Protein AF-A0A958AHR0-F1 (afdb_monomer_lite)

Foldseek 3Di:
DDDDDDDDDDDDDDDDDDDDDDDDDDDDDDDDDDDDDDDDDDDDDDDDDDDDDDDDDDDDDDDDDDDPPDDDPDFPKDKFKKKWWCPDQQKIWIDGPRDIDMAGHDVLLPIPRPAHHLVLLLFQLLVLLLQLLLLLLCVVVVFFWDKKKKKKKFWFQLVLLSVDQAFGAGQEMEMEIETEGRDDPVSVVVSVVLSCFQRQSNVLQAPFAWEWEWECEQVPDPDTDIDGADDDDHPPPPDDPRPIDMFMKMKIDPDNQKIWIDGPHHIDMAGHDVLSPIPRPHHHSVSSLQCSLVSLLQSLLSSVCVVVVFDFPIKMKMKMFMFRSVSNNPPPDGGHGHYIYMYIYTYGGDPVSVVVSVNSSCRNRNSNVSSHPHHYYFYWYDYPDVDDDTDGDGPDRPDDDDDDDDDDDDDDWDKDKDAPDVQWIWIDTPRDIDIGGHDDDPDDDDDDDDPPPVPPPDDDDDDDD

Radius of gyration: 30.08 Å; chains: 1; bounding box: 79×96×103 Å

Secondary structure (DSSP, 8-state):
--------------------------PPPPP----PPPPPPP----------------------------S-TT--EEEEEEEEEEEETTEEEEEETTEEEEEE--GGGT----S--HHHHHHHHHHHHHHHHHHHHHHHTT--EEEEEEEEEEEB-HHHHTT-SS-----EEEEEEEEEES--HHHHHHHHHHHHHH-HHHHHHHH---EEEEEEETTT-SS-EEEEPP-------TTS----B--EEEEEEEETTEEEEEETTEEEEEE--GGGT----S--HHHHHHHHHHHHHHHHHHHHHHHHT---SEEEEEEEEEEEHHHHTT-SS-----EEEEEEEEESS-HHHHHHHHHHHHHH-HHHHHHTT---EEEEEEEE-SS---EEEPPPP---S----------PPPEEEEEEETTEEEEEETTEEEEEEPPPP---------TTGGGSS--------

pLDDT: mean 71.76, std 28.09, range [25.53, 98.56]

Sequence (465 aa):
MYHLRFKLYTIVFVVAMLCIAPVAALQAAPIFQDATPTPAAEEEAETEEATEETETEEVMEEAESADTTSGDEDLQLVTAKVAADLVQPGRVLMSARGNHWVYDSVPPINGPNEEVNPLDGMLTALIACGMYIYEAVGIEQEIALDTIAATVQGQLDPRGVAGVAVNPRVRGFTIMMSVTGDLTPDDAAMMTEAFSTRCPIYTTLALSAPITVTNEVNRQIQEPITTQAEPIVETDIEGEELELAGPAASGRMIEFGRSVMSARGNHWIFDSVPPINGPNEEVNPLDGMLTALIACGMYIYEAVGIEEGITTDNLSATVTGQLDARGVAGAAVNPRVRVFDVTMNVDGPTVDEAAMLAESFSQRCPIYTTLARSAPISVTNVVDSEAQEPIATAADPIVDHDIPGEELELGMPTASGRMIEFGRSVMSARGNHWIFDSVPPINGPNEEVNPLDALVGALPACGVM

Structure (mmCIF, N/CA/C/O backbone):
data_AF-A0A958AHR0-F1
#
_entry.id   AF-A0A958AHR0-F1
#
loop_
_atom_site.group_PDB
_atom_site.id
_atom_site.type_symbol
_atom_site.label_atom_id
_atom_site.label_alt_id
_atom_site.label_comp_id
_atom_site.label_asym_id
_atom_site.label_entity_id
_atom_site.label_seq_id
_atom_site.pdbx_PDB_ins_code
_atom_site.Cartn_x
_atom_site.Cartn_y
_atom_site.Cartn_z
_atom_site.occupancy
_atom_site.B_iso_or_equiv
_atom_site.auth_seq_id
_atom_site.auth_comp_id
_atom_site.auth_asym_id
_atom_site.auth_atom_id
_atom_site.pdbx_PDB_model_num
ATOM 1 N N . MET A 1 1 ? 9.918 -46.814 62.104 1.00 33.84 1 MET A N 1
ATOM 2 C CA . MET A 1 1 ? 10.793 -47.933 61.696 1.00 33.84 1 MET A CA 1
ATOM 3 C C . MET A 1 1 ? 9.933 -48.974 60.996 1.00 33.84 1 MET A C 1
ATOM 5 O O . MET A 1 1 ? 9.032 -49.457 61.656 1.00 33.84 1 MET A O 1
ATOM 9 N N . TYR A 1 2 ? 10.218 -49.231 59.707 1.00 35.25 2 TYR A N 1
ATOM 10 C CA . TYR A 1 2 ? 9.884 -50.406 58.865 1.00 35.25 2 TYR A CA 1
ATOM 11 C C . TYR A 1 2 ? 8.417 -50.923 58.862 1.00 35.25 2 TYR A C 1
ATOM 13 O O . TYR A 1 2 ? 7.854 -51.210 59.901 1.00 35.25 2 TYR A O 1
AT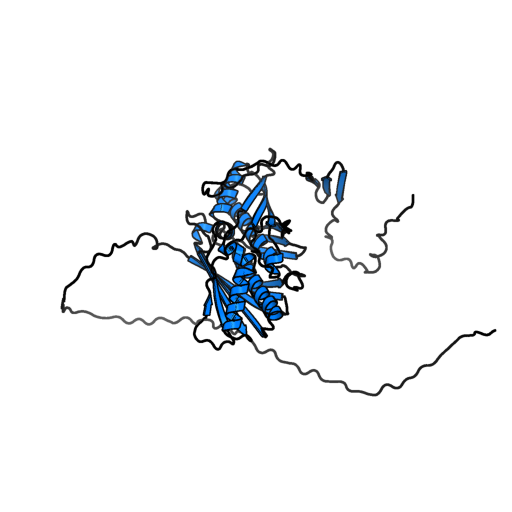OM 21 N N . HIS A 1 3 ? 7.712 -51.114 57.741 1.00 38.75 3 HIS A N 1
ATOM 22 C CA . HIS A 1 3 ? 8.147 -51.667 56.458 1.00 38.75 3 HIS A CA 1
ATOM 23 C C . HIS A 1 3 ? 7.247 -51.248 55.277 1.00 38.75 3 HIS A C 1
ATOM 25 O O . HIS A 1 3 ? 6.031 -51.132 55.388 1.00 38.75 3 HIS A O 1
ATOM 31 N N . LEU A 1 4 ? 7.909 -51.117 54.130 1.00 39.88 4 LEU A N 1
ATOM 32 C CA . LEU A 1 4 ? 7.424 -50.976 52.757 1.00 39.88 4 LEU A CA 1
ATOM 33 C C . LEU A 1 4 ? 7.040 -52.351 52.152 1.00 39.88 4 LEU A C 1
ATOM 35 O O . LEU A 1 4 ? 7.756 -53.312 52.439 1.00 39.88 4 LEU A O 1
ATOM 39 N N . ARG A 1 5 ? 6.015 -52.421 51.273 1.00 43.38 5 ARG A N 1
ATOM 40 C CA . ARG A 1 5 ? 5.863 -53.279 50.047 1.00 43.38 5 ARG A CA 1
ATOM 41 C C . ARG A 1 5 ? 4.402 -53.191 49.529 1.00 43.38 5 ARG A C 1
ATOM 43 O O . ARG A 1 5 ? 3.505 -53.592 50.249 1.00 43.38 5 ARG A O 1
ATOM 50 N N . PHE A 1 6 ? 4.060 -52.435 48.475 1.00 37.41 6 PHE A N 1
ATOM 51 C CA . PHE A 1 6 ? 4.115 -52.659 47.004 1.00 37.41 6 PHE A CA 1
ATOM 52 C C . PHE A 1 6 ? 3.142 -53.717 46.397 1.00 37.41 6 PHE A C 1
ATOM 54 O O . PHE A 1 6 ? 3.344 -54.907 46.622 1.00 37.41 6 PHE A O 1
ATOM 61 N N . LYS A 1 7 ? 2.252 -53.224 45.491 1.00 35.75 7 LYS A N 1
ATOM 62 C CA . LYS A 1 7 ? 1.520 -53.858 44.339 1.00 35.75 7 LYS A CA 1
ATOM 63 C C . LYS A 1 7 ? 0.253 -54.699 44.656 1.00 35.75 7 LYS A C 1
ATOM 65 O O . LYS A 1 7 ? 0.268 -55.413 45.641 1.00 35.75 7 LYS A O 1
ATOM 70 N N . LEU A 1 8 ? -0.857 -54.741 43.888 1.00 32.84 8 LEU A N 1
ATOM 71 C CA . LEU A 1 8 ? -1.288 -54.249 42.553 1.00 32.84 8 LEU A CA 1
ATOM 72 C C . LEU A 1 8 ? -2.816 -54.557 42.360 1.00 32.84 8 LEU A C 1
ATOM 74 O O . LEU A 1 8 ? -3.252 -55.558 42.916 1.00 32.84 8 LEU A O 1
ATOM 78 N N . TYR A 1 9 ? -3.532 -53.815 41.483 1.00 33.50 9 TYR A N 1
ATOM 79 C CA . TYR A 1 9 ? -4.842 -54.115 40.811 1.00 33.50 9 TYR A CA 1
ATOM 80 C C . TYR A 1 9 ? -6.109 -54.267 41.704 1.00 33.50 9 TYR A C 1
ATOM 82 O O . TYR A 1 9 ? -6.070 -54.928 42.727 1.00 33.50 9 TYR A O 1
ATOM 90 N N . THR A 1 10 ? -7.286 -53.672 41.451 1.00 31.95 10 THR A N 1
ATOM 91 C CA . THR A 1 10 ? -8.045 -53.444 40.204 1.00 31.95 10 THR A CA 1
ATOM 92 C C . THR A 1 10 ? -9.041 -52.284 40.394 1.00 31.95 10 THR A C 1
ATOM 94 O O . THR A 1 10 ? -9.737 -52.225 41.405 1.00 31.95 10 THR A O 1
ATOM 97 N N . ILE A 1 11 ? -9.137 -51.397 39.400 1.00 36.97 11 ILE A N 1
ATOM 98 C CA . ILE A 1 11 ? -10.160 -50.350 39.248 1.00 36.97 11 ILE A CA 1
ATOM 99 C C . ILE A 1 11 ? -11.275 -50.901 38.348 1.00 36.97 11 ILE A C 1
ATOM 101 O O . ILE A 1 11 ? -10.978 -51.337 37.240 1.00 36.97 11 ILE A O 1
ATOM 105 N N . VAL A 1 12 ? -12.539 -50.826 38.779 1.00 32.25 12 VAL A N 1
ATOM 106 C CA . VAL A 1 12 ? -13.708 -50.749 37.881 1.00 32.25 12 VAL A CA 1
ATOM 107 C C . VAL A 1 12 ? -14.676 -49.735 38.488 1.00 32.25 12 VAL A C 1
ATOM 109 O O . VAL A 1 12 ? -15.336 -50.010 39.487 1.00 32.25 12 VAL A O 1
ATOM 112 N N . PHE A 1 13 ? -14.697 -48.539 37.900 1.00 33.44 13 PHE A N 1
ATOM 113 C CA . PHE A 1 13 ? -15.647 -47.470 38.185 1.00 33.44 13 PHE A CA 1
ATOM 114 C C . PHE A 1 13 ? -16.738 -47.471 37.108 1.00 33.44 13 PHE A C 1
ATOM 116 O O . PHE A 1 13 ? -16.486 -47.738 35.936 1.00 33.44 13 PHE A O 1
ATOM 123 N N . VAL A 1 14 ? -17.952 -47.193 37.562 1.00 34.78 14 VAL A N 1
ATOM 124 C CA . VAL A 1 14 ? -19.218 -47.114 36.830 1.00 34.78 14 VAL A CA 1
ATOM 125 C C . VAL A 1 14 ? -19.181 -46.000 35.774 1.00 34.78 14 VAL A C 1
ATOM 127 O O . VAL A 1 14 ? -18.899 -44.859 36.127 1.00 34.78 14 VAL A O 1
ATOM 130 N N . VAL A 1 15 ? -19.540 -46.294 34.517 1.00 32.16 15 VAL A N 1
ATOM 131 C CA . VAL A 1 15 ? -19.941 -45.277 33.524 1.00 32.16 15 VAL A CA 1
ATOM 132 C C . VAL A 1 15 ? -21.216 -45.732 32.820 1.00 32.16 15 VAL A C 1
ATOM 134 O O . VAL A 1 15 ? -21.333 -46.868 32.361 1.00 32.16 15 VAL A O 1
ATOM 137 N N . ALA A 1 16 ? -22.187 -44.822 32.820 1.00 33.41 16 ALA A N 1
ATOM 138 C CA . ALA A 1 16 ? -23.545 -44.988 32.345 1.00 33.41 16 ALA A CA 1
ATOM 139 C C . ALA A 1 16 ? -23.664 -44.958 30.813 1.00 33.41 16 ALA A C 1
ATOM 141 O O . ALA A 1 16 ? -22.852 -44.377 30.097 1.00 33.41 16 ALA A O 1
ATOM 142 N N . MET A 1 17 ? -24.734 -45.612 30.369 1.00 30.11 17 MET A N 1
ATOM 143 C CA . MET A 1 17 ? -25.247 -45.764 29.014 1.00 30.11 17 MET A CA 1
ATOM 144 C C . MET A 1 17 ? -25.523 -44.451 28.259 1.00 30.11 17 MET A C 1
ATOM 146 O O . MET A 1 17 ? -26.110 -43.530 28.812 1.00 30.11 17 MET A O 1
ATOM 150 N N . LEU A 1 18 ? -25.211 -44.520 26.956 1.00 31.12 18 LEU A N 1
ATOM 151 C CA . LEU A 1 18 ? -25.975 -44.096 25.767 1.00 31.12 18 LEU A CA 1
ATOM 152 C C . LEU A 1 18 ? -26.600 -42.688 25.703 1.00 31.12 18 LEU A C 1
ATOM 154 O O . LEU A 1 18 ? -27.549 -42.390 26.417 1.00 31.12 18 LEU A O 1
ATOM 158 N N . CYS A 1 19 ? -26.251 -41.954 24.637 1.00 26.31 19 CYS A N 1
ATOM 159 C CA . CYS A 1 19 ? -27.140 -41.799 23.471 1.00 26.31 19 CYS A CA 1
ATOM 160 C C . CYS A 1 19 ? -26.375 -41.260 22.245 1.00 26.31 19 CYS A C 1
ATOM 162 O O . CYS A 1 19 ? -25.619 -40.299 22.340 1.00 26.31 19 CYS A O 1
ATOM 164 N N . ILE A 1 20 ? -26.576 -41.919 21.102 1.00 33.72 20 ILE A N 1
ATOM 165 C CA . ILE A 1 20 ? -25.998 -41.636 19.782 1.00 33.72 20 ILE A CA 1
ATOM 166 C C . ILE A 1 20 ? -27.138 -41.217 18.835 1.00 33.72 20 ILE A C 1
ATOM 168 O O . ILE A 1 20 ? -28.157 -41.905 18.791 1.00 33.72 20 ILE A O 1
ATOM 172 N N . ALA A 1 21 ? -26.851 -40.176 18.036 1.00 30.56 21 ALA A N 1
ATOM 173 C CA . ALA A 1 21 ? -27.448 -39.733 16.757 1.00 30.56 21 ALA A CA 1
ATOM 174 C C . ALA A 1 21 ? -28.764 -38.908 16.769 1.00 30.56 21 ALA A C 1
ATOM 176 O O . ALA A 1 21 ? -29.568 -39.077 17.684 1.00 30.56 21 ALA A O 1
ATOM 177 N N . PRO A 1 22 ? -29.035 -38.062 15.733 1.00 36.41 22 PRO A N 1
ATOM 178 C CA . PRO A 1 22 ? -28.297 -37.883 14.468 1.00 36.41 22 PRO A CA 1
ATOM 179 C C . PRO A 1 22 ? -27.876 -36.437 14.109 1.00 36.41 22 PRO A C 1
ATOM 181 O O . PRO A 1 22 ? -28.461 -35.450 14.545 1.00 36.41 22 PRO A O 1
ATOM 184 N N . VAL A 1 23 ? -26.871 -36.356 13.231 1.00 35.00 23 VAL A N 1
ATOM 185 C CA . VAL A 1 23 ? -26.435 -35.165 12.486 1.00 35.00 23 VAL A CA 1
ATOM 186 C C . VAL A 1 23 ? -27.530 -34.773 11.490 1.00 35.00 23 VAL A C 1
ATOM 188 O O . VAL A 1 23 ? -27.862 -35.551 10.597 1.00 35.00 23 VAL A O 1
ATOM 191 N N . ALA A 1 24 ? -28.091 -33.575 11.648 1.00 32.44 24 ALA A N 1
ATOM 192 C CA . ALA A 1 24 ? -28.957 -32.954 10.655 1.00 32.44 24 ALA A CA 1
ATOM 193 C C . ALA A 1 24 ? -28.091 -32.178 9.654 1.00 32.44 24 ALA A C 1
ATOM 195 O O . ALA A 1 24 ? -27.288 -31.330 10.039 1.00 32.44 24 ALA A O 1
ATOM 196 N N . ALA A 1 25 ? -28.256 -32.499 8.373 1.00 32.69 25 ALA A N 1
ATOM 197 C CA . ALA A 1 25 ? -27.663 -31.776 7.261 1.00 32.69 25 ALA A CA 1
ATOM 198 C C . ALA A 1 25 ? -28.233 -30.350 7.208 1.00 32.69 25 ALA A C 1
ATOM 200 O O . ALA A 1 25 ? -29.420 -30.165 6.942 1.00 32.69 25 ALA A O 1
ATOM 201 N N . LEU A 1 26 ? -27.386 -29.352 7.461 1.00 30.69 26 LEU A N 1
ATOM 202 C CA . LEU A 1 26 ? -27.686 -27.958 7.157 1.00 30.69 26 LEU A CA 1
ATOM 203 C C . LEU A 1 26 ? -27.373 -27.741 5.673 1.00 30.69 26 LEU A C 1
ATOM 205 O O . LEU A 1 26 ? -26.223 -27.826 5.246 1.00 30.69 26 LEU A O 1
ATOM 209 N N . GLN A 1 27 ? -28.421 -27.542 4.881 1.00 31.61 27 GLN A N 1
ATOM 210 C CA . GLN A 1 27 ? -28.312 -27.157 3.481 1.00 31.61 27 GLN A CA 1
ATOM 211 C C . GLN A 1 27 ? -27.770 -25.726 3.399 1.00 31.61 27 GLN A C 1
ATOM 213 O O . GLN A 1 27 ? -28.317 -24.817 4.020 1.00 31.61 27 GLN A O 1
ATOM 218 N N . ALA A 1 28 ? -26.699 -25.545 2.628 1.00 30.47 28 ALA A N 1
ATOM 219 C CA . ALA A 1 28 ? -26.193 -24.241 2.232 1.00 30.47 28 ALA A CA 1
ATOM 220 C C . ALA A 1 28 ? -27.250 -23.511 1.386 1.00 30.47 28 ALA A C 1
ATOM 222 O O . ALA A 1 28 ? -27.752 -24.058 0.401 1.00 30.47 28 ALA A O 1
ATOM 223 N N . ALA A 1 29 ? -27.594 -22.287 1.780 1.00 31.20 29 ALA A N 1
ATOM 224 C CA . ALA A 1 29 ? -28.358 -21.369 0.947 1.00 31.20 29 ALA A CA 1
ATOM 225 C C . ALA A 1 29 ? -27.423 -20.773 -0.127 1.00 31.20 29 ALA A C 1
ATOM 227 O O . ALA A 1 29 ? -26.305 -20.385 0.218 1.00 31.20 29 ALA A O 1
ATOM 228 N N . PRO A 1 30 ? -27.829 -20.695 -1.407 1.00 30.80 30 PRO A N 1
ATOM 229 C CA . PRO A 1 30 ? -26.994 -20.101 -2.442 1.00 30.80 30 PRO A CA 1
ATOM 230 C C . PRO A 1 30 ? -26.999 -18.573 -2.307 1.00 30.80 30 PRO A C 1
ATOM 232 O O . PRO A 1 30 ? -28.045 -17.930 -2.402 1.00 30.80 30 PRO A O 1
ATOM 235 N N . ILE A 1 31 ? -25.816 -18.010 -2.077 1.00 33.84 31 ILE A N 1
ATOM 236 C CA . ILE A 1 31 ? -25.516 -16.578 -2.132 1.00 33.84 31 ILE A CA 1
ATOM 237 C C . ILE A 1 31 ? -24.918 -16.313 -3.527 1.00 33.84 31 ILE A C 1
ATOM 239 O O . ILE A 1 31 ? -24.020 -17.036 -3.944 1.00 33.84 31 ILE A O 1
ATOM 243 N N . PHE A 1 32 ? -25.466 -15.313 -4.229 1.00 32.34 32 PHE A N 1
ATOM 244 C CA . PHE A 1 32 ? -25.178 -14.880 -5.610 1.00 32.34 32 PHE A CA 1
ATOM 245 C C . PHE A 1 32 ? -25.592 -15.839 -6.748 1.00 32.34 32 PHE A C 1
ATOM 247 O O . PHE A 1 32 ? -24.915 -16.808 -7.075 1.00 32.34 32 PHE A O 1
ATOM 254 N N . GLN A 1 33 ? -26.706 -15.510 -7.415 1.00 31.47 33 GLN A N 1
ATOM 255 C CA . GLN A 1 33 ? -26.957 -15.906 -8.803 1.00 31.47 33 GLN A CA 1
ATOM 256 C C . GLN A 1 33 ? -26.693 -14.697 -9.704 1.00 31.47 33 GLN A C 1
ATOM 258 O O . GLN A 1 33 ? -27.356 -13.669 -9.566 1.00 31.47 33 GLN A O 1
ATOM 263 N N . ASP A 1 34 ? -25.735 -14.850 -10.617 1.00 27.33 34 ASP A N 1
ATOM 264 C CA . ASP A 1 34 ? -25.445 -13.920 -11.706 1.00 27.33 34 ASP A CA 1
ATOM 265 C C . ASP A 1 34 ? -26.672 -13.729 -12.604 1.00 27.33 34 ASP A C 1
ATOM 267 O O . ASP A 1 34 ? -27.167 -14.668 -13.237 1.00 27.33 34 ASP A O 1
ATOM 271 N N . ALA A 1 35 ? -27.144 -12.488 -12.701 1.00 31.25 35 ALA A N 1
ATOM 272 C CA . ALA A 1 35 ? -28.053 -12.079 -13.757 1.00 31.25 35 ALA A CA 1
ATOM 273 C C . ALA A 1 35 ? -27.230 -11.810 -15.025 1.00 31.25 35 ALA A C 1
ATOM 275 O O . ALA A 1 35 ? -26.580 -10.776 -15.159 1.00 31.25 35 ALA A O 1
ATOM 276 N N . THR A 1 36 ? -27.262 -12.747 -15.969 1.00 28.97 36 THR A N 1
ATOM 277 C CA . THR A 1 36 ? -26.768 -12.513 -17.331 1.00 28.97 36 THR A CA 1
ATOM 278 C C . THR A 1 36 ? -27.766 -11.628 -18.092 1.00 28.97 36 THR A C 1
ATOM 280 O O . THR A 1 36 ? -28.968 -11.911 -18.074 1.00 28.97 36 THR A O 1
ATOM 283 N N . PRO A 1 37 ? -27.328 -10.556 -18.779 1.00 30.86 37 PRO A N 1
ATOM 284 C CA . PRO A 1 37 ? -28.226 -9.767 -19.609 1.00 30.86 37 PRO A CA 1
ATOM 285 C C . PRO A 1 37 ? -28.509 -10.502 -20.926 1.00 30.86 37 PRO A C 1
ATOM 287 O O . PRO A 1 37 ? -27.603 -10.874 -21.670 1.00 30.86 37 PRO A O 1
ATOM 290 N N . THR A 1 38 ? -29.794 -10.709 -21.216 1.00 27.61 38 THR A N 1
ATOM 291 C CA . THR A 1 38 ? -30.286 -11.148 -22.533 1.00 27.61 38 THR A CA 1
ATOM 292 C C . THR A 1 38 ? -30.263 -9.953 -23.499 1.00 27.61 38 THR A C 1
ATOM 294 O O . THR A 1 38 ? -30.651 -8.860 -23.083 1.00 27.61 38 THR A O 1
ATOM 297 N N . PRO A 1 39 ? -29.839 -10.112 -24.769 1.00 30.62 39 PRO A N 1
ATOM 298 C CA . PRO A 1 39 ? -29.764 -9.006 -25.719 1.00 30.62 39 PRO A CA 1
ATOM 299 C C . PRO A 1 39 ? -31.164 -8.606 -26.205 1.00 30.62 39 PRO A C 1
ATOM 301 O O . PRO A 1 39 ? -31.961 -9.460 -26.599 1.00 30.62 39 PRO A O 1
ATOM 304 N N . ALA A 1 40 ? -31.461 -7.305 -26.181 1.00 29.62 40 ALA A N 1
ATOM 305 C CA . ALA A 1 40 ? -32.665 -6.750 -26.788 1.00 29.62 40 ALA A CA 1
ATOM 306 C C . ALA A 1 40 ? -32.488 -6.662 -28.310 1.00 29.62 40 ALA A C 1
ATOM 308 O O . ALA A 1 40 ? -31.479 -6.159 -28.803 1.00 29.62 40 ALA A O 1
ATOM 309 N N . ALA A 1 41 ? -33.476 -7.200 -29.020 1.00 28.83 41 ALA A N 1
ATOM 310 C CA . ALA A 1 41 ? -33.587 -7.201 -30.467 1.00 28.83 41 ALA A CA 1
ATOM 311 C C . ALA A 1 41 ? -34.081 -5.850 -31.013 1.00 28.83 41 ALA A C 1
ATOM 313 O O . ALA A 1 41 ? -34.734 -5.076 -30.315 1.00 28.83 41 ALA A O 1
ATOM 314 N N . GLU A 1 42 ? -33.745 -5.640 -32.281 1.00 29.28 42 GLU A N 1
ATOM 315 C CA . GLU A 1 42 ? -34.092 -4.541 -33.181 1.00 29.28 42 GLU A CA 1
ATOM 316 C C . GLU A 1 42 ? -35.610 -4.308 -33.308 1.00 29.28 42 GLU A C 1
ATOM 318 O O . GLU A 1 42 ? -36.379 -5.262 -33.421 1.00 29.28 42 GLU A O 1
ATOM 323 N N . GLU A 1 43 ? -36.024 -3.041 -33.410 1.00 27.45 43 GLU A N 1
ATOM 324 C CA . GLU A 1 43 ? -37.250 -2.661 -34.121 1.00 27.45 43 GLU A CA 1
ATOM 325 C C . GLU A 1 43 ? -37.044 -1.303 -34.818 1.00 27.45 43 GLU A C 1
ATOM 327 O O . GLU A 1 43 ? -36.800 -0.278 -34.181 1.00 27.45 43 GLU A O 1
ATOM 332 N N . GLU A 1 44 ? -37.085 -1.335 -36.151 1.00 29.22 44 GLU A N 1
ATOM 333 C CA . GLU A 1 44 ? -37.089 -0.182 -37.052 1.00 29.22 44 GLU A CA 1
ATOM 334 C C . GLU A 1 44 ? -38.478 0.477 -37.087 1.00 29.22 44 GLU A C 1
ATOM 336 O O . GLU A 1 44 ? -39.491 -0.217 -37.175 1.00 29.22 44 GLU A O 1
ATOM 341 N N . ALA A 1 45 ? -38.531 1.812 -37.140 1.00 28.20 45 ALA A N 1
ATOM 342 C CA . ALA A 1 45 ? -39.653 2.542 -37.735 1.00 28.20 45 ALA A CA 1
ATOM 343 C C . ALA A 1 45 ? -39.203 3.930 -38.228 1.00 28.20 45 ALA A C 1
ATOM 345 O O . ALA A 1 45 ? -38.750 4.769 -37.450 1.00 28.20 45 ALA A O 1
ATOM 346 N N . GLU A 1 46 ? -39.332 4.151 -39.537 1.00 27.83 46 GLU A N 1
ATOM 347 C CA . GLU A 1 46 ? -39.098 5.413 -40.246 1.00 27.83 46 GLU A CA 1
ATOM 348 C C . GLU A 1 46 ? -40.291 6.395 -40.162 1.00 27.83 46 GLU A C 1
ATOM 350 O O . GLU A 1 46 ? -41.438 5.991 -39.974 1.00 27.83 46 GLU A O 1
ATOM 355 N N . THR A 1 47 ? -39.979 7.660 -40.493 1.00 25.69 47 THR A N 1
ATOM 356 C CA . THR A 1 47 ? -40.747 8.689 -41.249 1.00 25.69 47 THR A CA 1
ATOM 357 C C . THR A 1 47 ? -41.261 9.977 -40.563 1.00 25.69 47 THR A C 1
ATOM 359 O O . THR A 1 47 ? -42.128 9.962 -39.698 1.00 25.69 47 THR A O 1
ATOM 362 N N . GLU A 1 48 ? -40.741 11.086 -41.128 1.00 29.20 48 GLU A N 1
ATOM 363 C CA . GLU A 1 48 ? -41.392 12.334 -41.605 1.00 29.20 48 GLU A CA 1
ATOM 364 C C . GLU A 1 48 ? -41.455 13.646 -40.770 1.00 29.20 48 GLU A C 1
ATOM 366 O O . GLU A 1 48 ? -42.204 13.796 -39.814 1.00 29.20 48 GLU A O 1
ATOM 371 N N . GLU A 1 49 ? -40.654 14.612 -41.263 1.00 28.27 49 GLU A N 1
ATOM 372 C CA . GLU A 1 49 ? -40.885 16.042 -41.595 1.00 28.27 49 GLU A CA 1
ATOM 373 C C . GLU A 1 49 ? -41.598 17.069 -40.665 1.00 28.27 49 GLU A C 1
ATOM 375 O O . GLU A 1 49 ? -42.812 17.076 -40.504 1.00 28.27 49 GLU A O 1
ATOM 380 N N . ALA A 1 50 ? -40.795 18.088 -40.296 1.00 27.58 50 ALA A N 1
ATOM 381 C CA . ALA A 1 50 ? -40.909 19.534 -40.617 1.00 27.58 50 ALA A CA 1
ATOM 382 C C . ALA A 1 50 ? -41.816 20.527 -39.832 1.00 27.58 50 ALA A C 1
ATOM 384 O O . ALA A 1 50 ? -42.915 20.224 -39.384 1.00 27.58 50 ALA A O 1
ATOM 385 N N . THR A 1 51 ? -41.331 21.789 -39.858 1.00 26.06 51 THR A N 1
ATOM 386 C CA . THR A 1 51 ? -41.876 23.123 -39.458 1.00 26.06 51 THR A CA 1
ATOM 387 C C . THR A 1 51 ? -41.631 23.548 -37.996 1.00 26.06 51 THR A C 1
ATOM 389 O O . THR A 1 51 ? -42.050 22.856 -37.079 1.00 26.06 51 THR A O 1
ATOM 392 N N . GLU A 1 52 ? -40.770 24.523 -37.658 1.00 28.23 52 GLU A N 1
ATOM 393 C CA . GLU A 1 52 ? -40.586 25.964 -37.995 1.00 28.23 52 GLU A CA 1
ATOM 394 C C . GLU A 1 52 ? -41.156 26.897 -36.891 1.00 28.23 52 GLU A C 1
ATOM 396 O O . GLU A 1 52 ? -42.351 26.902 -36.625 1.00 28.23 52 GLU A O 1
ATOM 401 N N . GLU A 1 53 ? -40.220 27.634 -36.267 1.00 29.89 53 GLU A N 1
ATOM 402 C CA . GLU A 1 53 ? -40.265 28.943 -35.575 1.00 29.89 53 GLU A CA 1
ATOM 403 C C . GLU A 1 53 ? -41.316 29.260 -34.493 1.00 29.89 53 GLU A C 1
ATOM 405 O O . GLU A 1 53 ? -42.513 29.279 -34.748 1.00 29.89 53 GLU A O 1
ATOM 410 N N . THR A 1 54 ? -40.859 29.732 -33.318 1.00 26.09 54 THR A N 1
ATOM 411 C CA . THR A 1 54 ? -41.063 31.140 -32.893 1.00 26.09 54 THR A CA 1
ATOM 412 C C . THR A 1 54 ? -40.085 31.523 -31.766 1.00 26.09 54 THR A C 1
ATOM 414 O O . THR A 1 54 ? -39.999 30.841 -30.746 1.00 26.09 54 THR A O 1
ATOM 417 N N . GLU A 1 55 ? -39.367 32.631 -31.959 1.00 29.34 55 GLU A N 1
ATOM 418 C CA . GLU A 1 55 ? -38.530 33.330 -30.975 1.00 29.34 55 GLU A CA 1
ATOM 419 C C . GLU A 1 55 ? -39.364 34.065 -29.910 1.00 29.34 55 GLU A C 1
ATOM 421 O O . GLU A 1 55 ? -40.403 34.644 -30.224 1.00 29.34 55 GLU A O 1
ATOM 426 N N . THR A 1 56 ? -38.825 34.172 -28.693 1.00 28.16 56 THR A N 1
ATOM 427 C CA . THR A 1 56 ? -38.915 35.399 -27.881 1.00 28.16 56 THR A CA 1
ATOM 428 C C . THR A 1 56 ? -37.648 35.533 -27.038 1.00 28.16 56 THR A C 1
ATOM 430 O O . THR A 1 56 ? -37.439 34.760 -26.104 1.00 28.16 56 THR A O 1
ATOM 433 N N . GLU A 1 57 ? -36.818 36.515 -27.397 1.00 29.30 57 GLU A N 1
ATOM 434 C CA . GLU A 1 57 ? -35.763 37.106 -26.571 1.00 29.30 57 GLU A CA 1
ATOM 435 C C . GLU A 1 57 ? -36.364 37.867 -25.376 1.00 29.30 57 GLU A C 1
ATOM 437 O O . GLU A 1 57 ? -37.285 38.665 -25.551 1.00 29.30 57 GLU A O 1
ATOM 442 N N . GLU A 1 58 ? -35.756 37.728 -24.195 1.00 30.86 58 GLU A N 1
ATOM 443 C CA . GLU A 1 58 ? -35.570 38.846 -23.264 1.00 30.86 58 GLU A CA 1
ATOM 444 C C . GLU A 1 58 ? -34.111 38.852 -22.783 1.00 30.86 58 GLU A C 1
ATOM 446 O O . GLU A 1 58 ? -33.531 37.820 -22.449 1.00 30.86 58 GLU A O 1
ATOM 451 N N . VAL A 1 59 ? -33.520 40.045 -22.836 1.00 25.77 59 VAL A N 1
ATOM 452 C CA . VAL A 1 59 ? -32.095 40.373 -22.706 1.00 25.77 59 VAL A CA 1
ATOM 453 C C . VAL A 1 59 ? -31.804 40.929 -21.304 1.00 25.77 59 VAL A C 1
ATOM 455 O O . VAL A 1 59 ? -32.687 41.529 -20.694 1.00 25.77 59 VAL A O 1
ATOM 458 N N . MET A 1 60 ? -30.522 40.850 -20.912 1.00 25.66 60 MET A N 1
ATOM 459 C CA . MET A 1 60 ? -29.789 41.528 -19.817 1.00 25.66 60 MET A CA 1
ATOM 460 C C . MET A 1 60 ? -29.542 40.620 -18.596 1.00 25.66 60 MET A C 1
ATOM 462 O O . MET A 1 60 ? -30.479 40.080 -18.030 1.00 25.66 60 MET A O 1
ATOM 466 N N . GLU A 1 61 ? -28.314 40.386 -18.126 1.00 25.72 61 GLU A N 1
ATOM 467 C CA . GLU A 1 61 ? -27.161 41.290 -18.020 1.00 25.72 61 GLU A CA 1
ATOM 468 C C . GLU A 1 61 ? -25.855 40.468 -17.925 1.00 25.72 61 GLU A C 1
ATOM 470 O O . GLU A 1 61 ? -25.777 39.496 -17.173 1.00 25.72 61 GLU A O 1
ATOM 475 N N . GLU A 1 62 ? -24.842 40.852 -18.708 1.00 25.53 62 GLU A N 1
ATOM 476 C CA . GLU A 1 62 ? -23.467 40.347 -18.626 1.00 25.53 62 GLU A CA 1
ATOM 477 C C . GLU A 1 62 ? -22.845 40.695 -17.268 1.00 25.53 62 GLU A C 1
ATOM 479 O O . GLU A 1 62 ? -22.703 41.864 -16.911 1.00 25.53 62 GLU A O 1
ATOM 484 N N . ALA A 1 63 ? -22.371 39.672 -16.563 1.00 29.12 63 ALA A N 1
ATOM 485 C CA . ALA A 1 63 ? -21.207 39.795 -15.704 1.00 29.12 63 ALA A CA 1
ATOM 486 C C . ALA A 1 63 ? -20.154 38.826 -16.246 1.00 29.12 63 ALA A C 1
ATOM 488 O O . ALA A 1 63 ? -20.246 37.617 -16.037 1.00 29.12 63 ALA A O 1
ATOM 489 N N . GLU A 1 64 ? -19.173 39.366 -16.972 1.00 35.09 64 GLU A N 1
ATOM 490 C CA . GLU A 1 64 ? -17.893 38.704 -17.217 1.00 35.09 64 GLU A CA 1
ATOM 491 C C . GLU A 1 64 ? -17.310 38.260 -15.864 1.00 35.09 64 GLU A C 1
ATOM 493 O O . GLU A 1 64 ? -16.760 39.065 -15.109 1.00 35.09 64 GLU A O 1
ATOM 498 N N . SER A 1 65 ? -17.420 36.972 -15.543 1.00 30.67 65 SER A N 1
ATOM 499 C CA . SER A 1 65 ? -16.493 36.322 -14.623 1.00 30.67 65 SER A CA 1
ATOM 500 C C . SER A 1 65 ? -15.561 35.479 -15.468 1.00 30.67 65 SER A C 1
ATOM 502 O O . SER A 1 65 ? -16.017 34.560 -16.144 1.00 30.67 65 SER A O 1
ATOM 504 N N . ALA A 1 66 ? -14.284 35.851 -15.448 1.00 30.33 66 ALA A N 1
ATOM 505 C CA . ALA A 1 66 ? -13.190 35.203 -16.147 1.00 30.33 66 ALA A CA 1
ATOM 506 C C . ALA A 1 66 ? -13.355 33.679 -16.177 1.00 30.33 66 ALA A C 1
ATOM 508 O O . ALA A 1 66 ? -13.239 32.997 -15.160 1.00 30.33 66 ALA A O 1
ATOM 509 N N . ASP A 1 67 ? -13.633 33.193 -17.378 1.00 30.14 67 ASP A N 1
ATOM 510 C CA . ASP A 1 67 ? -13.545 31.801 -17.747 1.00 30.14 67 ASP A CA 1
ATOM 511 C C . ASP A 1 67 ? -12.087 31.354 -17.593 1.00 30.14 67 ASP A C 1
ATOM 513 O O . ASP A 1 67 ? -11.200 31.742 -18.357 1.00 30.14 67 ASP A O 1
ATOM 517 N N . THR A 1 68 ? -11.827 30.594 -16.535 1.00 32.91 68 THR A N 1
ATOM 518 C CA . THR A 1 68 ? -10.616 29.791 -16.397 1.00 32.91 68 THR A CA 1
ATOM 519 C C . THR A 1 68 ? -10.972 28.319 -16.576 1.00 32.91 68 THR A C 1
ATOM 521 O O . THR A 1 68 ? -10.640 27.496 -15.725 1.00 32.91 68 THR A O 1
ATOM 524 N N . THR A 1 69 ? -11.642 27.946 -17.670 1.00 40.94 69 THR A N 1
ATOM 525 C CA . THR A 1 69 ? -11.544 26.578 -18.185 1.00 40.94 69 THR A CA 1
ATOM 526 C C . THR A 1 69 ? -10.215 26.425 -18.918 1.00 40.94 69 THR A C 1
ATOM 528 O O . THR A 1 69 ? -10.100 26.619 -20.126 1.00 40.94 69 THR A O 1
ATOM 531 N N . SER A 1 70 ? -9.170 26.073 -18.177 1.00 44.03 70 SER A N 1
ATOM 532 C CA . SER A 1 70 ? -7.978 25.478 -18.774 1.00 44.03 70 SER A CA 1
ATOM 533 C C . SER A 1 70 ? -7.483 24.353 -17.874 1.00 44.03 70 SER A C 1
ATOM 535 O O . SER A 1 70 ? -6.836 24.621 -16.862 1.00 44.03 70 SER A O 1
ATOM 537 N N . GLY A 1 71 ? -7.781 23.102 -18.247 1.00 42.25 71 GLY A N 1
ATOM 538 C CA . GLY A 1 71 ? -7.021 21.955 -17.744 1.00 42.25 71 GLY A CA 1
ATOM 539 C C . GLY A 1 71 ? -7.719 20.602 -17.582 1.00 42.25 71 GLY A C 1
ATOM 540 O O . GLY A 1 71 ? -7.029 19.691 -17.141 1.00 42.25 71 GLY A O 1
ATOM 541 N N . ASP A 1 72 ? -9.011 20.434 -17.898 1.00 48.84 72 ASP A N 1
ATOM 542 C CA . ASP A 1 72 ? -9.757 19.233 -17.450 1.00 48.84 72 ASP A CA 1
ATOM 543 C C . ASP A 1 72 ? -10.412 18.377 -18.555 1.00 48.84 72 ASP A C 1
ATOM 545 O O . ASP A 1 72 ? -11.134 17.427 -18.269 1.00 48.84 72 ASP A O 1
ATOM 549 N N . GLU A 1 73 ? -10.159 18.662 -19.836 1.00 51.03 73 GLU A N 1
ATOM 550 C CA . GLU A 1 73 ? -10.854 17.986 -20.952 1.00 51.03 73 GLU A CA 1
ATOM 551 C C . GLU A 1 73 ? -10.243 16.639 -21.388 1.00 51.03 73 GLU A C 1
ATOM 553 O O . GLU A 1 73 ? -10.692 16.043 -22.364 1.00 51.03 73 GLU A O 1
ATOM 558 N N . ASP A 1 74 ? -9.245 16.116 -20.673 1.00 64.50 74 ASP A N 1
ATOM 559 C CA . ASP A 1 74 ? -8.622 14.832 -21.019 1.00 64.50 74 ASP A CA 1
ATOM 560 C C . ASP A 1 74 ? -8.152 14.058 -19.779 1.00 64.50 74 ASP A C 1
ATOM 562 O O . ASP A 1 74 ? -7.065 13.501 -19.783 1.00 64.50 74 ASP A O 1
ATOM 566 N N . LEU A 1 75 ? -8.901 14.043 -18.669 1.00 67.69 75 LEU A N 1
ATOM 567 C CA . LEU A 1 75 ? -8.580 13.162 -17.535 1.00 67.69 75 LEU A CA 1
ATOM 568 C C . LEU A 1 75 ? -9.130 11.750 -17.764 1.00 67.69 75 LEU A C 1
ATOM 570 O O . LEU A 1 75 ? -10.338 11.528 -17.745 1.00 67.69 75 LEU A O 1
ATOM 574 N N . GLN A 1 76 ? -8.237 10.768 -17.910 1.00 81.81 76 GLN A N 1
ATOM 575 C CA . GLN A 1 76 ? -8.607 9.350 -17.971 1.00 81.81 76 GLN A CA 1
ATOM 576 C C . GLN A 1 76 ? -8.414 8.705 -16.600 1.00 81.81 76 GLN A C 1
ATOM 578 O O . GLN A 1 76 ? -7.448 7.977 -16.353 1.00 81.81 76 GLN A O 1
ATOM 583 N N . LEU A 1 77 ? -9.329 9.023 -15.682 1.00 86.00 77 LEU A N 1
ATOM 584 C CA . LEU A 1 77 ? -9.302 8.456 -14.340 1.00 86.00 77 LEU A CA 1
ATOM 585 C C . LEU A 1 77 ? -9.773 7.001 -14.355 1.00 86.00 77 LEU A C 1
ATOM 587 O O . LEU A 1 77 ? -10.839 6.672 -14.873 1.00 86.00 77 LEU A O 1
ATOM 591 N N . VAL A 1 78 ? -8.989 6.137 -13.722 1.00 90.06 78 VAL A N 1
ATOM 592 C CA . VAL A 1 78 ? -9.381 4.775 -13.369 1.00 90.06 78 VAL A CA 1
ATOM 593 C C . VAL A 1 78 ? -9.620 4.700 -11.868 1.00 90.06 78 VAL A C 1
ATOM 595 O O . VAL A 1 78 ? -8.912 5.333 -11.085 1.00 90.06 78 VAL A O 1
ATOM 598 N N . THR A 1 79 ? -10.623 3.920 -11.468 1.00 92.44 79 THR A N 1
ATOM 599 C CA . THR A 1 79 ? -10.950 3.685 -10.058 1.00 92.44 79 THR A CA 1
ATOM 600 C C . THR A 1 79 ? -10.552 2.268 -9.674 1.00 92.44 79 THR A C 1
ATOM 602 O O . THR A 1 79 ? -11.097 1.303 -10.209 1.00 92.44 79 THR A O 1
ATOM 605 N N . ALA A 1 80 ? -9.631 2.139 -8.725 1.00 93.62 80 ALA A N 1
ATOM 606 C CA . ALA A 1 80 ? -9.399 0.889 -8.015 1.00 93.62 80 ALA A CA 1
ATOM 607 C C . ALA A 1 80 ? -10.326 0.827 -6.798 1.00 93.62 80 ALA A C 1
ATOM 609 O O . ALA A 1 80 ? -10.527 1.838 -6.127 1.00 93.62 80 ALA A O 1
ATOM 610 N N . LYS A 1 81 ? -10.904 -0.347 -6.526 1.00 96.38 81 LYS A N 1
ATOM 611 C CA . LYS A 1 81 ? -11.826 -0.573 -5.409 1.00 96.38 81 LYS A CA 1
ATOM 612 C C . LYS A 1 81 ? -11.511 -1.896 -4.731 1.00 96.38 81 LYS A C 1
ATOM 614 O O . LYS A 1 81 ? -11.431 -2.924 -5.402 1.00 96.38 81 LYS A O 1
ATOM 619 N N . VAL A 1 82 ? -11.430 -1.867 -3.407 1.00 97.75 82 VAL A N 1
ATOM 620 C CA . VAL A 1 82 ? -11.234 -3.058 -2.574 1.00 97.75 82 VAL A CA 1
ATOM 621 C C . VAL A 1 82 ? -12.208 -3.047 -1.397 1.00 97.75 82 VAL A C 1
ATOM 623 O O . VAL A 1 82 ? -12.730 -1.993 -1.018 1.00 97.75 82 VAL A O 1
ATOM 626 N N . ALA A 1 83 ? -12.470 -4.225 -0.841 1.00 97.81 83 ALA A N 1
ATOM 627 C CA . ALA A 1 83 ? -13.334 -4.423 0.316 1.00 97.81 83 ALA A CA 1
ATOM 628 C C . ALA A 1 83 ? -12.628 -5.259 1.389 1.00 97.81 83 ALA A C 1
ATOM 630 O O . ALA A 1 83 ? -11.692 -6.005 1.092 1.00 97.81 83 ALA A O 1
ATOM 631 N N . ALA A 1 84 ? -13.089 -5.125 2.625 1.00 98.00 84 ALA A N 1
ATOM 632 C CA . ALA A 1 84 ? -12.555 -5.803 3.788 1.00 98.00 84 ALA A CA 1
ATOM 633 C C . ALA A 1 84 ? -13.656 -6.171 4.780 1.00 98.00 84 ALA A C 1
ATOM 635 O O . ALA A 1 84 ? -14.549 -5.365 5.033 1.00 98.00 84 ALA A O 1
ATOM 636 N N . ASP A 1 85 ? -13.516 -7.332 5.410 1.00 98.00 85 ASP A N 1
ATOM 637 C CA . ASP A 1 85 ? -14.384 -7.799 6.490 1.00 98.00 85 ASP A CA 1
ATOM 638 C C . ASP A 1 85 ? -13.531 -8.252 7.682 1.00 98.00 85 ASP A C 1
ATOM 640 O O . ASP A 1 85 ? -12.575 -9.016 7.519 1.00 98.00 85 ASP A O 1
ATOM 644 N N . LEU A 1 86 ? -13.861 -7.793 8.893 1.00 96.38 86 LEU A N 1
ATOM 645 C CA . LEU A 1 86 ? -13.254 -8.303 10.121 1.00 96.38 86 LEU A CA 1
ATOM 646 C C . LEU A 1 86 ? -13.827 -9.695 10.389 1.00 96.38 86 LEU A C 1
ATOM 648 O O . LEU A 1 86 ? -14.994 -9.843 10.743 1.00 96.38 86 LEU A O 1
ATOM 652 N N . VAL A 1 87 ? -13.010 -10.729 10.197 1.00 95.50 87 VAL A N 1
ATOM 653 C CA . VAL A 1 87 ? -13.468 -12.127 10.291 1.00 95.50 87 VAL A CA 1
ATOM 654 C C . VAL A 1 87 ? -13.256 -12.727 11.676 1.00 95.50 87 VAL A C 1
ATOM 656 O O . VAL A 1 87 ? -13.950 -13.666 12.061 1.00 95.50 87 VAL A O 1
ATOM 659 N N . GLN A 1 88 ? -12.300 -12.190 12.429 1.00 93.75 88 GLN A N 1
ATOM 660 C CA . GLN A 1 88 ? -12.066 -12.472 13.843 1.00 93.75 88 GLN A CA 1
ATOM 661 C C . GLN A 1 88 ? -11.221 -11.335 14.435 1.00 93.75 88 GLN A C 1
ATOM 663 O O . GLN A 1 88 ? -10.600 -10.596 13.664 1.00 93.75 88 GLN A O 1
ATOM 668 N N . PRO A 1 89 ? -11.139 -11.214 15.772 1.00 94.19 89 PRO A N 1
ATOM 669 C CA . PRO A 1 89 ? -10.313 -10.197 16.398 1.00 94.19 89 PRO A CA 1
ATOM 670 C C . PRO A 1 89 ? -8.887 -10.181 15.848 1.00 94.19 89 PRO A C 1
ATOM 672 O O . PRO A 1 89 ? -8.213 -11.216 15.792 1.00 94.19 89 PRO A O 1
ATOM 675 N N . GLY A 1 90 ? -8.456 -9.017 15.378 1.00 96.19 90 GLY A N 1
ATOM 676 C CA . GLY A 1 90 ? -7.137 -8.803 14.823 1.00 96.19 90 GLY A CA 1
ATOM 677 C C . GLY A 1 90 ? -6.848 -9.456 13.466 1.00 96.19 90 GLY A C 1
ATOM 678 O O . GLY A 1 90 ? -5.686 -9.421 13.065 1.00 96.19 90 GLY A O 1
ATOM 679 N N . ARG A 1 91 ? -7.835 -9.998 12.733 1.00 97.75 91 ARG A N 1
ATOM 680 C CA . ARG A 1 91 ? -7.662 -10.550 11.370 1.00 97.75 91 ARG A CA 1
ATOM 681 C C . ARG A 1 91 ? -8.785 -10.114 10.432 1.00 97.75 91 ARG A C 1
ATOM 683 O O . ARG A 1 91 ? -9.965 -10.328 10.714 1.00 97.75 91 ARG A O 1
ATOM 690 N N . VAL A 1 92 ? -8.407 -9.579 9.275 1.00 98.00 92 VAL A N 1
ATOM 691 C CA . VAL A 1 92 ? -9.352 -9.112 8.252 1.00 98.00 92 VAL A CA 1
ATOM 692 C C . VAL A 1 92 ? -9.202 -9.916 6.960 1.00 98.00 92 VAL A C 1
ATOM 694 O O . VAL A 1 92 ? -8.089 -10.253 6.558 1.00 98.00 92 VAL A O 1
ATOM 697 N N . LEU A 1 93 ? -10.324 -10.217 6.307 1.00 98.25 93 LEU A N 1
ATOM 698 C CA . LEU A 1 93 ? -10.385 -10.804 4.969 1.00 98.25 93 LEU A CA 1
ATOM 699 C C . LEU A 1 93 ? -10.527 -9.682 3.943 1.00 98.25 93 LEU A C 1
ATOM 701 O O . LEU A 1 93 ? -11.508 -8.945 3.957 1.00 98.25 93 LEU A O 1
ATOM 705 N N . MET A 1 94 ? -9.551 -9.567 3.054 1.00 98.19 94 MET A N 1
ATOM 706 C CA . MET A 1 94 ? -9.522 -8.624 1.946 1.00 98.19 94 MET A CA 1
ATOM 707 C C . MET A 1 94 ? -10.160 -9.234 0.702 1.00 98.19 94 MET A C 1
ATOM 709 O O . MET A 1 94 ? -10.063 -10.439 0.469 1.00 98.19 94 MET A O 1
ATOM 713 N N . SER A 1 95 ? -10.777 -8.386 -0.116 1.00 97.75 95 SER A N 1
ATOM 714 C CA . SER A 1 95 ? -11.357 -8.760 -1.402 1.00 97.75 95 SER A CA 1
ATOM 715 C C . SER A 1 95 ? -11.073 -7.692 -2.456 1.00 97.75 95 SER A C 1
ATOM 717 O O . SER A 1 95 ? -11.426 -6.523 -2.278 1.00 97.75 95 SER A O 1
ATOM 719 N N . ALA A 1 96 ? -10.497 -8.094 -3.587 1.00 95.38 96 ALA A N 1
ATOM 720 C CA . ALA A 1 96 ? -10.330 -7.235 -4.757 1.00 95.38 96 ALA A CA 1
ATOM 721 C C . ALA A 1 96 ? -10.425 -8.065 -6.035 1.00 95.38 96 ALA A C 1
ATOM 723 O O . ALA A 1 96 ? -9.713 -9.050 -6.191 1.00 95.38 96 ALA A O 1
ATOM 724 N N . ARG A 1 97 ? -11.297 -7.657 -6.965 1.00 92.50 97 ARG A N 1
ATOM 725 C CA . ARG A 1 97 ? -11.376 -8.226 -8.327 1.00 92.50 97 ARG A CA 1
ATOM 726 C C . ARG A 1 97 ? -11.516 -9.762 -8.373 1.00 92.50 97 ARG A C 1
ATOM 728 O O . ARG A 1 97 ? -11.041 -10.397 -9.302 1.00 92.50 97 ARG A O 1
ATOM 735 N N . GLY A 1 98 ? -12.196 -10.343 -7.381 1.00 92.12 98 GLY A N 1
ATOM 736 C CA . GLY A 1 98 ? -12.399 -11.794 -7.250 1.00 92.12 98 GLY A CA 1
ATOM 737 C C . GLY A 1 98 ? -11.305 -12.535 -6.470 1.00 92.12 98 GLY A C 1
ATOM 738 O O . GLY A 1 98 ? -11.496 -13.702 -6.140 1.00 92.12 98 GLY A O 1
ATOM 739 N N . ASN A 1 99 ? -10.206 -11.859 -6.128 1.00 96.56 99 ASN A N 1
ATOM 740 C CA . ASN A 1 99 ? -9.136 -12.389 -5.288 1.00 96.56 99 ASN A CA 1
ATOM 741 C C . ASN A 1 99 ? -9.393 -12.065 -3.815 1.00 96.56 99 ASN A C 1
ATOM 743 O O . ASN A 1 99 ? -9.951 -11.012 -3.483 1.00 96.56 99 ASN A O 1
ATOM 747 N N . HIS A 1 100 ? -8.960 -12.972 -2.939 1.00 96.75 100 HIS A N 1
ATOM 748 C CA . HIS A 1 100 ? -9.155 -12.881 -1.497 1.00 96.75 100 HIS A CA 1
ATOM 749 C C . HIS A 1 100 ? -7.879 -13.255 -0.748 1.00 96.75 100 HIS A C 1
ATOM 751 O O . HIS A 1 100 ? -7.236 -14.253 -1.067 1.00 96.75 100 HIS A O 1
ATOM 757 N N . TRP A 1 101 ? -7.532 -12.476 0.269 1.00 97.19 101 TRP A N 1
ATOM 758 C CA . TRP A 1 101 ? -6.371 -12.720 1.124 1.00 97.19 101 TRP A CA 1
ATOM 759 C C . TRP A 1 101 ? -6.622 -12.159 2.515 1.00 97.19 101 TRP A C 1
ATOM 761 O O . TRP A 1 101 ? -7.632 -11.507 2.762 1.00 97.19 101 TRP A O 1
ATOM 771 N N . VAL A 1 102 ? -5.723 -12.429 3.446 1.00 97.56 102 VAL A N 1
ATOM 772 C CA . VAL A 1 102 ? -5.873 -12.031 4.844 1.00 97.56 102 VAL A CA 1
ATOM 773 C C . VAL A 1 102 ? -4.743 -11.104 5.252 1.00 97.56 102 VAL A C 1
ATOM 775 O O . VAL A 1 102 ? -3.603 -11.279 4.827 1.00 97.56 102 VAL A O 1
ATOM 778 N N . TYR A 1 103 ? -5.078 -10.131 6.093 1.00 98.06 103 TYR A N 1
ATOM 779 C CA . TYR A 1 103 ? -4.093 -9.436 6.905 1.00 98.06 103 TYR A CA 1
ATOM 780 C C . TYR A 1 103 ? -4.331 -9.752 8.378 1.00 98.06 103 TYR A C 1
ATOM 782 O O . TYR A 1 103 ? -5.461 -10.053 8.780 1.00 98.06 103 TYR A O 1
ATOM 790 N N . ASP A 1 104 ? -3.255 -9.658 9.156 1.00 97.88 104 ASP A N 1
ATOM 791 C CA . ASP A 1 104 ? -3.259 -9.650 10.613 1.00 97.88 104 ASP A CA 1
ATOM 792 C C . ASP A 1 104 ? -2.848 -8.280 11.166 1.00 97.88 104 ASP A C 1
ATOM 794 O O . ASP A 1 104 ? -2.015 -7.560 10.610 1.00 97.88 104 ASP A O 1
ATOM 798 N N . SER A 1 105 ? -3.413 -7.941 12.318 1.00 96.62 105 SER A N 1
ATOM 799 C CA . SER A 1 105 ? -2.961 -6.827 13.147 1.00 96.62 105 SER A CA 1
ATOM 800 C C . SER A 1 105 ? -1.656 -7.174 13.858 1.00 96.62 105 SER A C 1
ATOM 802 O O . SER A 1 105 ? -1.209 -8.322 13.890 1.00 96.62 105 SER A O 1
ATOM 804 N N . VAL A 1 106 ? -1.037 -6.158 14.454 1.00 94.19 106 VAL A N 1
ATOM 805 C CA . VAL A 1 106 ? 0.314 -6.236 15.016 1.00 94.19 106 VAL A CA 1
ATOM 806 C C . VAL A 1 106 ? 0.314 -6.233 16.551 1.00 94.19 106 VAL A C 1
ATOM 808 O O . VAL A 1 106 ? -0.631 -5.726 17.162 1.00 94.19 106 VAL A O 1
ATOM 811 N N . PRO A 1 107 ? 1.388 -6.719 17.208 1.00 91.12 107 PRO A N 1
ATOM 812 C CA . PRO A 1 107 ? 1.438 -6.821 18.667 1.00 91.12 107 PRO A CA 1
ATOM 813 C C . PRO A 1 107 ? 1.205 -5.504 19.435 1.00 91.12 107 PRO A C 1
ATOM 815 O O . PRO A 1 107 ? 0.525 -5.565 20.457 1.00 91.12 107 PRO A O 1
ATOM 818 N N . PRO A 1 108 ? 1.675 -4.318 18.974 1.00 89.94 108 PRO A N 1
ATOM 819 C CA . PRO A 1 108 ? 1.378 -3.039 19.635 1.00 89.94 108 PRO A CA 1
ATOM 820 C C . PRO A 1 108 ? -0.112 -2.708 19.810 1.00 89.94 108 PRO A C 1
ATOM 822 O O . PRO A 1 108 ? -0.441 -1.875 20.646 1.00 89.94 108 PRO A O 1
ATOM 825 N N . ILE A 1 109 ? -0.998 -3.348 19.041 1.00 91.38 109 ILE A N 1
ATOM 826 C CA . ILE A 1 109 ? -2.459 -3.208 19.136 1.00 91.38 109 ILE A CA 1
ATOM 827 C C . ILE A 1 109 ? -3.142 -4.564 19.379 1.00 91.38 109 ILE A C 1
ATOM 829 O O . ILE A 1 109 ? -4.262 -4.796 18.944 1.00 91.38 109 ILE A O 1
ATOM 833 N N . ASN A 1 110 ? -2.457 -5.465 20.096 1.00 89.69 110 ASN A N 1
ATOM 834 C CA . ASN A 1 110 ? -2.948 -6.784 20.525 1.00 89.69 110 ASN A CA 1
ATOM 835 C C . ASN A 1 110 ? -3.276 -7.772 19.391 1.00 89.69 110 ASN A C 1
ATOM 837 O O . ASN A 1 110 ? -4.080 -8.686 19.573 1.00 89.69 110 ASN A O 1
ATOM 841 N N . GLY A 1 111 ? -2.630 -7.617 18.238 1.00 92.88 111 GLY A N 1
ATOM 842 C CA . GLY A 1 111 ? -2.846 -8.476 17.083 1.00 92.88 111 GLY A CA 1
ATOM 843 C C . GLY A 1 111 ? -2.092 -9.807 17.085 1.00 92.88 111 GLY A C 1
ATOM 844 O O . GLY A 1 111 ? -1.012 -9.891 17.678 1.00 92.88 111 GLY A O 1
ATOM 845 N N . PRO A 1 112 ? -2.609 -10.836 16.379 1.00 94.56 112 PRO A N 1
ATOM 846 C CA . PRO A 1 112 ? -1.960 -12.144 16.268 1.00 94.56 112 PRO A CA 1
ATOM 847 C C . PRO A 1 112 ? -0.650 -12.084 15.472 1.00 94.56 112 PRO A C 1
ATOM 849 O O . PRO A 1 112 ? 0.320 -12.747 15.837 1.00 94.56 112 PRO A O 1
ATOM 852 N N . ASN A 1 113 ? -0.595 -11.251 14.426 1.00 94.75 113 ASN A N 1
ATOM 853 C CA . ASN A 1 113 ? 0.580 -11.028 13.578 1.00 94.75 113 ASN A CA 1
ATOM 854 C C . ASN A 1 113 ? 1.205 -12.318 13.002 1.00 94.75 113 ASN A C 1
ATOM 856 O O . ASN A 1 113 ? 2.414 -12.360 12.747 1.00 94.75 113 ASN A O 1
ATOM 860 N N . GLU A 1 114 ? 0.398 -13.365 12.823 1.00 94.69 114 GLU A N 1
ATOM 861 C CA . GLU A 1 114 ? 0.816 -14.658 12.273 1.00 94.69 114 GLU A CA 1
ATOM 862 C C . GLU A 1 114 ? 0.899 -14.579 10.744 1.00 94.69 114 GLU A C 1
ATOM 864 O O . GLU A 1 114 ? 1.829 -15.099 10.131 1.00 94.69 114 GLU A O 1
ATOM 869 N N . GLU A 1 115 ? -0.047 -13.862 10.145 1.00 95.62 115 GLU A N 1
ATOM 870 C CA . GLU A 1 115 ? -0.147 -13.606 8.713 1.00 95.62 115 GLU A CA 1
ATOM 871 C C . GLU A 1 115 ? 0.525 -12.281 8.317 1.00 95.62 115 GLU A C 1
ATOM 873 O O . GLU A 1 115 ? 1.027 -11.542 9.172 1.00 95.62 115 GLU A O 1
ATOM 878 N N . VAL A 1 116 ? 0.568 -11.973 7.014 1.00 96.00 116 VAL A N 1
ATOM 879 C CA . VAL A 1 116 ? 0.970 -10.658 6.481 1.00 96.00 116 VAL A CA 1
ATOM 880 C C . VAL A 1 116 ? 0.238 -9.539 7.229 1.00 96.00 116 VAL A C 1
ATOM 882 O O . VAL A 1 116 ? -0.952 -9.654 7.502 1.00 96.00 116 VAL A O 1
ATOM 885 N N . ASN A 1 117 ? 0.926 -8.449 7.572 1.00 96.56 117 ASN A N 1
ATOM 886 C CA . ASN A 1 117 ? 0.284 -7.292 8.201 1.00 96.56 117 ASN A CA 1
ATOM 887 C C . ASN A 1 117 ? 0.168 -6.119 7.209 1.00 96.56 117 ASN A C 1
ATOM 889 O O . ASN A 1 117 ? 0.822 -6.126 6.162 1.00 96.56 117 ASN A O 1
ATOM 893 N N . PRO A 1 118 ? -0.629 -5.080 7.515 1.00 97.31 118 PRO A N 1
ATOM 894 C CA . PRO A 1 118 ? -0.823 -3.965 6.595 1.00 97.31 118 PRO A CA 1
ATOM 895 C C . PRO A 1 118 ? 0.470 -3.251 6.173 1.00 97.31 118 PRO A C 1
ATOM 897 O O . PRO A 1 118 ? 0.598 -2.849 5.019 1.00 97.31 118 PRO A O 1
ATOM 900 N N . LEU A 1 119 ? 1.451 -3.100 7.070 1.00 96.19 119 LEU A N 1
ATOM 901 C CA . LEU A 1 119 ? 2.724 -2.463 6.714 1.00 96.19 119 LEU A CA 1
ATOM 902 C C . LEU A 1 119 ? 3.506 -3.315 5.708 1.00 96.19 119 LEU A C 1
ATOM 904 O O . LEU A 1 119 ? 4.020 -2.768 4.735 1.00 96.19 119 LEU A O 1
ATOM 908 N N . ASP A 1 120 ? 3.533 -4.638 5.887 1.00 96.75 120 ASP A N 1
ATOM 909 C CA . ASP A 1 120 ? 4.122 -5.565 4.915 1.00 96.75 120 ASP A CA 1
ATOM 910 C C . ASP A 1 120 ? 3.424 -5.449 3.544 1.00 96.75 120 ASP A C 1
ATOM 912 O O . ASP A 1 120 ? 4.081 -5.381 2.500 1.00 96.75 120 ASP A O 1
ATOM 916 N N . GLY A 1 121 ? 2.090 -5.367 3.545 1.00 97.31 121 GLY A N 1
ATOM 917 C CA . GLY A 1 121 ? 1.272 -5.185 2.344 1.00 97.31 121 GLY A CA 1
ATOM 918 C C . GLY A 1 121 ? 1.603 -3.897 1.584 1.00 97.31 121 GLY A C 1
ATOM 919 O O . GLY A 1 121 ? 1.862 -3.935 0.382 1.00 97.31 121 GLY A O 1
ATOM 920 N N . MET A 1 122 ? 1.682 -2.759 2.282 1.00 97.88 122 MET A N 1
ATOM 921 C CA . MET A 1 122 ? 2.045 -1.472 1.674 1.00 97.88 122 MET A CA 1
ATOM 922 C C . MET A 1 122 ? 3.479 -1.476 1.121 1.00 97.88 122 MET A C 1
ATOM 924 O O . MET A 1 122 ? 3.719 -0.992 0.014 1.00 97.88 122 MET A O 1
ATOM 928 N N . LEU A 1 123 ? 4.438 -2.018 1.877 1.00 97.81 123 LEU A N 1
ATOM 929 C CA . LEU A 1 123 ? 5.843 -2.068 1.468 1.00 97.81 123 LEU A CA 1
ATOM 930 C C . LEU A 1 123 ? 6.048 -2.918 0.215 1.00 97.81 123 LEU A C 1
ATOM 932 O O . LEU A 1 123 ? 6.718 -2.496 -0.726 1.00 97.81 123 LEU A O 1
ATOM 936 N N . THR A 1 124 ? 5.459 -4.109 0.192 1.00 98.31 124 THR A N 1
ATOM 937 C CA . THR A 1 124 ? 5.562 -5.006 -0.964 1.00 98.31 124 THR A CA 1
ATOM 938 C C . THR A 1 124 ? 4.833 -4.466 -2.182 1.00 98.31 124 THR A C 1
ATOM 940 O O . THR A 1 124 ? 5.345 -4.595 -3.289 1.00 98.31 124 THR A O 1
ATOM 943 N N . ALA A 1 125 ? 3.701 -3.785 -1.991 1.00 98.38 125 ALA A N 1
ATOM 944 C CA . ALA A 1 125 ? 3.028 -3.065 -3.060 1.00 98.38 125 ALA A CA 1
ATOM 945 C C . ALA A 1 125 ? 3.946 -1.996 -3.689 1.00 98.38 125 ALA A C 1
ATOM 947 O O . ALA A 1 125 ? 4.070 -1.931 -4.912 1.00 98.38 125 ALA A O 1
ATOM 948 N N . LEU A 1 126 ? 4.659 -1.207 -2.877 1.00 98.56 126 LEU A N 1
ATOM 949 C CA . LEU A 1 126 ? 5.612 -0.207 -3.373 1.00 98.56 126 LEU A CA 1
ATOM 950 C C . LEU A 1 126 ? 6.715 -0.833 -4.242 1.00 98.56 126 LEU A C 1
ATOM 952 O O . LEU A 1 126 ? 6.938 -0.371 -5.363 1.00 98.56 126 LEU A O 1
ATOM 956 N N . ILE A 1 127 ? 7.382 -1.891 -3.768 1.00 98.38 127 ILE A N 1
ATOM 957 C CA . ILE A 1 127 ? 8.459 -2.514 -4.555 1.00 98.38 127 ILE A CA 1
ATOM 958 C C . ILE A 1 127 ? 7.947 -3.299 -5.760 1.00 98.38 127 ILE A C 1
ATOM 960 O O . ILE A 1 127 ? 8.592 -3.254 -6.801 1.00 98.38 127 ILE A O 1
ATOM 964 N N . ALA A 1 128 ? 6.792 -3.962 -5.674 1.00 98.56 128 ALA A N 1
ATOM 965 C CA . ALA A 1 128 ? 6.200 -4.653 -6.816 1.00 98.56 128 ALA A CA 1
ATOM 966 C C . ALA A 1 128 ? 5.849 -3.667 -7.935 1.00 98.56 128 ALA A C 1
ATOM 968 O O . ALA A 1 128 ? 6.199 -3.897 -9.088 1.00 98.56 128 ALA A O 1
ATOM 969 N N . CYS A 1 129 ? 5.250 -2.523 -7.586 1.00 98.44 129 CYS A N 1
ATOM 970 C CA . CYS A 1 129 ? 5.011 -1.442 -8.538 1.00 98.44 129 CYS A CA 1
ATOM 971 C C . CYS A 1 129 ? 6.309 -0.989 -9.220 1.00 98.44 129 CYS A C 1
ATOM 973 O O . CYS A 1 129 ? 6.350 -0.905 -10.444 1.00 98.44 129 CYS A O 1
ATOM 975 N N . GLY A 1 130 ? 7.380 -0.760 -8.452 1.00 97.81 130 GLY A N 1
ATOM 976 C CA . GLY A 1 130 ? 8.682 -0.387 -9.008 1.00 97.81 130 GLY A CA 1
ATOM 977 C C . GLY A 1 130 ? 9.269 -1.438 -9.947 1.00 97.81 130 GLY A C 1
ATOM 978 O O . GLY A 1 130 ? 9.690 -1.090 -11.046 1.00 97.81 130 GLY A O 1
ATOM 979 N N . MET A 1 131 ? 9.233 -2.719 -9.569 1.00 98.38 131 MET A N 1
ATOM 980 C CA . MET A 1 131 ? 9.728 -3.807 -10.422 1.00 98.38 131 MET A CA 1
ATOM 981 C C . MET A 1 131 ? 8.983 -3.877 -11.761 1.00 98.38 131 MET A C 1
ATOM 983 O O . MET A 1 131 ? 9.616 -4.067 -12.796 1.00 98.38 131 MET A O 1
ATOM 987 N N . TYR A 1 132 ? 7.666 -3.651 -11.769 1.00 98.44 132 TYR A N 1
ATOM 988 C CA . TYR A 1 132 ? 6.889 -3.632 -13.011 1.00 98.44 132 TYR A CA 1
ATOM 989 C C . TYR A 1 132 ? 7.159 -2.409 -13.881 1.00 98.44 132 TYR A C 1
ATOM 991 O O . TYR A 1 132 ? 7.125 -2.521 -15.103 1.00 98.44 132 TYR A O 1
ATOM 999 N N . ILE A 1 133 ? 7.466 -1.254 -13.284 1.00 98.25 133 ILE A N 1
ATOM 1000 C CA . ILE A 1 133 ? 7.923 -0.098 -14.062 1.00 98.25 133 ILE A CA 1
ATOM 1001 C C . ILE A 1 133 ? 9.298 -0.373 -14.685 1.00 98.25 133 ILE A C 1
ATOM 1003 O O . ILE A 1 133 ? 9.490 -0.065 -15.857 1.00 98.25 133 ILE A O 1
ATOM 1007 N N . TYR A 1 134 ? 10.230 -0.986 -13.948 1.00 97.81 134 TYR A N 1
ATOM 1008 C CA . TYR A 1 134 ? 11.540 -1.372 -14.492 1.00 97.81 134 TYR A CA 1
ATOM 1009 C C . TYR A 1 134 ? 11.394 -2.337 -15.668 1.00 97.81 134 TYR A C 1
ATOM 1011 O O . TYR A 1 134 ? 12.015 -2.141 -16.707 1.00 97.81 134 TYR A O 1
ATOM 1019 N N . GLU A 1 135 ? 10.536 -3.345 -15.525 1.00 96.75 135 GLU A N 1
ATOM 1020 C CA . GLU A 1 135 ? 10.237 -4.297 -16.590 1.00 96.75 135 GLU A CA 1
ATOM 1021 C C . GLU A 1 135 ? 9.613 -3.617 -17.822 1.00 96.75 135 GLU A C 1
ATOM 1023 O O . GLU A 1 135 ? 10.067 -3.841 -18.946 1.00 96.75 135 GLU A O 1
ATOM 1028 N N . ALA A 1 136 ? 8.619 -2.745 -17.623 1.00 97.00 136 ALA A N 1
ATOM 1029 C CA . ALA A 1 136 ? 7.973 -2.015 -18.711 1.00 97.00 136 ALA A CA 1
ATOM 1030 C C . ALA A 1 136 ? 8.963 -1.116 -19.467 1.00 97.00 136 ALA A C 1
ATOM 1032 O O . ALA A 1 136 ? 9.026 -1.152 -20.695 1.00 97.00 136 ALA A O 1
ATOM 1033 N N . VAL A 1 137 ? 9.792 -0.366 -18.738 1.00 96.75 137 VAL A N 1
ATOM 1034 C CA . VAL A 1 137 ? 10.825 0.503 -19.318 1.00 96.75 137 VAL A CA 1
ATOM 1035 C C . VAL A 1 137 ? 11.906 -0.314 -20.017 1.00 96.75 137 VAL A C 1
ATOM 1037 O O . VAL A 1 137 ? 12.355 0.081 -21.089 1.00 96.75 137 VAL A O 1
ATOM 1040 N N . GLY A 1 138 ? 12.293 -1.466 -19.463 1.00 96.25 138 GLY A N 1
ATOM 1041 C CA . GLY A 1 138 ? 13.217 -2.392 -20.116 1.00 96.25 138 GLY A CA 1
ATOM 1042 C C . GLY A 1 138 ? 12.724 -2.794 -21.507 1.00 96.25 138 GLY A C 1
ATOM 1043 O O . GLY A 1 138 ? 13.473 -2.707 -22.475 1.00 96.25 138 GLY A O 1
ATOM 1044 N N . ILE A 1 139 ? 11.433 -3.117 -21.640 1.00 95.06 139 ILE A N 1
ATOM 1045 C CA . ILE A 1 139 ? 10.817 -3.391 -22.946 1.00 95.06 139 ILE A CA 1
ATOM 1046 C C . ILE A 1 139 ? 10.809 -2.153 -23.846 1.00 95.06 139 ILE A C 1
ATOM 1048 O O . ILE A 1 139 ? 11.213 -2.247 -25.002 1.00 95.06 139 ILE A O 1
ATOM 1052 N N . GLU A 1 140 ? 10.341 -1.009 -23.341 1.00 95.88 140 GLU A N 1
ATOM 1053 C CA . GLU A 1 140 ? 10.229 0.236 -24.119 1.00 95.88 140 GLU A CA 1
ATOM 1054 C C . GLU A 1 140 ? 11.567 0.693 -24.709 1.00 95.88 140 GLU A C 1
ATOM 1056 O O . GLU A 1 140 ? 11.597 1.264 -25.798 1.00 95.88 140 GLU A O 1
ATOM 1061 N N . GLN A 1 141 ? 12.655 0.468 -23.974 1.00 96.81 141 GLN A N 1
ATOM 1062 C CA . GLN A 1 141 ? 14.006 0.893 -24.338 1.00 96.81 141 GLN A CA 1
ATOM 1063 C C . GLN A 1 141 ? 14.828 -0.228 -24.989 1.00 96.81 141 GLN A C 1
ATOM 1065 O O . GLN A 1 141 ? 16.004 -0.026 -25.275 1.00 96.81 141 GLN A O 1
ATOM 1070 N N . GLU A 1 142 ? 14.222 -1.396 -25.234 1.00 96.44 142 GLU A N 1
ATOM 1071 C CA . GLU A 1 142 ? 14.888 -2.582 -25.789 1.00 96.44 142 GLU A CA 1
ATOM 1072 C C . GLU A 1 142 ? 16.102 -3.051 -24.952 1.00 96.44 142 GLU A C 1
ATOM 1074 O O . GLU A 1 142 ? 17.072 -3.594 -25.481 1.00 96.44 142 GLU A O 1
ATOM 1079 N N . ILE A 1 143 ? 16.036 -2.872 -23.628 1.00 95.75 143 ILE A N 1
ATOM 1080 C CA . ILE A 1 143 ? 17.051 -3.296 -22.655 1.00 95.75 143 ILE A CA 1
ATOM 1081 C C . ILE A 1 143 ? 16.690 -4.694 -22.150 1.00 95.75 143 ILE A C 1
ATOM 1083 O O . ILE A 1 143 ? 15.651 -4.904 -21.520 1.00 95.75 143 ILE A O 1
ATOM 1087 N N . ALA A 1 144 ? 17.562 -5.666 -22.411 1.00 92.69 144 ALA A N 1
ATOM 1088 C CA . ALA A 1 144 ? 17.344 -7.046 -21.997 1.00 92.69 144 ALA A CA 1
ATOM 1089 C C . ALA A 1 144 ? 17.605 -7.212 -20.492 1.00 92.69 144 ALA A C 1
ATOM 1091 O O . ALA A 1 144 ? 18.755 -7.228 -20.053 1.00 92.69 144 ALA A O 1
ATOM 1092 N N . LEU A 1 145 ? 16.533 -7.356 -19.711 1.00 93.69 145 LEU A N 1
ATOM 1093 C CA . LEU A 1 145 ? 16.590 -7.654 -18.280 1.00 93.69 145 LEU A CA 1
ATOM 1094 C C . LEU A 1 145 ? 16.437 -9.162 -18.045 1.00 93.69 145 LEU A C 1
ATOM 1096 O O . LEU A 1 145 ? 15.487 -9.775 -18.527 1.00 93.69 145 LEU A O 1
ATOM 1100 N N . ASP A 1 146 ? 17.351 -9.747 -17.274 1.00 93.38 146 ASP A N 1
ATOM 1101 C CA . ASP A 1 146 ? 17.317 -11.162 -16.892 1.00 93.38 146 ASP A CA 1
ATOM 1102 C C . ASP A 1 146 ? 16.583 -11.368 -15.564 1.00 93.38 146 ASP A C 1
ATOM 1104 O O . ASP A 1 146 ? 15.758 -12.272 -15.425 1.00 93.38 146 ASP A O 1
ATOM 1108 N N . THR A 1 147 ? 16.903 -10.549 -14.557 1.00 94.25 147 THR A N 1
ATOM 1109 C CA . THR A 1 147 ? 16.286 -10.636 -13.230 1.00 94.25 147 THR A CA 1
ATOM 1110 C C . THR A 1 147 ? 16.050 -9.255 -12.642 1.00 94.25 147 THR A C 1
ATOM 1112 O O . THR A 1 147 ? 16.842 -8.334 -12.840 1.00 94.25 147 THR A O 1
ATOM 1115 N N . ILE A 1 148 ? 14.955 -9.133 -11.893 1.00 96.69 148 ILE A N 1
ATOM 1116 C CA . ILE A 1 148 ? 14.635 -7.960 -11.084 1.00 96.69 148 ILE A CA 1
ATOM 1117 C C . ILE A 1 148 ? 14.228 -8.466 -9.700 1.00 96.69 148 ILE A C 1
ATOM 1119 O O . ILE A 1 148 ? 13.320 -9.294 -9.559 1.00 96.69 148 ILE A O 1
ATOM 1123 N N . ALA A 1 149 ? 14.908 -7.973 -8.675 1.00 96.81 149 ALA A N 1
ATOM 1124 C CA . ALA A 1 149 ? 14.575 -8.188 -7.280 1.00 96.81 149 ALA A CA 1
ATOM 1125 C C . ALA A 1 149 ? 14.651 -6.867 -6.523 1.00 96.81 149 ALA A C 1
ATOM 1127 O O . ALA A 1 149 ? 15.399 -5.967 -6.887 1.00 96.81 149 ALA A O 1
ATOM 1128 N N . ALA A 1 150 ? 13.898 -6.752 -5.441 1.00 96.50 150 ALA A N 1
ATOM 1129 C CA . ALA A 1 150 ? 13.879 -5.553 -4.628 1.00 96.50 150 ALA A CA 1
ATOM 1130 C C . ALA A 1 150 ? 13.809 -5.899 -3.144 1.00 96.50 150 ALA A C 1
ATOM 1132 O O . ALA A 1 150 ? 13.201 -6.890 -2.741 1.00 96.50 150 ALA A O 1
ATOM 1133 N N . THR A 1 151 ? 14.393 -5.044 -2.317 1.00 97.00 151 THR A N 1
ATOM 1134 C CA . THR A 1 151 ? 14.127 -5.003 -0.877 1.00 97.00 151 THR A CA 1
ATOM 1135 C C . THR A 1 151 ? 13.702 -3.602 -0.493 1.00 97.00 151 THR A C 1
ATOM 1137 O O . THR A 1 151 ? 14.197 -2.640 -1.077 1.00 97.00 151 THR A O 1
ATOM 1140 N N . VAL A 1 152 ? 12.831 -3.482 0.500 1.00 96.62 152 VAL A N 1
ATOM 1141 C CA . VAL A 1 152 ? 12.416 -2.197 1.057 1.00 96.62 152 VAL A CA 1
ATOM 1142 C C . VAL A 1 152 ? 12.390 -2.246 2.571 1.00 96.62 152 VAL A C 1
ATOM 1144 O O . VAL A 1 152 ? 12.042 -3.267 3.165 1.00 96.62 152 VAL A O 1
ATOM 1147 N N . GLN A 1 153 ? 12.741 -1.124 3.183 1.00 94.25 153 GLN A N 1
ATOM 1148 C CA . GLN A 1 153 ? 12.585 -0.867 4.607 1.00 94.25 153 GLN A CA 1
ATOM 1149 C C . GLN A 1 153 ? 11.826 0.444 4.797 1.00 94.25 153 GLN A C 1
ATOM 1151 O O . GLN A 1 153 ? 12.096 1.417 4.092 1.00 94.25 153 GLN A O 1
ATOM 1156 N N . GLY A 1 154 ? 10.889 0.472 5.740 1.00 91.00 154 GLY A N 1
ATOM 1157 C CA . GLY A 1 154 ? 10.297 1.706 6.261 1.00 91.00 154 GLY A CA 1
ATOM 1158 C C . GLY A 1 154 ? 10.827 1.989 7.662 1.00 91.00 154 GLY A C 1
ATOM 1159 O O . GLY A 1 154 ? 11.236 1.061 8.344 1.00 91.00 154 GLY A O 1
ATOM 1160 N N . GLN A 1 155 ? 10.812 3.239 8.118 1.00 89.50 155 GLN A N 1
ATOM 1161 C CA . GLN A 1 155 ? 11.141 3.597 9.506 1.00 89.50 155 GLN A CA 1
ATOM 1162 C C . GLN A 1 155 ? 9.958 4.325 10.139 1.00 89.50 155 GLN A C 1
ATOM 1164 O O . GLN A 1 155 ? 9.510 5.318 9.577 1.00 89.50 155 GLN A O 1
ATOM 1169 N N . LEU A 1 156 ? 9.447 3.871 11.283 1.00 90.88 156 LEU A N 1
ATOM 1170 C CA . LEU A 1 156 ? 8.373 4.560 12.009 1.00 90.88 156 LEU A CA 1
ATOM 1171 C C . LEU A 1 156 ? 8.546 4.436 13.526 1.00 90.88 156 LEU A C 1
ATOM 1173 O O . LEU A 1 156 ? 9.312 3.597 13.998 1.00 90.88 156 LEU A O 1
ATOM 1177 N N . ASP A 1 157 ? 7.804 5.252 14.277 1.00 89.88 157 ASP A N 1
ATOM 1178 C CA . ASP A 1 157 ? 7.675 5.107 15.729 1.00 89.88 157 ASP A CA 1
ATOM 1179 C C . ASP A 1 157 ? 6.415 4.277 16.055 1.00 89.88 157 ASP A C 1
ATOM 1181 O O . ASP A 1 157 ? 5.290 4.774 15.905 1.00 89.88 157 ASP A O 1
ATOM 1185 N N . PRO A 1 158 ? 6.559 3.009 16.486 1.00 89.44 158 PRO A N 1
ATOM 1186 C CA . PRO A 1 158 ? 5.421 2.131 16.744 1.00 89.44 158 PRO A CA 1
ATOM 1187 C C . PRO A 1 158 ? 4.584 2.568 17.955 1.00 89.44 158 PRO A C 1
ATOM 1189 O O . PRO A 1 158 ? 3.440 2.125 18.089 1.00 89.44 158 PRO A O 1
ATOM 1192 N N . ARG A 1 159 ? 5.102 3.453 18.822 1.00 90.56 159 ARG A N 1
ATOM 1193 C CA . ARG A 1 159 ? 4.365 3.972 19.986 1.00 90.56 159 ARG A CA 1
ATOM 1194 C C . ARG A 1 159 ? 3.126 4.756 19.556 1.00 90.56 159 ARG A C 1
ATOM 1196 O O . ARG A 1 159 ? 2.100 4.669 20.226 1.00 90.56 159 ARG A O 1
ATOM 1203 N N . GLY A 1 160 ? 3.197 5.448 18.416 1.00 90.50 160 GLY A N 1
ATOM 1204 C CA . GLY A 1 160 ? 2.051 6.156 17.840 1.00 90.50 160 GLY A CA 1
ATOM 1205 C C . GLY A 1 160 ? 0.889 5.224 17.487 1.00 90.50 160 GLY A C 1
ATOM 1206 O O . GLY A 1 160 ? -0.272 5.535 17.739 1.00 90.50 160 GLY A O 1
ATOM 1207 N N . VAL A 1 161 ? 1.198 4.021 16.990 1.00 91.06 161 VAL A N 1
ATOM 1208 C CA . VAL A 1 161 ? 0.189 2.988 16.693 1.00 91.06 161 VAL A CA 1
ATOM 1209 C C . VAL A 1 161 ? -0.490 2.519 17.985 1.00 91.06 161 VAL A C 1
ATOM 1211 O O . VAL A 1 161 ? -1.713 2.379 18.045 1.00 91.06 161 VAL A O 1
ATOM 1214 N N . ALA A 1 162 ? 0.294 2.368 19.054 1.00 90.56 162 ALA A N 1
ATOM 1215 C CA . ALA A 1 162 ? -0.166 1.996 20.392 1.00 90.56 162 ALA A CA 1
ATOM 1216 C C . ALA A 1 162 ? -0.866 3.135 21.172 1.00 90.56 162 ALA A C 1
ATOM 1218 O O . ALA A 1 162 ? -1.161 2.964 22.351 1.00 90.56 162 ALA A O 1
ATOM 1219 N N . GLY A 1 163 ? -1.128 4.290 20.546 1.00 88.94 163 GLY A N 1
ATOM 1220 C CA . GLY A 1 163 ? -1.904 5.382 21.151 1.00 88.94 163 GLY A CA 1
ATOM 1221 C C . GLY A 1 163 ? -1.088 6.393 21.958 1.00 88.94 163 GLY A C 1
ATOM 1222 O O . GLY A 1 163 ? -1.658 7.305 22.553 1.00 88.94 163 GLY A O 1
ATOM 1223 N N . VAL A 1 164 ? 0.245 6.290 21.963 1.00 90.38 164 VAL A N 1
ATOM 1224 C CA . VAL A 1 164 ? 1.099 7.384 22.453 1.00 90.38 164 VAL A CA 1
ATOM 1225 C C . VAL A 1 164 ? 0.984 8.559 21.481 1.00 90.38 164 VAL A C 1
ATOM 1227 O O . VAL A 1 164 ? 0.930 8.353 20.273 1.00 90.38 164 VAL A O 1
ATOM 1230 N N . ALA A 1 165 ? 0.969 9.793 21.993 1.00 88.31 165 ALA A N 1
ATOM 1231 C CA . ALA A 1 165 ? 0.832 11.022 21.202 1.00 88.31 165 ALA A CA 1
ATOM 1232 C C . ALA A 1 165 ? 2.098 11.360 20.377 1.00 88.31 165 ALA A C 1
ATOM 1234 O O . ALA A 1 165 ? 2.711 12.411 20.541 1.00 88.31 165 ALA A O 1
ATOM 1235 N N . VAL A 1 166 ? 2.494 10.446 19.493 1.00 88.56 166 VAL A N 1
ATOM 1236 C CA . VAL A 1 166 ? 3.557 10.579 18.495 1.00 88.56 166 VAL A CA 1
ATOM 1237 C C . VAL A 1 166 ? 2.979 10.152 17.154 1.00 88.56 166 VAL A C 1
ATOM 1239 O O . VAL A 1 166 ? 2.257 9.164 17.070 1.00 88.56 166 VAL A O 1
ATOM 1242 N N . ASN A 1 167 ? 3.299 10.878 16.084 1.00 87.94 167 ASN A N 1
ATOM 1243 C CA . ASN A 1 167 ? 2.822 10.525 14.751 1.00 87.94 167 ASN A CA 1
ATOM 1244 C C . ASN A 1 167 ? 3.516 9.235 14.250 1.00 87.94 167 ASN A C 1
ATOM 1246 O O . ASN A 1 167 ? 4.744 9.253 14.083 1.00 87.94 167 ASN A O 1
ATOM 1250 N N . PRO A 1 168 ? 2.761 8.156 13.952 1.00 91.69 168 PRO A N 1
ATOM 1251 C CA . PRO A 1 168 ? 3.315 6.869 13.540 1.00 91.69 168 PRO A CA 1
ATOM 1252 C C . PRO A 1 168 ? 3.677 6.802 12.051 1.00 91.69 168 PRO A C 1
ATOM 1254 O O . PRO A 1 168 ? 3.924 5.709 11.546 1.00 91.69 168 PRO A O 1
ATOM 1257 N N . ARG A 1 169 ? 3.686 7.927 11.318 1.00 92.50 169 ARG A N 1
ATOM 1258 C CA . ARG A 1 169 ? 4.038 7.923 9.892 1.00 92.50 169 ARG A CA 1
ATOM 1259 C C . ARG A 1 169 ? 5.380 7.235 9.665 1.00 92.50 169 ARG A C 1
ATOM 1261 O O . ARG A 1 169 ? 6.336 7.433 10.421 1.00 92.50 169 ARG A O 1
ATOM 1268 N N . VAL A 1 170 ? 5.467 6.499 8.564 1.00 92.19 170 VAL A N 1
ATOM 1269 C CA . VAL A 1 170 ? 6.751 6.104 7.993 1.00 92.19 170 VAL A CA 1
ATOM 1270 C C . VAL A 1 170 ? 7.522 7.375 7.631 1.00 92.19 170 VAL A C 1
ATOM 1272 O O . VAL A 1 170 ? 7.041 8.203 6.862 1.00 92.19 170 VAL A O 1
ATOM 1275 N N . ARG A 1 171 ? 8.696 7.547 8.235 1.00 87.88 171 ARG A N 1
ATOM 1276 C CA . ARG A 1 171 ? 9.580 8.716 8.130 1.00 87.88 171 ARG A CA 1
ATOM 1277 C C . ARG A 1 171 ? 10.454 8.690 6.885 1.00 87.88 171 ARG A C 1
ATOM 1279 O O . ARG A 1 171 ? 10.924 9.733 6.450 1.00 87.88 171 ARG A O 1
ATOM 1286 N N . GLY A 1 172 ? 10.656 7.510 6.317 1.00 88.25 172 GLY A N 1
ATOM 1287 C CA . GLY A 1 172 ? 11.368 7.323 5.068 1.00 88.25 172 GLY A CA 1
ATOM 1288 C C . GLY A 1 172 ? 11.336 5.871 4.623 1.00 88.25 172 GLY A C 1
ATOM 1289 O O . GLY A 1 172 ? 11.195 4.960 5.447 1.00 88.25 172 GLY A O 1
ATOM 1290 N N . PHE A 1 173 ? 11.469 5.682 3.316 1.00 92.94 173 PHE A N 1
ATOM 1291 C CA . PHE A 1 173 ? 11.608 4.380 2.684 1.00 92.94 173 PHE A CA 1
ATOM 1292 C C . PHE A 1 173 ? 13.003 4.239 2.080 1.00 92.94 173 PHE A C 1
ATOM 1294 O O . PHE A 1 173 ? 13.495 5.145 1.405 1.00 92.94 173 PHE A O 1
ATOM 1301 N N . THR A 1 174 ? 13.626 3.084 2.281 1.00 93.94 174 THR A N 1
ATOM 1302 C CA . THR A 1 174 ? 14.887 2.722 1.629 1.00 93.94 174 THR A CA 1
ATOM 1303 C C . THR A 1 174 ? 14.650 1.498 0.771 1.00 93.94 174 THR A C 1
ATOM 1305 O O . THR A 1 174 ? 14.347 0.429 1.296 1.00 93.94 174 THR A O 1
ATOM 1308 N N . ILE A 1 175 ? 14.774 1.663 -0.542 1.00 95.44 175 ILE A N 1
ATOM 1309 C CA . ILE A 1 175 ? 14.610 0.613 -1.541 1.00 95.44 175 ILE A CA 1
ATOM 1310 C C . ILE A 1 175 ? 15.980 0.277 -2.117 1.00 95.44 175 ILE A C 1
ATOM 1312 O O . ILE A 1 175 ? 16.735 1.159 -2.519 1.00 95.44 175 ILE A O 1
ATOM 1316 N N . MET A 1 176 ? 16.279 -1.013 -2.199 1.00 95.19 176 MET A N 1
ATOM 1317 C CA . MET A 1 176 ? 17.394 -1.532 -2.980 1.00 95.19 176 MET A CA 1
ATOM 1318 C C . MET A 1 176 ? 16.823 -2.384 -4.104 1.00 95.19 176 MET A C 1
ATOM 1320 O O . MET A 1 176 ? 16.206 -3.412 -3.831 1.00 95.19 176 MET A O 1
ATOM 1324 N N . MET A 1 177 ? 17.016 -1.942 -5.341 1.00 95.56 177 MET A N 1
ATOM 1325 C CA . MET A 1 177 ? 16.676 -2.674 -6.553 1.00 95.56 177 MET A CA 1
ATOM 1326 C C . MET A 1 177 ? 17.919 -3.427 -7.031 1.00 95.56 177 MET A C 1
ATOM 1328 O O . MET A 1 177 ? 18.972 -2.826 -7.205 1.00 95.56 177 MET A O 1
ATOM 1332 N N . SER A 1 178 ? 17.819 -4.734 -7.231 1.00 93.31 178 SER A N 1
ATOM 1333 C CA . SER A 1 178 ? 18.860 -5.574 -7.815 1.00 93.31 178 SER A CA 1
ATOM 1334 C C . SER A 1 178 ? 18.394 -6.024 -9.191 1.00 93.31 178 SER A C 1
ATOM 1336 O O . SER A 1 178 ? 17.373 -6.702 -9.309 1.00 93.31 178 SER A O 1
ATOM 1338 N N . VAL A 1 179 ? 19.121 -5.603 -10.222 1.00 92.81 179 VAL A N 1
ATOM 1339 C CA . VAL A 1 179 ? 18.759 -5.836 -11.621 1.00 92.81 179 VAL A CA 1
ATOM 1340 C C . VAL A 1 179 ? 19.952 -6.438 -12.344 1.00 92.81 179 VAL A C 1
ATOM 1342 O O . VAL A 1 179 ? 21.073 -5.945 -12.222 1.00 92.81 179 VAL A O 1
ATOM 1345 N N . THR A 1 180 ? 19.714 -7.504 -13.100 1.00 92.69 180 THR A N 1
ATOM 1346 C CA . THR A 1 180 ? 20.733 -8.134 -13.948 1.00 92.69 180 THR A CA 1
ATOM 1347 C C . THR A 1 180 ? 20.263 -8.138 -15.392 1.00 92.69 180 THR A C 1
ATOM 1349 O O . THR A 1 180 ? 19.065 -8.261 -15.647 1.00 92.69 180 THR A O 1
ATOM 1352 N N . GLY A 1 181 ? 21.195 -8.037 -16.332 1.00 91.62 181 GLY A N 1
ATOM 1353 C CA . GLY A 1 181 ? 20.901 -8.020 -17.761 1.00 91.62 181 GLY A CA 1
ATOM 1354 C C . GLY A 1 181 ? 21.949 -7.242 -18.550 1.00 91.62 181 GLY A C 1
ATOM 1355 O O . GLY A 1 181 ? 23.014 -6.904 -18.028 1.00 91.62 181 GLY A O 1
ATOM 1356 N N . ASP A 1 182 ? 21.624 -6.926 -19.800 1.00 92.75 182 ASP A N 1
ATOM 1357 C CA . ASP A 1 182 ? 22.423 -6.041 -20.652 1.00 92.75 182 ASP A CA 1
ATOM 1358 C C . ASP A 1 182 ? 22.041 -4.580 -20.385 1.00 92.75 182 ASP A C 1
ATOM 1360 O O . ASP A 1 182 ? 21.391 -3.930 -21.200 1.00 92.75 182 ASP A O 1
ATOM 1364 N N . LEU A 1 183 ? 22.367 -4.097 -19.182 1.00 91.44 183 LEU A N 1
ATOM 1365 C CA . LEU A 1 183 ? 22.068 -2.734 -18.747 1.00 91.44 183 LEU A CA 1
ATOM 1366 C C . LEU A 1 183 ? 23.289 -2.040 -18.146 1.00 91.44 183 LEU A C 1
ATOM 1368 O O . LEU A 1 183 ? 24.121 -2.637 -17.456 1.00 91.44 183 LEU A O 1
ATOM 1372 N N . THR A 1 184 ? 23.366 -0.739 -18.384 1.00 90.12 184 THR A N 1
ATOM 1373 C CA . THR A 1 184 ? 24.363 0.155 -17.803 1.00 90.12 184 THR A CA 1
ATOM 1374 C C . THR A 1 184 ? 23.838 0.810 -16.518 1.00 90.12 184 THR A C 1
ATOM 1376 O O . THR A 1 184 ? 22.636 0.794 -16.238 1.00 90.12 184 THR A O 1
ATOM 1379 N N . PRO A 1 185 ? 24.711 1.438 -15.713 1.00 86.06 185 PRO A N 1
ATOM 1380 C CA . PRO A 1 185 ? 24.257 2.252 -14.588 1.00 86.06 185 PRO A CA 1
ATOM 1381 C C . PRO A 1 185 ? 23.336 3.412 -14.997 1.00 86.06 185 PRO A C 1
ATOM 1383 O O . PRO A 1 185 ? 22.415 3.740 -14.251 1.00 86.06 185 PRO A O 1
ATOM 1386 N N . ASP A 1 186 ? 23.548 3.999 -16.179 1.00 89.38 186 ASP A N 1
ATOM 1387 C CA . ASP A 1 186 ? 22.699 5.075 -16.705 1.00 89.38 186 ASP A CA 1
ATOM 1388 C C . ASP A 1 186 ? 21.291 4.553 -17.037 1.00 89.38 186 ASP A C 1
ATOM 1390 O O . ASP A 1 186 ? 20.296 5.217 -16.735 1.00 89.38 186 ASP A O 1
ATOM 1394 N N . ASP A 1 187 ? 21.190 3.327 -17.557 1.00 94.38 187 ASP A N 1
ATOM 1395 C CA . ASP A 1 187 ? 19.906 2.658 -17.791 1.00 94.38 187 ASP A CA 1
ATOM 1396 C C . ASP A 1 187 ? 19.144 2.426 -16.481 1.00 94.38 187 ASP A C 1
ATOM 1398 O O . ASP A 1 187 ? 17.947 2.704 -16.387 1.00 94.38 187 ASP A O 1
ATOM 1402 N N . ALA A 1 188 ? 19.839 1.976 -15.433 1.00 89.50 188 ALA A N 1
ATOM 1403 C CA . ALA A 1 188 ? 19.235 1.778 -14.117 1.00 89.50 188 ALA A CA 1
ATOM 1404 C C . ALA A 1 188 ? 18.791 3.104 -13.470 1.00 89.50 188 ALA A C 1
ATOM 1406 O O . ALA A 1 188 ? 17.738 3.164 -12.827 1.00 89.50 188 ALA A O 1
ATOM 1407 N N . ALA A 1 189 ? 19.551 4.187 -13.665 1.00 91.31 189 ALA A N 1
ATOM 1408 C CA . ALA A 1 189 ? 19.165 5.525 -13.221 1.00 91.31 189 ALA A CA 1
ATOM 1409 C C . ALA A 1 189 ? 17.907 6.022 -13.956 1.00 91.31 189 ALA A C 1
ATOM 1411 O O . ALA A 1 189 ? 16.974 6.510 -13.319 1.00 91.31 189 ALA A O 1
ATOM 1412 N N . MET A 1 190 ? 17.824 5.818 -15.273 1.00 96.06 190 MET A N 1
ATOM 1413 C CA . MET A 1 190 ? 16.621 6.108 -16.060 1.00 96.06 190 MET A CA 1
ATOM 1414 C C . MET A 1 190 ? 15.412 5.286 -15.587 1.00 96.06 190 MET A C 1
ATOM 1416 O O . MET A 1 190 ? 14.317 5.830 -15.456 1.00 96.06 190 MET A O 1
ATOM 1420 N N . MET A 1 191 ? 15.585 3.994 -15.296 1.00 97.25 191 MET A N 1
ATOM 1421 C CA . MET A 1 191 ? 14.510 3.158 -14.743 1.00 97.25 191 MET A CA 1
ATOM 1422 C C . MET A 1 191 ? 14.062 3.642 -13.360 1.00 97.25 191 MET A C 1
ATOM 1424 O O . MET A 1 191 ? 12.871 3.611 -13.053 1.00 97.25 191 MET A O 1
ATOM 1428 N N . THR A 1 192 ? 14.989 4.152 -12.547 1.00 96.19 192 THR A N 1
ATOM 1429 C CA . THR A 1 192 ? 14.671 4.769 -11.247 1.00 96.19 192 THR A CA 1
ATOM 1430 C C . THR A 1 192 ? 13.837 6.029 -11.419 1.00 96.19 192 THR A C 1
ATOM 1432 O O . THR A 1 192 ? 12.865 6.223 -10.693 1.00 96.19 192 THR A O 1
ATOM 1435 N N . GLU A 1 193 ? 14.175 6.863 -12.401 1.00 96.50 193 GLU A N 1
ATOM 1436 C CA . GLU A 1 193 ? 13.395 8.056 -12.727 1.00 96.50 193 GLU A CA 1
ATOM 1437 C C . GLU A 1 193 ? 12.010 7.696 -13.276 1.00 96.50 193 GLU A C 1
ATOM 1439 O O . GLU A 1 193 ? 10.998 8.303 -12.931 1.00 96.50 193 GLU A O 1
ATOM 1444 N N . ALA A 1 194 ? 11.913 6.643 -14.084 1.00 97.12 194 ALA A N 1
ATOM 1445 C CA . ALA A 1 194 ? 10.618 6.127 -14.498 1.00 97.12 194 ALA A CA 1
ATOM 1446 C C . ALA A 1 194 ? 9.819 5.587 -13.302 1.00 97.12 194 ALA A C 1
ATOM 1448 O O . ALA A 1 194 ? 8.621 5.835 -13.208 1.00 97.12 194 ALA A O 1
ATOM 1449 N N . PHE A 1 195 ? 10.453 4.900 -12.349 1.00 97.62 195 PHE A N 1
ATOM 1450 C CA . PHE A 1 195 ? 9.794 4.462 -11.119 1.00 97.62 195 PHE A CA 1
ATOM 1451 C C . PHE A 1 195 ? 9.276 5.655 -10.303 1.00 97.62 195 PHE A C 1
ATOM 1453 O O . PHE A 1 195 ? 8.113 5.641 -9.893 1.00 97.62 195 PHE A O 1
ATOM 1460 N N . SER A 1 196 ? 10.083 6.706 -10.136 1.00 96.56 196 SER A N 1
ATOM 1461 C CA . SER A 1 196 ? 9.719 7.894 -9.357 1.00 96.56 196 SER A CA 1
ATOM 1462 C C . SER A 1 196 ? 8.572 8.704 -9.980 1.00 96.56 196 SER A C 1
ATOM 1464 O O . SER A 1 196 ? 7.818 9.363 -9.262 1.00 96.56 196 SER A O 1
ATOM 1466 N N . THR A 1 197 ? 8.400 8.624 -11.304 1.00 96.31 197 THR A N 1
ATOM 1467 C CA . THR A 1 197 ? 7.422 9.424 -12.062 1.00 96.31 197 THR A CA 1
ATOM 1468 C C . THR A 1 197 ? 6.191 8.643 -12.523 1.00 96.31 197 THR A C 1
ATOM 1470 O O . THR A 1 197 ? 5.109 9.225 -12.618 1.00 96.31 197 THR A O 1
ATOM 1473 N N . ARG A 1 198 ? 6.318 7.334 -12.782 1.00 96.62 198 ARG A N 1
ATOM 1474 C CA . ARG A 1 198 ? 5.263 6.485 -13.368 1.00 96.62 198 ARG A CA 1
ATOM 1475 C C . ARG A 1 198 ? 4.623 5.515 -12.378 1.00 96.62 198 ARG A C 1
ATOM 1477 O O . ARG A 1 198 ? 3.513 5.050 -12.632 1.00 96.62 198 ARG A O 1
ATOM 1484 N N . CYS A 1 199 ? 5.263 5.194 -11.249 1.00 97.44 199 CYS A N 1
ATOM 1485 C CA . CYS A 1 199 ? 4.623 4.320 -10.265 1.00 97.44 199 CYS A CA 1
ATOM 1486 C C . CYS A 1 199 ? 3.583 5.098 -9.444 1.00 97.44 199 CYS A C 1
ATOM 1488 O O . CYS A 1 199 ? 3.962 5.989 -8.678 1.00 97.44 199 CYS A O 1
ATOM 1490 N N . PRO A 1 200 ? 2.288 4.727 -9.502 1.00 96.38 200 PRO A N 1
ATOM 1491 C CA . PRO A 1 200 ? 1.240 5.419 -8.756 1.00 96.38 200 PRO A CA 1
ATOM 1492 C C . PRO A 1 200 ? 1.440 5.336 -7.239 1.00 96.38 200 PRO A C 1
ATOM 1494 O O . PRO A 1 200 ? 1.054 6.246 -6.513 1.00 96.38 200 PRO A O 1
ATOM 1497 N N . ILE A 1 201 ? 2.061 4.265 -6.740 1.00 97.25 201 ILE A N 1
ATOM 1498 C CA . ILE A 1 201 ? 2.324 4.088 -5.305 1.00 97.25 201 ILE A CA 1
ATOM 1499 C C . ILE A 1 201 ? 3.467 4.997 -4.852 1.00 97.25 201 ILE A C 1
ATOM 1501 O O . ILE A 1 201 ? 3.318 5.695 -3.852 1.00 97.25 201 ILE A O 1
ATOM 1505 N N . TYR A 1 202 ? 4.569 5.048 -5.610 1.00 97.44 202 TYR A N 1
ATOM 1506 C CA . TYR A 1 202 ? 5.689 5.946 -5.324 1.00 97.44 202 TYR A CA 1
ATOM 1507 C C . TYR A 1 202 ? 5.213 7.396 -5.289 1.00 97.44 202 TYR A C 1
ATOM 1509 O O . TYR A 1 202 ? 5.410 8.091 -4.295 1.00 97.44 202 TYR A O 1
ATOM 1517 N N . THR A 1 203 ? 4.540 7.852 -6.350 1.00 95.38 203 THR A N 1
ATOM 1518 C CA . THR A 1 203 ? 4.117 9.253 -6.461 1.00 95.38 203 THR A CA 1
ATOM 1519 C C . THR A 1 203 ? 3.101 9.631 -5.390 1.00 95.38 203 THR A C 1
ATOM 1521 O O . THR A 1 203 ? 3.149 10.749 -4.881 1.00 95.38 203 THR A O 1
ATOM 1524 N N . THR A 1 204 ? 2.227 8.704 -4.985 1.00 95.12 204 THR A N 1
ATOM 1525 C CA . THR A 1 204 ? 1.295 8.931 -3.871 1.00 95.12 204 THR A CA 1
ATOM 1526 C C . THR A 1 204 ? 2.026 9.053 -2.534 1.00 95.12 204 THR A C 1
ATOM 1528 O O . THR A 1 204 ? 1.775 9.993 -1.782 1.00 95.12 204 THR A O 1
ATOM 1531 N N . LEU A 1 205 ? 2.968 8.151 -2.242 1.00 94.06 205 LEU A N 1
ATOM 1532 C CA . LEU A 1 205 ? 3.754 8.189 -1.005 1.00 94.06 205 LEU A CA 1
ATOM 1533 C C . LEU A 1 205 ? 4.701 9.399 -0.948 1.00 94.06 205 LEU A C 1
ATOM 1535 O O . LEU A 1 205 ? 4.947 9.908 0.139 1.00 94.06 205 LEU A O 1
ATOM 1539 N N . ALA A 1 206 ? 5.196 9.893 -2.086 1.00 90.25 206 ALA A N 1
ATOM 1540 C CA . ALA A 1 206 ? 6.116 11.031 -2.153 1.00 90.25 206 ALA A CA 1
ATOM 1541 C C . ALA A 1 206 ? 5.420 12.408 -2.138 1.00 90.25 206 ALA A C 1
ATOM 1543 O O . ALA A 1 206 ? 6.006 13.381 -1.670 1.00 90.25 206 ALA A O 1
ATOM 1544 N N . LEU A 1 207 ? 4.176 12.512 -2.626 1.00 82.38 207 LEU A N 1
ATOM 1545 C CA . LEU A 1 207 ? 3.466 13.796 -2.770 1.00 82.38 207 LEU A CA 1
ATOM 1546 C C . LEU A 1 207 ? 2.277 13.969 -1.825 1.00 82.38 207 LEU A C 1
ATOM 1548 O O . LEU A 1 207 ? 1.743 15.075 -1.743 1.00 82.38 207 LEU A O 1
ATOM 1552 N N . SER A 1 208 ? 1.884 12.910 -1.115 1.00 81.06 208 SER A N 1
ATOM 1553 C CA . SER A 1 208 ? 0.640 12.787 -0.351 1.00 81.06 208 SER A CA 1
ATOM 1554 C C . SER A 1 208 ? -0.634 12.817 -1.204 1.00 81.06 208 SER A C 1
ATOM 1556 O O . SER A 1 208 ? -0.654 13.311 -2.338 1.00 81.06 208 SER A O 1
ATOM 1558 N N . ALA A 1 209 ? -1.715 12.293 -0.634 1.00 67.25 209 ALA A N 1
ATOM 1559 C CA . ALA A 1 209 ? -3.061 12.416 -1.166 1.00 67.25 209 ALA A CA 1
ATOM 1560 C C . ALA A 1 209 ? -4.089 12.545 -0.029 1.00 67.25 209 ALA A C 1
ATOM 1562 O O . ALA A 1 209 ? -3.913 11.941 1.034 1.00 67.25 209 ALA A O 1
ATOM 1563 N N . PRO A 1 210 ? -5.170 13.319 -0.237 1.00 81.44 210 PRO A N 1
ATOM 1564 C CA . PRO A 1 210 ? -6.251 13.423 0.730 1.00 81.44 210 PRO A CA 1
ATOM 1565 C C . PRO A 1 210 ? -6.966 12.079 0.901 1.00 81.44 210 PRO A C 1
ATOM 1567 O O . PRO A 1 210 ? -7.195 11.343 -0.064 1.00 81.44 210 PRO A O 1
ATOM 1570 N N . ILE A 1 211 ? -7.346 11.794 2.146 1.00 88.44 211 ILE A N 1
ATOM 1571 C CA . ILE A 1 211 ? -8.142 10.627 2.518 1.00 88.44 211 ILE A CA 1
ATOM 1572 C C . ILE A 1 211 ? -9.434 11.127 3.152 1.00 88.44 211 ILE A C 1
ATOM 1574 O O . ILE A 1 211 ? -9.414 11.872 4.133 1.00 88.44 211 ILE A O 1
ATOM 1578 N N . THR A 1 212 ? -10.552 10.695 2.588 1.00 90.00 212 THR A N 1
ATOM 1579 C CA . THR A 1 212 ? -11.892 10.919 3.116 1.00 90.00 212 THR A CA 1
ATOM 1580 C C . THR A 1 212 ? -12.327 9.654 3.843 1.00 90.00 212 THR A C 1
ATOM 1582 O O . THR A 1 212 ? -12.305 8.576 3.250 1.00 90.00 212 THR A O 1
ATOM 1585 N N . VAL A 1 213 ? -12.717 9.761 5.117 1.00 89.31 213 VAL A N 1
ATOM 1586 C CA . VAL A 1 213 ? -13.271 8.630 5.877 1.00 89.31 213 VAL A CA 1
ATOM 1587 C C . VAL A 1 213 ? -14.748 8.877 6.133 1.00 89.31 213 VAL A C 1
ATOM 1589 O O . VAL A 1 213 ? -15.130 9.886 6.724 1.00 89.31 213 VAL A O 1
ATOM 1592 N N . THR A 1 214 ? -15.569 7.930 5.704 1.00 90.94 214 THR A N 1
ATOM 1593 C CA . THR A 1 214 ? -17.015 7.945 5.853 1.00 90.94 214 THR A CA 1
ATOM 1594 C C . THR A 1 214 ? -17.466 6.797 6.745 1.00 90.94 214 THR A C 1
ATOM 1596 O O . THR A 1 214 ? -17.144 5.649 6.458 1.00 90.94 214 THR A O 1
ATOM 1599 N N . ASN A 1 215 ? -18.239 7.087 7.792 1.00 88.31 215 ASN A N 1
ATOM 1600 C CA . ASN A 1 215 ? -18.821 6.064 8.664 1.00 88.31 215 ASN A CA 1
ATOM 1601 C C . ASN A 1 215 ? -20.294 5.792 8.337 1.00 88.31 215 ASN A C 1
ATOM 1603 O O . ASN A 1 215 ? -21.128 6.700 8.373 1.00 88.31 215 ASN A O 1
ATOM 1607 N N . GLU A 1 216 ? -20.617 4.520 8.125 1.00 88.38 216 GLU A N 1
ATOM 1608 C CA . GLU A 1 216 ? -21.968 3.970 8.071 1.00 88.38 216 GLU A CA 1
ATOM 1609 C C . GLU A 1 216 ? -22.230 3.175 9.357 1.00 88.38 216 GLU A C 1
ATOM 1611 O O . GLU A 1 216 ? -21.751 2.054 9.536 1.00 88.38 216 GLU A O 1
ATOM 1616 N N . VAL A 1 217 ? -22.973 3.779 10.288 1.00 83.81 217 VAL A N 1
ATOM 1617 C CA . VAL A 1 217 ? -23.170 3.230 11.638 1.00 83.81 217 VAL A CA 1
ATOM 1618 C C . VAL A 1 217 ? -24.517 2.517 11.755 1.00 83.81 217 VAL A C 1
ATOM 1620 O O . VAL A 1 217 ? -25.560 3.072 11.388 1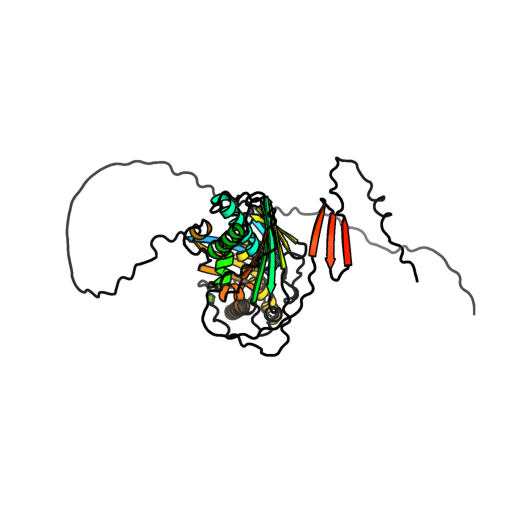.00 83.81 217 VAL A O 1
ATOM 1623 N N . ASN A 1 218 ? -24.514 1.291 12.291 1.00 74.56 218 ASN A N 1
ATOM 1624 C CA . ASN A 1 218 ? -25.707 0.456 12.522 1.00 74.56 218 ASN A CA 1
ATOM 1625 C C . ASN A 1 218 ? -26.597 0.253 11.274 1.00 74.56 218 ASN A C 1
ATOM 1627 O O . ASN A 1 218 ? -27.787 -0.050 11.400 1.00 74.56 218 ASN A O 1
ATOM 1631 N N . ARG A 1 219 ? -26.064 0.501 10.066 1.00 63.94 219 ARG A N 1
ATOM 1632 C CA . ARG A 1 219 ? -26.789 0.560 8.777 1.00 63.94 219 ARG A CA 1
ATOM 1633 C C . ARG A 1 219 ? -28.049 1.449 8.771 1.00 63.94 219 ARG A C 1
ATOM 1635 O O . ARG A 1 219 ? -28.904 1.285 7.901 1.00 63.94 219 ARG A O 1
ATOM 1642 N N . GLN A 1 220 ? -28.202 2.363 9.737 1.00 54.81 220 GLN A N 1
ATOM 1643 C CA . GLN A 1 220 ? -29.412 3.185 9.910 1.00 54.81 220 GLN A CA 1
ATOM 1644 C C . GLN A 1 220 ? -29.240 4.660 9.537 1.00 54.81 220 GLN A C 1
ATOM 1646 O O . GLN A 1 220 ? -30.224 5.400 9.564 1.00 54.81 220 GLN A O 1
ATOM 1651 N N . ILE A 1 221 ? -28.041 5.110 9.165 1.00 51.28 221 ILE A N 1
ATOM 1652 C CA . ILE A 1 221 ? -27.842 6.520 8.820 1.00 51.28 221 ILE A CA 1
ATOM 1653 C C . ILE A 1 221 ? -28.089 6.733 7.328 1.00 51.28 221 ILE A C 1
ATOM 1655 O O . ILE A 1 221 ? -27.437 6.144 6.475 1.00 51.28 221 ILE A O 1
ATOM 1659 N N . GLN A 1 222 ? -29.069 7.586 7.039 1.00 48.19 222 GLN A N 1
ATOM 1660 C CA . GLN A 1 222 ? -29.479 7.985 5.693 1.00 48.19 222 GLN A CA 1
ATOM 1661 C C . GLN A 1 222 ? -28.554 9.060 5.085 1.00 48.19 222 GLN A C 1
ATOM 1663 O O . GLN A 1 222 ? -28.675 9.350 3.899 1.00 48.19 222 GLN A O 1
ATOM 1668 N N . GLU A 1 223 ? -27.620 9.611 5.874 1.00 52.50 223 GLU A N 1
ATOM 1669 C CA . GLU A 1 223 ? -26.567 10.524 5.421 1.00 52.50 223 GLU A CA 1
ATOM 1670 C C . GLU A 1 223 ? -25.189 10.133 6.001 1.00 52.50 223 GLU A C 1
ATOM 1672 O O . GLU A 1 223 ? -25.025 10.108 7.222 1.00 52.50 223 GLU A O 1
ATOM 1677 N N . PRO A 1 224 ? -24.195 9.810 5.156 1.00 55.19 224 PRO A N 1
ATOM 1678 C CA . PRO A 1 224 ? -22.858 9.418 5.594 1.00 55.19 224 PRO A CA 1
ATOM 1679 C C . PRO A 1 224 ? -22.143 10.528 6.378 1.00 55.19 224 PRO A C 1
ATOM 1681 O O . PRO A 1 224 ? -22.076 11.673 5.928 1.00 55.19 224 PRO A O 1
ATOM 1684 N N . ILE A 1 225 ? -21.534 10.188 7.519 1.00 60.53 225 ILE A N 1
ATOM 1685 C CA . ILE A 1 225 ? -20.680 11.129 8.261 1.00 60.53 225 ILE A CA 1
ATOM 1686 C C . ILE A 1 225 ? -19.310 11.114 7.614 1.00 60.53 225 ILE A C 1
ATOM 1688 O O . ILE A 1 225 ? -18.630 10.092 7.653 1.00 60.53 225 ILE A O 1
ATOM 1692 N N . THR A 1 226 ? -18.918 12.240 7.032 1.00 63.41 226 THR A N 1
ATOM 1693 C CA . THR A 1 226 ? -17.612 12.394 6.398 1.00 63.41 226 THR A CA 1
ATOM 1694 C C . THR A 1 226 ? -16.683 13.177 7.310 1.00 63.41 226 THR A C 1
ATOM 1696 O O . THR A 1 226 ? -16.940 14.344 7.603 1.00 63.41 226 THR A O 1
ATOM 1699 N N . THR A 1 227 ? -15.585 12.548 7.716 1.00 58.94 227 THR A N 1
ATOM 1700 C CA . THR A 1 227 ? -14.499 13.200 8.445 1.00 58.94 227 THR A CA 1
ATOM 1701 C C . THR A 1 227 ? -13.319 13.370 7.495 1.00 58.94 227 THR A C 1
ATOM 1703 O O . THR A 1 227 ? -12.783 12.393 6.969 1.00 58.94 227 THR A O 1
ATOM 1706 N N . GLN A 1 228 ? -12.898 14.617 7.279 1.00 54.16 228 GLN A N 1
ATOM 1707 C CA . GLN A 1 228 ? -11.564 14.912 6.763 1.00 54.16 228 GLN A CA 1
ATOM 1708 C C . GLN A 1 228 ? -10.675 15.204 7.964 1.00 54.16 228 GLN A C 1
ATOM 1710 O O . GLN A 1 228 ? -10.978 16.097 8.752 1.00 54.16 228 GLN A O 1
ATOM 1715 N N . ALA A 1 229 ? -9.618 14.419 8.147 1.00 50.81 229 ALA A N 1
ATOM 1716 C CA . ALA A 1 229 ? -8.727 14.635 9.275 1.00 50.81 229 ALA A CA 1
ATOM 1717 C C . ALA A 1 229 ? -7.942 15.938 9.102 1.00 50.81 229 ALA A C 1
ATOM 1719 O O . ALA A 1 229 ? -7.280 16.134 8.080 1.00 50.81 229 ALA A O 1
ATOM 1720 N N . GLU A 1 230 ? -7.967 16.800 10.116 1.00 43.16 230 GLU A N 1
ATOM 1721 C CA . GLU A 1 230 ? -7.059 17.941 10.174 1.00 43.16 230 GLU A CA 1
ATOM 1722 C C . GLU A 1 230 ? -5.612 17.451 10.385 1.00 43.16 230 GLU A C 1
ATOM 1724 O O . GLU A 1 230 ? -5.368 16.468 11.099 1.00 43.16 230 GLU A O 1
ATOM 1729 N N . PRO A 1 231 ? -4.610 18.098 9.767 1.00 43.94 231 PRO A N 1
ATOM 1730 C CA . PRO A 1 231 ? -3.224 17.714 9.962 1.00 43.94 231 PRO A CA 1
ATOM 1731 C C . PRO A 1 231 ? -2.816 17.949 11.423 1.00 43.94 231 PRO A C 1
ATOM 1733 O O . PRO A 1 231 ? -2.671 19.084 11.863 1.00 43.94 231 PRO A O 1
ATOM 1736 N N . ILE A 1 232 ? -2.579 16.864 12.173 1.00 48.69 232 ILE A N 1
ATOM 1737 C CA . ILE A 1 232 ? -1.833 16.903 13.442 1.00 48.69 232 ILE A CA 1
ATOM 1738 C C . ILE A 1 232 ? -0.560 17.733 13.227 1.00 48.69 232 ILE A C 1
ATOM 1740 O O . ILE A 1 232 ? 0.260 17.378 12.372 1.00 48.69 232 ILE A O 1
ATOM 1744 N N . VAL A 1 233 ? -0.410 18.805 14.006 1.00 45.94 233 VAL A N 1
ATOM 1745 C CA . VAL A 1 233 ? 0.824 19.589 14.113 1.00 45.94 233 VAL A CA 1
ATOM 1746 C C . VAL A 1 233 ? 1.893 18.682 14.721 1.00 45.94 233 VAL A C 1
ATOM 1748 O O . VAL A 1 233 ? 1.710 18.186 15.832 1.00 45.94 233 VAL A O 1
ATOM 1751 N N . GLU A 1 234 ? 2.987 18.427 13.997 1.00 52.00 234 GLU A N 1
ATOM 1752 C CA . GLU A 1 234 ? 4.123 17.689 14.555 1.00 52.00 234 GLU A CA 1
ATOM 1753 C C . GLU A 1 234 ? 4.703 18.502 15.716 1.00 52.00 234 GLU A C 1
ATOM 1755 O O . GLU A 1 234 ? 5.289 19.563 15.524 1.00 52.00 234 GLU A O 1
ATOM 1760 N N . THR A 1 235 ? 4.506 18.032 16.945 1.00 45.56 235 THR A N 1
ATOM 1761 C CA . THR A 1 235 ? 5.371 18.437 18.047 1.00 45.56 235 THR A CA 1
ATOM 1762 C C . THR A 1 235 ? 6.580 17.525 17.988 1.00 45.56 235 THR A C 1
ATOM 1764 O O . THR A 1 235 ? 6.496 16.365 18.400 1.00 45.56 235 THR A O 1
ATOM 1767 N N . ASP A 1 236 ? 7.679 18.024 17.433 1.00 42.34 236 ASP A N 1
ATOM 1768 C CA . ASP A 1 236 ? 8.968 17.356 17.529 1.00 42.34 236 ASP A CA 1
ATOM 1769 C C . ASP A 1 236 ? 9.282 17.153 19.013 1.00 42.34 236 ASP A C 1
ATOM 1771 O O . ASP A 1 236 ? 9.496 18.107 19.765 1.00 42.34 236 ASP A O 1
ATOM 1775 N N . ILE A 1 237 ? 9.241 15.901 19.472 1.00 45.66 237 ILE A N 1
ATOM 1776 C CA . ILE A 1 237 ? 9.738 15.553 20.801 1.00 45.66 237 ILE A CA 1
ATOM 1777 C C . ILE A 1 237 ? 11.263 15.568 20.688 1.00 45.66 237 ILE A C 1
ATOM 1779 O O . ILE A 1 237 ? 11.900 14.546 20.441 1.00 45.66 237 ILE A O 1
ATOM 1783 N N . GLU A 1 238 ? 11.854 16.755 20.812 1.00 38.56 238 GLU A N 1
ATOM 1784 C CA . GLU A 1 238 ? 13.298 16.907 20.944 1.00 38.56 238 GLU A CA 1
ATOM 1785 C C . GLU A 1 238 ? 13.750 16.224 22.249 1.00 38.56 238 GLU A C 1
ATOM 1787 O O . GLU A 1 238 ? 13.443 16.687 23.349 1.00 38.56 238 GLU A O 1
ATOM 1792 N N . GLY A 1 239 ? 14.492 15.116 22.139 1.00 43.69 239 GLY A N 1
ATOM 1793 C CA . GLY A 1 239 ? 15.284 14.576 23.252 1.00 43.69 239 GLY A CA 1
ATOM 1794 C C . GLY A 1 239 ? 14.879 13.220 23.843 1.00 43.69 239 GLY A C 1
ATOM 1795 O O . GLY A 1 239 ? 15.496 12.820 24.829 1.00 43.69 239 GLY A O 1
ATOM 1796 N N . GLU A 1 240 ? 13.922 12.486 23.267 1.00 45.59 240 GLU A N 1
ATOM 1797 C CA . GLU A 1 240 ? 13.768 11.046 23.542 1.00 45.59 240 GLU A CA 1
ATOM 1798 C C . GLU A 1 240 ? 14.451 10.217 22.444 1.00 45.59 240 GLU A C 1
ATOM 1800 O O . GLU A 1 240 ? 14.340 10.531 21.260 1.00 45.59 240 GLU A O 1
ATOM 1805 N N . GLU A 1 241 ? 15.173 9.163 22.833 1.00 45.41 241 GLU A N 1
ATOM 1806 C CA . GLU A 1 241 ? 15.769 8.191 21.911 1.00 45.41 241 GLU A CA 1
ATOM 1807 C C . GLU A 1 241 ? 14.635 7.524 21.112 1.00 45.41 241 GLU A C 1
ATOM 1809 O O . GLU A 1 241 ? 13.902 6.685 21.633 1.00 45.41 241 GLU A O 1
ATOM 1814 N N . LEU A 1 242 ? 14.427 7.979 19.871 1.00 52.44 242 LEU A N 1
ATOM 1815 C CA . LEU A 1 242 ? 13.407 7.454 18.967 1.00 52.44 242 LEU A CA 1
ATOM 1816 C C . LEU A 1 242 ? 13.711 5.978 18.691 1.00 52.44 242 LEU A C 1
ATOM 1818 O O . LEU A 1 242 ? 14.681 5.649 18.007 1.00 52.44 242 LEU A O 1
ATOM 1822 N N . GLU A 1 243 ? 12.875 5.085 19.213 1.00 55.59 243 GLU A N 1
ATOM 1823 C CA . GLU A 1 243 ? 12.971 3.650 18.954 1.00 55.59 243 GLU A CA 1
ATOM 1824 C C . GLU A 1 243 ? 12.420 3.361 17.544 1.00 55.59 243 GLU A C 1
ATOM 1826 O O . GLU A 1 243 ? 11.294 2.901 17.359 1.00 55.59 243 GLU A O 1
ATOM 1831 N N . LEU A 1 244 ? 13.201 3.718 16.517 1.00 57.53 244 LEU A N 1
ATOM 1832 C CA . LEU A 1 244 ? 12.870 3.452 15.119 1.00 57.53 244 LEU A CA 1
ATOM 1833 C C . LEU A 1 244 ? 12.997 1.950 14.852 1.00 57.53 244 LEU A C 1
ATOM 1835 O O . LEU A 1 244 ? 14.094 1.412 14.700 1.00 57.53 244 LEU A O 1
ATOM 1839 N N . ALA A 1 245 ? 11.856 1.273 14.772 1.00 58.97 245 ALA A N 1
ATOM 1840 C CA . ALA A 1 245 ? 11.755 -0.087 14.264 1.00 58.97 245 ALA A CA 1
ATOM 1841 C C . ALA A 1 245 ? 11.231 -0.039 12.826 1.00 58.97 245 ALA A C 1
ATOM 1843 O O . ALA A 1 245 ? 10.292 0.700 12.520 1.00 58.97 245 ALA A O 1
ATOM 1844 N N . GLY A 1 246 ? 11.848 -0.816 11.934 1.00 71.12 246 GLY A N 1
ATOM 1845 C CA . GLY A 1 246 ? 11.525 -0.759 10.517 1.00 71.12 246 GLY A CA 1
ATOM 1846 C C . GLY A 1 246 ? 10.907 -2.040 9.971 1.00 71.12 246 GLY A C 1
ATOM 1847 O O . GLY A 1 246 ? 11.593 -3.066 9.977 1.00 71.12 246 GLY A O 1
ATOM 1848 N N . PRO A 1 247 ? 9.650 -2.030 9.477 1.00 85.69 247 PRO A N 1
ATOM 1849 C CA . PRO A 1 247 ? 9.151 -3.134 8.670 1.00 85.69 247 PRO A CA 1
ATOM 1850 C C . PRO A 1 247 ? 10.022 -3.272 7.416 1.00 85.69 247 PRO A C 1
ATOM 1852 O O . PRO A 1 247 ? 10.446 -2.275 6.825 1.00 85.69 247 PRO A O 1
ATOM 1855 N N . ALA A 1 248 ? 10.301 -4.514 7.029 1.00 92.00 248 ALA A N 1
ATOM 1856 C CA . ALA A 1 248 ? 11.136 -4.833 5.884 1.00 92.00 248 ALA A CA 1
ATOM 1857 C C . ALA A 1 248 ? 10.474 -5.914 5.037 1.00 92.00 248 ALA A C 1
ATOM 1859 O O . ALA A 1 248 ? 9.930 -6.887 5.565 1.00 92.00 248 ALA A O 1
ATOM 1860 N N . ALA A 1 249 ? 10.569 -5.757 3.724 1.00 96.38 249 ALA A N 1
ATOM 1861 C CA . ALA A 1 249 ? 10.039 -6.711 2.771 1.00 96.38 249 ALA A CA 1
ATOM 1862 C C . ALA A 1 249 ? 10.983 -6.883 1.582 1.00 96.38 249 ALA A C 1
ATOM 1864 O O . ALA A 1 249 ? 11.837 -6.035 1.309 1.00 96.38 249 ALA A O 1
ATOM 1865 N N . SER A 1 250 ? 10.827 -7.990 0.869 1.00 97.19 250 SER A N 1
ATOM 1866 C CA . SER A 1 250 ? 11.533 -8.253 -0.376 1.00 97.19 250 SER A CA 1
ATOM 1867 C C . SER A 1 250 ? 10.593 -8.783 -1.445 1.00 97.19 250 SER A C 1
ATOM 1869 O O . SER A 1 250 ? 9.498 -9.268 -1.164 1.00 97.19 250 SER A O 1
ATOM 1871 N N . GLY A 1 251 ? 11.027 -8.670 -2.689 1.00 96.94 251 GLY A N 1
ATOM 1872 C CA . GLY A 1 251 ? 10.287 -9.112 -3.850 1.00 96.94 251 GLY A CA 1
ATOM 1873 C C . GLY A 1 251 ? 11.233 -9.559 -4.947 1.00 96.94 251 GLY A C 1
ATOM 1874 O O . GLY A 1 251 ? 12.378 -9.114 -5.015 1.00 96.94 251 GLY A O 1
ATOM 1875 N N . ARG A 1 252 ? 10.758 -10.456 -5.804 1.00 97.69 252 ARG A N 1
ATOM 1876 C CA . ARG A 1 252 ? 11.441 -10.797 -7.052 1.00 97.69 252 ARG A CA 1
ATOM 1877 C C . ARG 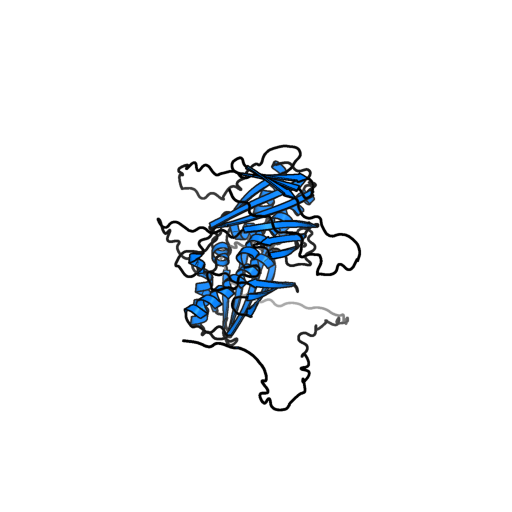A 1 252 ? 10.431 -11.070 -8.150 1.00 97.69 252 ARG A C 1
ATOM 1879 O O . ARG A 1 252 ? 9.378 -11.656 -7.885 1.00 97.69 252 ARG A O 1
ATOM 1886 N N . MET A 1 253 ? 10.786 -10.712 -9.372 1.00 96.75 253 MET A N 1
ATOM 1887 C CA . MET A 1 253 ? 10.068 -11.166 -10.557 1.00 96.75 253 MET A CA 1
ATOM 1888 C C . MET A 1 253 ? 10.239 -12.682 -10.702 1.00 96.75 253 MET A C 1
ATOM 1890 O O . MET A 1 253 ? 11.320 -13.225 -10.454 1.00 96.75 253 MET A O 1
ATOM 1894 N N . ILE A 1 254 ? 9.154 -13.376 -11.037 1.00 96.38 254 ILE A N 1
ATOM 1895 C CA . ILE A 1 254 ? 9.159 -14.831 -11.272 1.00 96.38 254 ILE A CA 1
ATOM 1896 C C . ILE A 1 254 ? 8.794 -15.186 -12.707 1.00 96.38 254 ILE A C 1
ATOM 1898 O O . ILE A 1 254 ? 9.251 -16.207 -13.213 1.00 96.38 254 ILE A O 1
ATOM 1902 N N . GLU A 1 255 ? 8.023 -14.327 -13.358 1.00 93.69 255 GLU A N 1
ATOM 1903 C CA . GLU A 1 255 ? 7.765 -14.323 -14.790 1.00 93.69 255 GLU A CA 1
ATOM 1904 C C . GLU A 1 255 ? 7.368 -12.903 -15.200 1.00 93.69 255 GLU A C 1
ATOM 1906 O O . GLU A 1 255 ? 7.220 -12.025 -14.346 1.00 93.69 255 GLU A O 1
ATOM 1911 N N . PHE A 1 256 ? 7.219 -12.680 -16.502 1.00 93.75 256 PHE A N 1
ATOM 1912 C CA . PHE A 1 256 ? 6.868 -11.366 -17.014 1.00 93.75 256 PHE A CA 1
ATOM 1913 C C . PHE A 1 256 ? 5.565 -10.854 -16.388 1.00 93.75 256 PHE A C 1
ATOM 1915 O O . PHE A 1 256 ? 4.540 -11.537 -16.427 1.00 93.75 256 PHE A O 1
ATOM 1922 N N . GLY A 1 257 ? 5.608 -9.661 -15.800 1.00 96.00 257 GLY A N 1
ATOM 1923 C CA . GLY A 1 257 ? 4.461 -9.042 -15.153 1.00 96.00 257 GLY A CA 1
ATOM 1924 C C . GLY A 1 257 ? 3.964 -9.751 -13.893 1.00 96.00 257 GLY A C 1
ATOM 1925 O O . GLY A 1 257 ? 2.855 -9.458 -13.454 1.00 96.00 257 GLY A O 1
ATOM 1926 N N . ARG A 1 258 ? 4.740 -10.660 -13.289 1.00 98.06 258 ARG A N 1
ATOM 1927 C CA . ARG A 1 258 ? 4.362 -11.339 -12.042 1.00 98.06 258 ARG A CA 1
ATOM 1928 C C . ARG A 1 258 ? 5.541 -11.479 -11.092 1.00 98.06 258 ARG A C 1
ATOM 1930 O O . ARG A 1 258 ? 6.642 -11.907 -11.453 1.00 98.06 258 ARG A O 1
ATOM 1937 N N . SER A 1 259 ? 5.289 -11.175 -9.825 1.00 98.06 259 SER A N 1
ATOM 1938 C CA . SER A 1 259 ? 6.314 -11.171 -8.786 1.00 98.06 259 SER A CA 1
ATOM 1939 C C . SER A 1 259 ? 5.862 -11.890 -7.522 1.00 98.06 259 SER A C 1
ATOM 1941 O O . SER A 1 259 ? 4.685 -11.891 -7.172 1.00 98.06 259 SER A O 1
ATOM 1943 N N . VAL A 1 260 ? 6.821 -12.500 -6.822 1.00 98.25 260 VAL A N 1
ATOM 1944 C CA . VAL A 1 260 ? 6.612 -13.053 -5.480 1.00 98.25 260 VAL A CA 1
ATOM 1945 C C . VAL A 1 260 ? 7.181 -12.096 -4.445 1.00 98.25 260 VAL A C 1
ATOM 1947 O O . VAL A 1 260 ? 8.344 -11.692 -4.520 1.00 98.25 260 VAL A O 1
ATOM 1950 N N . MET A 1 261 ? 6.345 -11.748 -3.481 1.00 98.31 261 MET A N 1
ATOM 1951 C CA . MET A 1 261 ? 6.641 -10.891 -2.346 1.00 98.31 261 MET A CA 1
ATOM 1952 C C . MET A 1 261 ? 6.924 -11.726 -1.108 1.00 98.31 261 MET A C 1
ATOM 1954 O O . MET A 1 261 ? 6.443 -12.851 -0.978 1.00 98.31 261 MET A O 1
ATOM 1958 N N . SER A 1 262 ? 7.736 -11.188 -0.206 1.00 97.56 262 SER A N 1
ATOM 1959 C CA . SER A 1 262 ? 8.089 -11.831 1.054 1.00 97.56 262 SER A CA 1
ATOM 1960 C C . SER A 1 262 ? 8.209 -10.806 2.175 1.00 97.56 262 SER A C 1
ATOM 1962 O O . SER A 1 262 ? 8.949 -9.830 2.053 1.00 97.56 262 SER A O 1
ATOM 1964 N N . ALA A 1 263 ? 7.561 -11.067 3.307 1.00 94.94 263 ALA A N 1
ATOM 1965 C CA . ALA A 1 263 ? 7.824 -10.360 4.558 1.00 94.94 263 ALA A CA 1
ATOM 1966 C C . ALA A 1 263 ? 7.571 -11.293 5.741 1.00 94.94 263 ALA A C 1
ATOM 1968 O O . ALA A 1 263 ? 6.599 -12.044 5.752 1.00 94.94 263 ALA A O 1
ATOM 1969 N N . ARG A 1 264 ? 8.462 -11.263 6.738 1.00 92.00 264 ARG A N 1
ATOM 1970 C CA . ARG A 1 264 ? 8.338 -12.032 7.994 1.00 92.00 264 ARG A CA 1
ATOM 1971 C C . ARG A 1 264 ? 8.049 -13.539 7.821 1.00 92.00 264 ARG A C 1
ATOM 1973 O O . ARG A 1 264 ? 7.475 -14.155 8.708 1.00 92.00 264 ARG A O 1
ATOM 1980 N N . GLY A 1 265 ? 8.488 -14.138 6.711 1.00 91.00 265 GLY A N 1
ATOM 1981 C CA . GLY A 1 265 ? 8.272 -15.558 6.396 1.00 91.00 265 GLY A CA 1
ATOM 1982 C C . GLY A 1 265 ? 6.980 -15.869 5.632 1.00 91.00 265 GLY A C 1
ATOM 1983 O O . GLY A 1 265 ? 6.800 -17.009 5.215 1.00 91.00 265 GLY A O 1
ATOM 1984 N N . ASN A 1 266 ? 6.125 -14.870 5.403 1.00 96.19 266 ASN A N 1
ATOM 1985 C CA . ASN A 1 266 ? 4.935 -14.983 4.565 1.00 96.19 266 ASN A CA 1
ATOM 1986 C C . ASN A 1 266 ? 5.271 -14.620 3.116 1.00 96.19 266 ASN A C 1
ATOM 1988 O O . ASN A 1 266 ? 6.150 -13.787 2.871 1.00 96.19 266 ASN A O 1
ATOM 1992 N N . HIS A 1 267 ? 4.564 -15.240 2.169 1.00 96.81 267 HIS A N 1
ATOM 1993 C CA . HIS A 1 267 ? 4.788 -15.079 0.735 1.00 96.81 267 HIS A CA 1
ATOM 1994 C C . HIS A 1 267 ? 3.467 -14.911 -0.014 1.00 96.81 267 HIS A C 1
ATOM 1996 O O . HIS A 1 267 ? 2.516 -15.645 0.241 1.00 96.81 267 HIS A O 1
ATOM 2002 N N . TRP A 1 268 ? 3.421 -13.969 -0.952 1.00 97.44 268 TRP A N 1
ATOM 2003 C CA . TRP A 1 268 ? 2.249 -13.705 -1.789 1.00 97.44 268 TRP A CA 1
ATOM 2004 C C . TRP A 1 268 ? 2.673 -13.239 -3.174 1.00 97.44 268 TRP A C 1
ATOM 2006 O O . TRP A 1 268 ? 3.848 -12.959 -3.412 1.00 97.44 268 TRP A O 1
ATOM 2016 N N . ILE A 1 269 ? 1.723 -13.200 -4.100 1.00 97.75 269 ILE A N 1
ATOM 2017 C CA . ILE A 1 269 ? 1.968 -12.849 -5.494 1.00 97.75 269 ILE A CA 1
ATOM 2018 C C . ILE A 1 269 ? 1.292 -11.514 -5.783 1.00 97.75 269 ILE A C 1
ATOM 2020 O O . ILE A 1 269 ? 0.202 -11.239 -5.283 1.00 97.75 269 ILE A O 1
ATOM 2024 N N . PHE A 1 270 ? 1.956 -10.696 -6.591 1.00 98.12 270 PHE A N 1
ATOM 2025 C CA . PHE A 1 270 ? 1.296 -9.620 -7.308 1.00 98.12 270 PHE A CA 1
ATOM 2026 C C . PHE A 1 270 ? 1.416 -9.861 -8.808 1.00 98.12 270 PHE A C 1
ATOM 2028 O O . PHE A 1 270 ? 2.398 -10.450 -9.259 1.00 98.12 270 PHE A O 1
ATOM 2035 N N . ASP A 1 271 ? 0.487 -9.284 -9.561 1.00 98.00 271 ASP A N 1
ATOM 2036 C CA . ASP A 1 271 ? 0.558 -9.121 -11.010 1.00 98.00 271 ASP A CA 1
ATOM 2037 C C . ASP A 1 271 ? 0.670 -7.640 -11.383 1.00 98.00 271 ASP A C 1
ATOM 2039 O O . ASP A 1 271 ? 0.146 -6.755 -10.699 1.00 98.00 271 ASP A O 1
ATOM 2043 N N . SER A 1 272 ? 1.351 -7.360 -12.489 1.00 96.88 272 SER A N 1
ATOM 2044 C CA . SER A 1 272 ? 1.324 -6.057 -13.137 1.00 96.88 272 SER A CA 1
ATOM 2045 C C . SER A 1 272 ? 0.005 -5.860 -13.890 1.00 96.88 272 SER A C 1
ATOM 2047 O O . SER A 1 272 ? -0.830 -6.761 -13.991 1.00 96.88 272 SER A O 1
ATOM 2049 N N . VAL A 1 273 ? -0.219 -4.646 -14.390 1.00 94.75 273 VAL A N 1
ATOM 2050 C CA . VAL A 1 273 ? -1.521 -4.210 -14.915 1.00 94.75 273 VAL A CA 1
ATOM 2051 C C . VAL A 1 273 ? -1.504 -4.031 -16.438 1.00 94.75 273 VAL A C 1
ATOM 2053 O O . VAL A 1 273 ? -0.440 -3.764 -17.002 1.00 94.75 273 VAL A O 1
ATOM 2056 N N . PRO A 1 274 ? -2.666 -4.084 -17.124 1.00 91.81 274 PRO A N 1
ATOM 2057 C CA . PRO A 1 274 ? -2.720 -4.004 -18.585 1.00 91.81 274 PRO A CA 1
ATOM 2058 C C . PRO A 1 274 ? -2.065 -2.753 -19.204 1.00 91.81 274 PRO A C 1
ATOM 2060 O O . PRO A 1 274 ? -1.421 -2.906 -20.238 1.00 91.81 274 PRO A O 1
ATOM 2063 N N . PRO A 1 275 ? -2.136 -1.541 -18.598 1.00 91.00 275 PRO A N 1
ATOM 2064 C CA . PRO A 1 275 ? -1.418 -0.362 -19.104 1.00 91.00 275 PRO A CA 1
ATOM 2065 C C . PRO A 1 275 ? 0.103 -0.522 -19.258 1.00 91.00 275 PRO A C 1
ATOM 2067 O O . PRO A 1 275 ? 0.704 0.235 -20.009 1.00 91.00 275 PRO A O 1
ATOM 2070 N N . ILE A 1 276 ? 0.713 -1.490 -18.567 1.00 91.62 276 ILE A N 1
ATOM 2071 C CA . ILE A 1 276 ? 2.140 -1.839 -18.671 1.00 91.62 276 ILE A CA 1
ATOM 2072 C C . ILE A 1 276 ? 2.327 -3.314 -19.065 1.00 91.62 276 ILE A C 1
ATOM 2074 O O 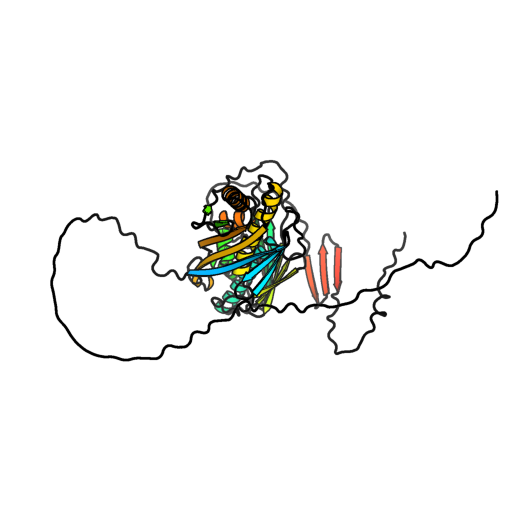. ILE A 1 276 ? 3.284 -3.965 -18.662 1.00 91.62 276 ILE A O 1
ATOM 2078 N N . ASN A 1 277 ? 1.396 -3.837 -19.874 1.00 90.06 277 ASN A N 1
ATOM 2079 C CA . ASN A 1 277 ? 1.399 -5.184 -20.461 1.00 90.06 277 ASN A CA 1
ATOM 2080 C C . ASN A 1 277 ? 1.259 -6.354 -19.470 1.00 90.06 277 ASN A C 1
ATOM 2082 O O . ASN A 1 277 ? 1.575 -7.490 -19.812 1.00 90.06 277 ASN A O 1
ATOM 2086 N N . GLY A 1 278 ? 0.756 -6.108 -18.264 1.00 93.31 278 GLY A N 1
ATOM 2087 C CA . GLY A 1 278 ? 0.640 -7.135 -17.235 1.00 93.31 278 GLY A CA 1
ATOM 2088 C C . GLY A 1 278 ? -0.493 -8.149 -17.394 1.00 93.31 278 GLY A C 1
ATOM 2089 O O . GLY A 1 278 ? -1.531 -7.807 -17.968 1.00 93.31 278 GLY A O 1
ATOM 2090 N N . PRO A 1 279 ? -0.335 -9.364 -16.826 1.00 94.75 279 PRO A N 1
ATOM 2091 C CA . PRO A 1 279 ? -1.356 -10.415 -16.856 1.00 94.75 279 PRO A CA 1
ATOM 2092 C C . PRO A 1 279 ? -2.599 -10.030 -16.053 1.00 94.75 279 PRO A C 1
ATOM 2094 O O . PRO A 1 279 ? -3.722 -10.257 -16.502 1.00 94.75 279 PRO A O 1
ATOM 2097 N N . ASN A 1 280 ? -2.402 -9.376 -14.903 1.00 94.25 280 ASN A N 1
ATOM 2098 C CA . ASN A 1 280 ? -3.467 -8.839 -14.065 1.00 94.25 280 ASN A CA 1
ATOM 2099 C C . ASN A 1 280 ? -4.530 -9.885 -13.657 1.00 94.25 280 ASN A C 1
ATOM 2101 O O . ASN A 1 280 ? -5.711 -9.552 -13.527 1.00 94.25 280 ASN A O 1
ATOM 2105 N N . GLU A 1 281 ? -4.113 -11.142 -13.491 1.00 94.50 281 GLU A N 1
ATOM 2106 C CA . GLU A 1 281 ? -4.958 -12.260 -13.058 1.00 94.50 281 GLU A CA 1
ATOM 2107 C C . GLU A 1 281 ? -5.016 -12.316 -11.523 1.00 94.50 281 GLU A C 1
ATOM 2109 O O . GLU A 1 281 ? -6.071 -12.552 -10.934 1.00 94.50 281 GLU A O 1
ATOM 2114 N N . GLU A 1 282 ? -3.883 -12.036 -10.880 1.00 95.38 282 GLU A N 1
ATOM 2115 C CA . GLU A 1 282 ? -3.726 -11.958 -9.429 1.00 95.38 282 GLU A CA 1
ATOM 2116 C C . GLU A 1 282 ? -3.975 -10.530 -8.894 1.00 95.38 282 GLU A C 1
ATOM 2118 O O . GLU A 1 282 ? -4.203 -9.562 -9.639 1.00 95.38 282 GLU A O 1
ATOM 2123 N N . VAL A 1 283 ? -3.945 -10.376 -7.564 1.00 95.81 283 VAL A N 1
ATOM 2124 C CA . VAL A 1 283 ? -3.890 -9.066 -6.892 1.00 95.81 283 VAL A CA 1
ATOM 2125 C C . VAL A 1 283 ? -2.800 -8.197 -7.534 1.00 95.81 283 VAL A C 1
ATOM 2127 O O . VAL A 1 283 ? -1.720 -8.680 -7.859 1.00 95.81 283 VAL A O 1
ATOM 2130 N N . ASN A 1 284 ? -3.056 -6.902 -7.721 1.00 96.25 284 ASN A N 1
ATOM 2131 C CA . ASN A 1 284 ? -2.048 -5.971 -8.231 1.00 96.25 284 ASN A CA 1
ATOM 2132 C C . ASN A 1 284 ? -1.511 -5.083 -7.091 1.00 96.25 284 ASN A C 1
ATOM 2134 O O . ASN A 1 284 ? -2.130 -4.996 -6.026 1.00 96.25 284 ASN A O 1
ATOM 2138 N N . PRO A 1 285 ? -0.383 -4.380 -7.287 1.00 97.44 285 PRO A N 1
ATOM 2139 C CA . PRO A 1 285 ? 0.190 -3.545 -6.238 1.00 97.44 285 PRO A CA 1
ATOM 2140 C C . PRO A 1 285 ? -0.759 -2.463 -5.712 1.00 97.44 285 PRO A C 1
ATOM 2142 O O . PRO A 1 285 ? -0.758 -2.165 -4.520 1.00 97.44 285 PRO A O 1
ATOM 2145 N N . LEU A 1 286 ? -1.589 -1.870 -6.574 1.00 96.50 286 LEU A N 1
ATOM 2146 C CA . LEU A 1 286 ? -2.520 -0.825 -6.153 1.00 96.50 286 LEU A CA 1
ATOM 2147 C C . LEU A 1 286 ? -3.589 -1.380 -5.198 1.00 96.50 286 LEU A C 1
ATOM 2149 O O . LEU A 1 286 ? -3.854 -0.761 -4.168 1.00 96.50 286 LEU A O 1
ATOM 2153 N N . ASP A 1 287 ? -4.132 -2.569 -5.477 1.00 96.88 287 ASP A N 1
ATOM 2154 C CA . ASP A 1 287 ? -5.015 -3.288 -4.552 1.00 96.88 287 ASP A CA 1
ATOM 2155 C C . ASP A 1 287 ? -4.296 -3.587 -3.229 1.00 96.88 287 ASP A C 1
ATOM 2157 O O . ASP A 1 287 ? -4.871 -3.417 -2.153 1.00 96.88 287 ASP A O 1
ATOM 2161 N N . GLY A 1 288 ? -3.022 -3.991 -3.295 1.00 97.38 288 GLY A N 1
ATOM 2162 C CA . GLY A 1 288 ? -2.179 -4.242 -2.124 1.00 97.38 288 GLY A CA 1
ATOM 2163 C C . GLY A 1 288 ? -2.044 -3.017 -1.212 1.00 97.38 288 GLY A C 1
ATOM 2164 O O . GLY A 1 288 ? -2.251 -3.125 -0.004 1.00 97.38 288 GLY A O 1
ATOM 2165 N N . MET A 1 289 ? -1.778 -1.835 -1.780 1.00 97.88 289 MET A N 1
ATOM 2166 C CA . MET A 1 289 ? -1.704 -0.578 -1.023 1.00 97.88 289 MET A CA 1
ATOM 2167 C C . MET A 1 289 ? -3.068 -0.166 -0.447 1.00 97.88 289 MET A C 1
ATOM 2169 O O . MET A 1 289 ? -3.152 0.238 0.713 1.00 97.88 289 MET A O 1
ATOM 2173 N N . LEU A 1 290 ? -4.142 -0.270 -1.237 1.00 98.06 290 LEU A N 1
ATOM 2174 C CA . LEU A 1 290 ? -5.490 0.106 -0.805 1.00 98.06 290 LEU A CA 1
ATOM 2175 C C . LEU A 1 290 ? -5.998 -0.782 0.335 1.00 98.06 290 LEU A C 1
ATOM 2177 O O . LEU A 1 290 ? -6.516 -0.282 1.332 1.00 98.06 290 LEU A O 1
ATOM 2181 N N . THR A 1 291 ? -5.809 -2.094 0.217 1.00 98.00 291 THR A N 1
ATOM 2182 C CA . THR A 1 291 ? -6.185 -3.044 1.273 1.00 98.00 291 THR A CA 1
ATOM 2183 C C . THR A 1 291 ? -5.357 -2.858 2.532 1.00 98.00 291 THR A C 1
ATOM 2185 O O . THR A 1 291 ? -5.901 -2.945 3.629 1.00 98.00 291 THR A O 1
ATOM 2188 N N . ALA A 1 292 ? -4.073 -2.522 2.397 1.00 98.19 292 ALA A N 1
ATOM 2189 C CA . ALA A 1 292 ? -3.238 -2.171 3.534 1.00 98.19 292 ALA A CA 1
ATOM 2190 C C . ALA A 1 292 ? -3.792 -0.945 4.292 1.00 98.19 292 ALA A C 1
ATOM 2192 O O . ALA A 1 292 ? -3.903 -0.983 5.519 1.00 98.19 292 ALA A O 1
ATOM 2193 N N . LEU A 1 293 ? -4.223 0.110 3.587 1.00 98.38 293 LEU A N 1
ATOM 2194 C CA . LEU A 1 293 ? -4.844 1.287 4.211 1.00 98.38 293 LEU A CA 1
ATOM 2195 C C . LEU A 1 293 ? -6.097 0.922 5.025 1.00 98.38 293 LEU A C 1
ATOM 2197 O O . LEU A 1 293 ? -6.184 1.293 6.198 1.00 98.38 293 LEU A O 1
ATOM 2201 N N . ILE A 1 294 ? -7.051 0.187 4.441 1.00 97.69 294 ILE A N 1
ATOM 2202 C CA . ILE A 1 294 ? -8.300 -0.138 5.154 1.00 97.69 294 ILE A CA 1
ATOM 2203 C C . ILE A 1 294 ? -8.106 -1.164 6.262 1.00 97.69 294 ILE A C 1
ATOM 2205 O O . ILE A 1 294 ? -8.694 -0.998 7.326 1.00 97.69 294 ILE A O 1
ATOM 2209 N N . ALA A 1 295 ? -7.244 -2.164 6.073 1.00 98.31 295 ALA A N 1
ATOM 2210 C CA . ALA A 1 295 ? -6.937 -3.134 7.118 1.00 98.31 295 ALA A CA 1
ATOM 2211 C C . ALA A 1 295 ? -6.317 -2.444 8.338 1.00 98.31 295 ALA A C 1
ATOM 2213 O O . ALA A 1 295 ? -6.759 -2.660 9.463 1.00 98.31 295 ALA A O 1
ATOM 2214 N N . CYS A 1 296 ? -5.356 -1.541 8.113 1.00 98.12 296 CYS A N 1
ATOM 2215 C CA . CYS A 1 296 ? -4.792 -0.712 9.175 1.00 98.12 296 CYS A CA 1
ATOM 2216 C C . CYS A 1 296 ? -5.878 0.075 9.920 1.00 98.12 296 CYS A C 1
ATOM 2218 O O . CYS A 1 296 ? -5.913 0.044 11.147 1.00 98.12 296 CYS A O 1
ATOM 2220 N N . GLY A 1 297 ? -6.791 0.730 9.196 1.00 97.38 297 GLY A N 1
ATOM 2221 C CA . GLY A 1 297 ? -7.891 1.472 9.810 1.00 97.38 297 GLY A CA 1
ATOM 2222 C C . GLY A 1 297 ? -8.835 0.603 10.633 1.00 97.38 297 GLY A C 1
ATOM 2223 O O . GLY A 1 297 ? -9.163 0.972 11.757 1.00 97.38 297 GLY A O 1
ATOM 2224 N N . MET A 1 298 ? -9.202 -0.576 10.131 1.00 98.12 298 MET A N 1
ATOM 2225 C CA . MET A 1 298 ? -10.066 -1.509 10.858 1.00 98.12 298 MET A CA 1
ATOM 2226 C C . MET A 1 298 ? -9.433 -1.982 12.169 1.00 98.12 298 MET A C 1
ATOM 2228 O O . MET A 1 298 ? -10.120 -2.074 13.182 1.00 98.12 298 MET A O 1
ATOM 2232 N N . TYR A 1 299 ? -8.118 -2.203 12.194 1.00 97.94 299 TYR A N 1
ATOM 2233 C CA . TYR A 1 299 ? -7.432 -2.556 13.436 1.00 97.94 299 TYR A CA 1
ATOM 2234 C C . TYR A 1 299 ? -7.310 -1.404 14.420 1.00 97.94 299 TYR A C 1
ATOM 2236 O O . TYR A 1 299 ? -7.344 -1.641 15.624 1.00 97.94 299 TYR A O 1
ATOM 2244 N N . ILE A 1 300 ? -7.203 -0.161 13.942 1.00 97.56 300 ILE A N 1
ATOM 2245 C CA . ILE A 1 300 ? -7.303 0.995 14.837 1.00 97.56 300 ILE A CA 1
ATOM 2246 C C . ILE A 1 300 ? -8.716 1.093 15.424 1.00 97.56 300 ILE A C 1
ATOM 2248 O O . ILE A 1 300 ? -8.840 1.329 16.622 1.00 97.56 300 ILE A O 1
ATOM 2252 N N . TYR A 1 301 ? -9.765 0.859 14.628 1.00 97.19 301 TYR A N 1
ATOM 2253 C CA . TYR A 1 301 ? -11.148 0.826 15.123 1.00 97.19 301 TYR A CA 1
ATOM 2254 C C . TYR A 1 301 ? -11.329 -0.242 16.205 1.00 97.19 301 TYR A C 1
ATOM 2256 O O . TYR A 1 301 ? -11.924 0.031 17.243 1.00 97.19 301 TYR A O 1
ATOM 2264 N N . GLU A 1 302 ? -10.792 -1.442 15.986 1.00 96.25 302 GLU A N 1
ATOM 2265 C CA . GLU A 1 302 ? -10.845 -2.528 16.964 1.00 96.25 302 GLU A CA 1
ATOM 2266 C C . GLU A 1 302 ? -10.069 -2.187 18.245 1.00 96.25 302 GLU A C 1
ATOM 2268 O O . GLU A 1 302 ? -10.607 -2.306 19.345 1.00 96.25 302 GLU A O 1
ATOM 2273 N N . ALA A 1 303 ? -8.828 -1.711 18.113 1.00 96.31 303 ALA A N 1
ATOM 2274 C CA . ALA A 1 303 ? -7.974 -1.383 19.250 1.00 96.31 303 ALA A CA 1
ATOM 2275 C C . ALA A 1 303 ? -8.568 -0.263 20.113 1.00 96.31 303 ALA A C 1
ATOM 2277 O O . ALA A 1 303 ? -8.708 -0.428 21.323 1.00 96.31 303 ALA A O 1
ATOM 2278 N N . VAL A 1 304 ? -8.983 0.842 19.488 1.00 96.81 304 VAL A N 1
ATOM 2279 C CA . VAL A 1 304 ? -9.607 1.977 20.184 1.00 96.81 304 VAL A CA 1
ATOM 2280 C C . VAL A 1 304 ? -10.959 1.573 20.761 1.00 96.81 304 VAL A C 1
ATOM 2282 O O . VAL A 1 304 ? -11.287 1.961 21.878 1.00 96.81 304 VAL A O 1
ATOM 2285 N N . GLY A 1 305 ? -11.731 0.748 20.047 1.00 96.25 305 GLY A N 1
ATOM 2286 C CA . GLY A 1 305 ? -12.992 0.226 20.559 1.00 96.25 305 GLY A CA 1
ATOM 2287 C C . GLY A 1 305 ? -12.808 -0.531 21.875 1.00 96.25 305 GLY A C 1
ATOM 2288 O O . GLY A 1 305 ? -13.527 -0.292 22.843 1.00 96.25 305 GLY A O 1
ATOM 2289 N N . ILE A 1 306 ? -11.773 -1.371 21.960 1.00 94.94 306 ILE A N 1
ATOM 2290 C CA . ILE A 1 306 ? -11.408 -2.074 23.196 1.00 94.94 306 ILE A CA 1
ATOM 2291 C C . ILE A 1 306 ? -10.945 -1.097 24.288 1.00 94.94 306 ILE A C 1
ATOM 2293 O O . ILE A 1 306 ? -11.364 -1.237 25.437 1.00 94.94 306 ILE A O 1
ATOM 2297 N N . GLU A 1 307 ? -10.083 -0.134 23.949 1.00 95.81 307 GLU A N 1
ATOM 2298 C CA . GLU A 1 307 ? -9.527 0.852 24.888 1.00 95.81 307 GLU A CA 1
ATOM 2299 C C . GLU A 1 307 ? -10.619 1.726 25.532 1.00 95.81 307 GLU A C 1
ATOM 2301 O O . GLU A 1 307 ? -10.611 1.924 26.749 1.00 95.81 307 GLU A O 1
ATOM 2306 N N . GLU A 1 308 ? -11.584 2.184 24.734 1.00 96.75 308 GLU A N 1
ATOM 2307 C CA . GLU A 1 308 ? -12.662 3.093 25.149 1.00 96.75 308 GLU A CA 1
ATOM 2308 C C . GLU A 1 308 ? -13.938 2.357 25.605 1.00 96.75 308 GLU A C 1
ATOM 2310 O O . GLU A 1 308 ? -14.893 2.973 26.081 1.00 96.75 308 GLU A O 1
ATOM 2315 N N . GLY A 1 309 ? -13.977 1.025 25.490 1.00 96.31 309 GLY A N 1
ATOM 2316 C CA . GLY A 1 309 ? -15.155 0.220 25.827 1.00 96.31 309 GLY A CA 1
ATOM 2317 C C . GLY A 1 309 ? -16.321 0.378 24.842 1.00 96.31 309 GLY A C 1
ATOM 2318 O O . GLY A 1 309 ? -17.473 0.139 25.212 1.00 96.31 309 GLY A O 1
ATOM 2319 N N . ILE A 1 310 ? -16.028 0.765 23.600 1.00 95.19 310 ILE A N 1
ATOM 2320 C CA . ILE A 1 310 ? -16.981 0.890 22.496 1.00 95.19 310 ILE A CA 1
ATOM 2321 C C . ILE A 1 310 ? -17.141 -0.482 21.835 1.00 95.19 310 ILE A C 1
ATOM 2323 O O . ILE A 1 310 ? -16.170 -1.135 21.457 1.00 95.19 310 ILE A O 1
ATOM 2327 N N . THR A 1 311 ? -18.384 -0.934 21.678 1.00 90.75 311 THR A N 1
ATOM 2328 C CA . THR A 1 311 ? -18.665 -2.225 21.034 1.00 90.75 311 THR A CA 1
ATOM 2329 C C . THR A 1 311 ? -18.625 -2.089 19.513 1.00 90.75 311 THR A C 1
ATOM 2331 O O . THR A 1 311 ? -19.282 -1.209 18.965 1.00 90.75 311 THR A O 1
ATOM 2334 N N . THR A 1 312 ? -17.879 -2.966 18.840 1.00 89.69 312 THR A N 1
ATOM 2335 C CA . THR A 1 312 ? -17.766 -3.062 17.375 1.00 89.69 312 THR A CA 1
ATOM 2336 C C . THR A 1 312 ? -18.142 -4.480 16.925 1.00 89.69 312 THR A C 1
ATOM 2338 O O . THR A 1 312 ? -17.290 -5.322 16.653 1.00 89.69 312 THR A O 1
ATOM 2341 N N . ASP A 1 313 ? -19.444 -4.780 16.899 1.00 86.75 313 ASP A N 1
ATOM 2342 C CA . ASP A 1 313 ? -19.971 -6.139 16.670 1.00 86.75 313 ASP A CA 1
ATOM 2343 C C . ASP A 1 313 ? -19.671 -6.667 15.262 1.00 86.75 313 ASP A C 1
ATOM 2345 O O . ASP A 1 313 ? -19.451 -7.861 15.053 1.00 86.75 313 ASP A O 1
ATOM 2349 N N . ASN A 1 314 ? -19.698 -5.765 14.287 1.00 91.12 314 ASN A N 1
ATOM 2350 C CA . ASN A 1 314 ? -19.391 -6.045 12.898 1.00 91.12 314 ASN A CA 1
ATOM 2351 C C . ASN A 1 314 ? -18.654 -4.841 12.322 1.00 91.12 314 ASN A C 1
ATOM 2353 O O . ASN A 1 314 ? -19.070 -3.698 12.521 1.00 91.12 314 ASN A O 1
ATOM 2357 N N . LEU A 1 315 ? -17.560 -5.114 11.621 1.00 96.00 315 LEU A N 1
ATOM 2358 C CA . LEU A 1 315 ? -16.707 -4.104 11.022 1.00 96.00 315 LEU A CA 1
ATOM 2359 C C . LEU A 1 315 ? -16.328 -4.570 9.621 1.00 96.00 315 LEU A C 1
ATOM 2361 O O . LEU A 1 315 ? -15.626 -5.568 9.453 1.00 96.00 315 LEU A O 1
ATOM 2365 N N . SER A 1 316 ? -16.783 -3.833 8.617 1.00 97.19 316 SER A N 1
ATOM 2366 C CA . SER A 1 316 ? -16.395 -4.026 7.223 1.00 97.19 316 SER A CA 1
ATOM 2367 C C . SER A 1 316 ? -16.044 -2.681 6.605 1.00 97.19 316 SER A C 1
ATOM 2369 O O . SER A 1 316 ? -16.526 -1.638 7.040 1.00 97.19 316 SER A O 1
ATOM 2371 N N . ALA A 1 317 ? -15.202 -2.670 5.584 1.00 97.44 317 ALA A N 1
ATOM 2372 C CA . ALA A 1 317 ? -14.765 -1.433 4.958 1.00 97.44 317 ALA A CA 1
ATOM 2373 C C . ALA A 1 317 ? -14.634 -1.579 3.448 1.00 97.44 317 ALA A C 1
ATOM 2375 O O . ALA A 1 317 ? -14.365 -2.659 2.928 1.00 97.44 317 ALA A O 1
ATOM 2376 N N . THR A 1 318 ? -14.775 -0.470 2.735 1.00 97.94 318 THR A N 1
ATOM 2377 C CA . THR A 1 318 ? -14.357 -0.361 1.338 1.00 97.94 318 THR A CA 1
ATOM 2378 C C . THR A 1 318 ? -13.456 0.842 1.174 1.00 97.94 318 THR A C 1
ATOM 2380 O O . THR A 1 318 ? -13.655 1.848 1.849 1.00 97.94 318 THR A O 1
ATOM 2383 N N . VAL A 1 319 ? -12.510 0.776 0.244 1.00 97.56 319 VAL A N 1
ATOM 2384 C CA . VAL A 1 319 ? -11.806 1.975 -0.217 1.00 97.56 319 VAL A CA 1
ATOM 2385 C C . VAL A 1 319 ? -11.763 2.022 -1.728 1.00 97.56 319 VAL A C 1
ATOM 2387 O O . VAL A 1 319 ? -11.596 0.991 -2.391 1.00 97.56 319 VAL A O 1
ATOM 2390 N N . THR A 1 320 ? -11.896 3.230 -2.263 1.00 96.88 320 THR A N 1
ATOM 2391 C CA . THR A 1 320 ? -11.587 3.533 -3.655 1.00 96.88 320 THR A CA 1
ATOM 2392 C C . THR A 1 320 ? -10.396 4.468 -3.769 1.00 96.88 320 THR A C 1
ATOM 2394 O O . THR A 1 320 ? -10.229 5.373 -2.956 1.00 96.88 320 THR A O 1
ATOM 2397 N N . GLY A 1 321 ? -9.579 4.256 -4.797 1.00 94.44 321 GLY A N 1
ATOM 2398 C CA . GLY A 1 321 ? -8.503 5.157 -5.194 1.00 94.44 321 GLY A CA 1
ATOM 2399 C C . GLY A 1 321 ? -8.632 5.509 -6.670 1.00 94.44 321 GLY A C 1
ATOM 2400 O O . GLY A 1 321 ? -8.771 4.613 -7.505 1.00 94.44 321 GLY A O 1
ATOM 2401 N N . GLN A 1 322 ? -8.590 6.801 -6.990 1.00 92.12 322 GLN A N 1
ATOM 2402 C CA . GLN A 1 322 ? -8.674 7.294 -8.367 1.00 92.12 322 GLN A CA 1
ATOM 2403 C C . GLN A 1 322 ? -7.319 7.808 -8.847 1.00 92.12 322 GLN A C 1
ATOM 2405 O O . GLN A 1 322 ? -6.704 8.633 -8.174 1.00 92.12 322 GLN A O 1
ATOM 2410 N N . LEU A 1 323 ? -6.864 7.361 -10.015 1.00 93.75 323 LEU A N 1
ATOM 2411 C CA . LEU A 1 323 ? -5.598 7.785 -10.620 1.00 93.75 323 LEU A CA 1
ATOM 2412 C C . LEU A 1 323 ? -5.717 7.915 -12.138 1.00 93.75 323 LEU A C 1
ATOM 2414 O O . LEU A 1 323 ? -6.627 7.351 -12.736 1.00 93.75 323 LEU A O 1
ATOM 2418 N N . ASP A 1 324 ? -4.770 8.608 -12.765 1.00 93.38 324 ASP A N 1
ATOM 2419 C CA . ASP A 1 324 ? -4.667 8.654 -14.225 1.00 93.38 324 ASP A CA 1
ATOM 2420 C C . ASP A 1 324 ? -3.769 7.516 -14.733 1.00 93.38 324 ASP A C 1
ATOM 2422 O O . ASP A 1 324 ? -2.549 7.533 -14.546 1.00 93.38 324 ASP A O 1
ATOM 2426 N N . ALA A 1 325 ? -4.373 6.513 -15.376 1.00 92.06 325 ALA A N 1
ATOM 2427 C CA . ALA A 1 325 ? -3.653 5.327 -15.845 1.00 92.06 325 ALA A CA 1
ATOM 2428 C C . ALA A 1 325 ? -2.632 5.636 -16.951 1.00 92.06 325 ALA A C 1
ATOM 2430 O O . ALA A 1 325 ? -1.693 4.864 -17.150 1.00 92.06 325 ALA A O 1
ATOM 2431 N N . ARG A 1 326 ? -2.774 6.767 -17.655 1.00 93.69 326 ARG A N 1
ATOM 2432 C CA . ARG A 1 326 ? -1.838 7.148 -18.720 1.00 93.69 326 ARG A CA 1
ATOM 2433 C C . ARG A 1 326 ? -0.463 7.470 -18.159 1.00 93.69 326 ARG A C 1
ATOM 2435 O O . ARG A 1 326 ? 0.528 7.158 -18.807 1.00 93.69 326 ARG A O 1
ATOM 2442 N N . GLY A 1 327 ? -0.397 8.033 -16.950 1.00 93.50 327 GLY A N 1
ATOM 2443 C CA . GLY A 1 327 ? 0.872 8.264 -16.259 1.00 93.50 327 GLY A CA 1
ATOM 2444 C C . GLY A 1 327 ? 1.622 6.962 -15.970 1.00 93.50 327 GLY A C 1
ATOM 2445 O O . GLY A 1 327 ? 2.834 6.890 -16.151 1.00 93.50 327 GLY A O 1
ATOM 2446 N N . VAL A 1 328 ? 0.888 5.900 -15.616 1.00 93.44 328 VAL A N 1
ATOM 2447 C CA . VAL A 1 328 ? 1.455 4.554 -15.418 1.00 93.44 328 VAL A CA 1
ATOM 2448 C C . VAL A 1 328 ? 2.026 4.008 -16.728 1.00 93.44 328 VAL A C 1
ATOM 2450 O O . VAL A 1 328 ? 3.112 3.440 -16.736 1.00 93.44 328 VAL A O 1
ATOM 2453 N N . ALA A 1 329 ? 1.329 4.251 -17.841 1.00 93.00 329 ALA A N 1
ATOM 2454 C CA . ALA A 1 329 ? 1.761 3.898 -19.194 1.00 93.00 329 ALA A CA 1
ATOM 2455 C C . ALA A 1 329 ? 2.818 4.857 -19.796 1.00 93.00 329 ALA A C 1
ATOM 2457 O O . ALA A 1 329 ? 3.103 4.784 -20.989 1.00 93.00 329 ALA A O 1
ATOM 2458 N N . GLY A 1 330 ? 3.380 5.782 -19.007 1.00 92.19 330 GLY A N 1
ATOM 2459 C CA . GLY A 1 330 ? 4.477 6.660 -19.429 1.00 92.19 330 GLY A CA 1
ATOM 2460 C C . GLY A 1 330 ? 4.078 7.993 -20.071 1.00 92.19 330 GLY A C 1
ATOM 2461 O O . GLY A 1 330 ? 4.958 8.731 -20.517 1.00 92.19 330 GLY A O 1
ATOM 2462 N N . ALA A 1 331 ? 2.791 8.353 -20.105 1.00 93.06 331 ALA A N 1
ATOM 2463 C CA . ALA A 1 331 ? 2.386 9.708 -20.482 1.00 93.06 331 ALA A CA 1
ATOM 2464 C C . ALA A 1 331 ? 2.884 10.737 -19.452 1.00 93.06 331 ALA A C 1
ATOM 2466 O O . ALA A 1 331 ? 3.043 10.429 -18.272 1.00 93.06 331 ALA A O 1
ATOM 2467 N N . ALA A 1 332 ? 3.069 11.989 -19.880 1.00 92.56 332 ALA A N 1
ATOM 2468 C CA . ALA A 1 332 ? 3.534 13.093 -19.032 1.00 92.56 332 ALA A CA 1
ATOM 2469 C C . ALA A 1 332 ? 2.437 13.627 -18.079 1.00 92.56 332 ALA A C 1
ATOM 2471 O O . ALA A 1 332 ? 2.152 14.822 -18.035 1.00 92.56 332 ALA A O 1
ATOM 2472 N N . VAL A 1 333 ? 1.800 12.726 -17.330 1.00 92.62 333 VAL A N 1
ATOM 2473 C CA . VAL A 1 333 ? 0.785 13.002 -16.309 1.00 92.62 333 VAL A CA 1
ATOM 2474 C C . VAL A 1 333 ? 1.165 12.229 -15.054 1.00 92.62 333 VAL A C 1
ATOM 2476 O O . VAL A 1 333 ? 1.521 11.059 -15.129 1.00 92.62 333 VAL A O 1
ATOM 2479 N N . ASN A 1 334 ? 1.078 12.865 -13.888 1.00 92.38 334 ASN A N 1
ATOM 2480 C CA . ASN A 1 334 ? 1.396 12.196 -12.631 1.00 92.38 334 ASN A CA 1
ATOM 2481 C C . ASN A 1 334 ? 0.312 11.148 -12.281 1.00 92.38 334 ASN A C 1
ATOM 2483 O O . ASN A 1 334 ? -0.856 11.529 -12.133 1.00 92.38 334 ASN A O 1
ATOM 2487 N N . PRO A 1 335 ? 0.669 9.862 -12.099 1.00 94.50 335 PRO A N 1
ATOM 2488 C CA . PRO A 1 335 ? -0.285 8.789 -11.834 1.00 94.50 335 PRO A CA 1
ATOM 2489 C C . PRO A 1 335 ? -0.641 8.630 -10.351 1.00 94.50 335 PRO A C 1
ATOM 2491 O O . PRO A 1 335 ? -1.195 7.599 -9.978 1.00 94.50 335 PRO A O 1
ATOM 2494 N N . ARG A 1 336 ? -0.315 9.594 -9.477 1.00 94.25 336 ARG A N 1
ATOM 2495 C CA . ARG A 1 336 ? -0.677 9.504 -8.055 1.00 94.25 336 ARG A CA 1
ATOM 2496 C C . ARG A 1 336 ? -2.173 9.253 -7.888 1.00 94.25 336 ARG A C 1
ATOM 2498 O O . ARG A 1 336 ? -2.996 9.771 -8.652 1.00 94.25 336 ARG A O 1
ATOM 2505 N N . VAL A 1 337 ? -2.522 8.530 -6.831 1.00 94.31 337 VAL A N 1
ATOM 2506 C CA . VAL A 1 337 ? -3.900 8.483 -6.358 1.00 94.31 337 VAL A CA 1
ATOM 2507 C C . VAL A 1 337 ? -4.284 9.898 -5.932 1.00 94.31 337 VAL A C 1
ATOM 2509 O O . VAL A 1 337 ? -3.586 10.536 -5.149 1.00 94.31 337 VAL A O 1
ATOM 2512 N N . ARG A 1 338 ? -5.361 10.427 -6.507 1.00 88.50 338 ARG A N 1
ATOM 2513 C CA . ARG A 1 338 ? -5.808 11.807 -6.276 1.00 88.50 338 ARG A CA 1
ATOM 2514 C C . ARG A 1 338 ? -6.640 11.941 -5.013 1.00 88.50 338 ARG A C 1
ATOM 2516 O O . ARG A 1 338 ? -6.568 12.969 -4.351 1.00 88.50 338 ARG A O 1
ATOM 2523 N N . VAL A 1 339 ? -7.431 10.918 -4.718 1.00 88.69 339 VAL A N 1
ATOM 2524 C CA . VAL A 1 339 ? -8.299 10.839 -3.547 1.00 88.69 339 VAL A CA 1
ATOM 2525 C C . VAL A 1 339 ? -8.442 9.382 -3.135 1.00 88.69 339 VAL A C 1
ATOM 2527 O O . VAL A 1 339 ? -8.544 8.497 -3.993 1.00 88.69 339 VAL A O 1
ATOM 2530 N N . PHE A 1 340 ? -8.427 9.156 -1.826 1.00 93.38 340 PHE A N 1
ATOM 2531 C CA . PHE A 1 340 ? -8.871 7.914 -1.216 1.00 93.38 340 PHE A CA 1
ATOM 2532 C C . PHE A 1 340 ? -10.231 8.144 -0.564 1.00 93.38 340 PHE A C 1
ATOM 2534 O O . PHE A 1 340 ? -10.340 8.976 0.336 1.00 93.38 340 PHE A O 1
ATOM 2541 N N . ASP A 1 341 ? -11.240 7.385 -0.973 1.00 94.62 341 ASP A N 1
ATOM 2542 C CA . ASP A 1 341 ? -12.554 7.403 -0.330 1.00 94.62 341 ASP A CA 1
ATOM 2543 C C . ASP A 1 341 ? -12.723 6.103 0.449 1.00 94.62 341 ASP A C 1
ATOM 2545 O O . ASP A 1 341 ? -12.870 5.032 -0.140 1.00 94.62 341 ASP A O 1
ATOM 2549 N N . VAL A 1 342 ? -12.629 6.189 1.775 1.00 96.62 342 VAL A N 1
ATOM 2550 C CA . VAL A 1 342 ? -12.770 5.063 2.700 1.00 96.62 342 VAL A CA 1
ATOM 2551 C C . VAL A 1 342 ? -14.171 5.089 3.292 1.00 96.62 342 VAL A C 1
ATOM 2553 O O . VAL A 1 342 ? -14.550 6.054 3.946 1.00 96.62 342 VAL A O 1
ATOM 2556 N N . THR A 1 343 ? -14.918 4.004 3.139 1.00 96.19 343 THR A N 1
ATOM 2557 C CA . THR A 1 343 ? -16.199 3.792 3.817 1.00 96.19 343 THR A CA 1
ATOM 2558 C C . THR A 1 343 ? -16.027 2.706 4.865 1.00 96.19 343 THR A C 1
ATOM 2560 O O . THR A 1 343 ? -15.746 1.559 4.523 1.00 96.19 343 THR A O 1
ATOM 2563 N N . MET A 1 344 ? -16.206 3.061 6.132 1.00 95.69 344 MET A N 1
ATOM 2564 C CA . MET A 1 344 ? -16.238 2.154 7.273 1.00 95.69 344 MET A CA 1
ATOM 2565 C C . MET A 1 344 ? -17.695 1.841 7.614 1.00 95.69 344 MET A C 1
ATOM 2567 O O . MET A 1 344 ? -18.495 2.745 7.830 1.00 95.69 344 MET A O 1
ATOM 2571 N N . ASN A 1 345 ? -18.039 0.562 7.677 1.00 94.69 345 ASN A N 1
ATOM 2572 C CA . ASN A 1 345 ? -19.330 0.072 8.140 1.00 94.69 345 ASN A CA 1
ATOM 2573 C C . ASN A 1 345 ? -19.116 -0.549 9.510 1.00 94.69 345 ASN A C 1
ATOM 2575 O O . ASN A 1 345 ? -18.400 -1.546 9.623 1.00 94.69 345 ASN A O 1
ATOM 2579 N N . VAL A 1 346 ? -19.722 0.035 10.538 1.00 92.81 346 VAL A N 1
ATOM 2580 C CA . VAL A 1 346 ? -19.522 -0.411 11.915 1.00 92.81 346 VAL A CA 1
ATOM 2581 C C . VAL A 1 346 ? -20.857 -0.514 12.650 1.00 92.81 346 VAL A C 1
ATOM 2583 O O . VAL A 1 346 ? -21.631 0.442 12.728 1.00 92.81 346 VAL A O 1
ATOM 2586 N N . ASP A 1 347 ? -21.134 -1.701 13.183 1.00 93.12 347 ASP A N 1
ATOM 258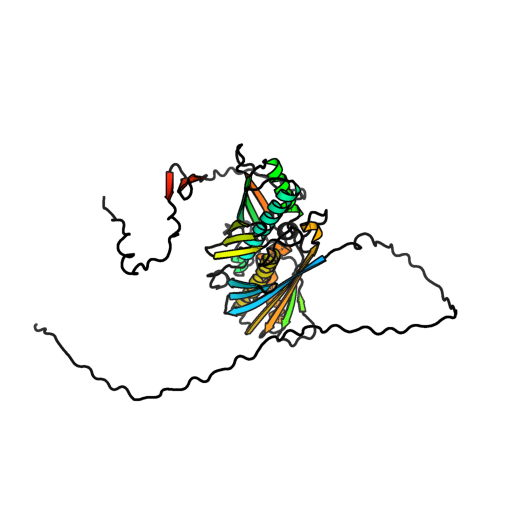7 C CA . ASP A 1 347 ? -22.304 -1.974 14.019 1.00 93.12 347 ASP A CA 1
ATOM 2588 C C . ASP A 1 347 ? -21.890 -1.966 15.500 1.00 93.12 347 ASP A C 1
ATOM 2590 O O . ASP A 1 347 ? -20.823 -2.474 15.853 1.00 93.12 347 ASP A O 1
ATOM 2594 N N . GLY A 1 348 ? -22.718 -1.376 16.366 1.00 90.69 348 GLY A N 1
ATOM 2595 C CA . GLY A 1 348 ? -22.448 -1.245 17.802 1.00 90.69 348 GLY A CA 1
ATOM 2596 C C . GLY A 1 348 ? -22.252 0.194 18.303 1.00 90.69 348 GLY A C 1
ATOM 2597 O O . GLY A 1 348 ? -22.980 0.584 19.222 1.00 90.69 348 GLY A O 1
ATOM 2598 N N . PRO A 1 349 ? -21.346 1.014 17.732 1.00 93.38 349 PRO A N 1
ATOM 2599 C CA . PRO A 1 349 ? -21.096 2.354 18.245 1.00 93.38 349 PRO A CA 1
ATOM 2600 C C . PRO A 1 349 ? -22.262 3.305 17.952 1.00 93.38 349 PRO A C 1
ATOM 2602 O O . PRO A 1 349 ? -23.085 3.105 17.053 1.00 93.38 349 PRO A O 1
ATOM 2605 N N . THR A 1 350 ? -22.323 4.386 18.717 1.00 91.56 350 THR A N 1
ATOM 2606 C CA . THR A 1 350 ? -23.072 5.597 18.386 1.00 91.56 350 THR A CA 1
ATOM 2607 C C . THR A 1 350 ? -22.359 6.393 17.289 1.00 91.56 350 THR A C 1
ATOM 2609 O O . THR A 1 350 ? -21.215 6.126 16.927 1.00 91.56 350 THR A O 1
ATOM 2612 N N . VAL A 1 351 ? -23.041 7.407 16.757 1.00 87.38 351 VAL A N 1
ATOM 2613 C CA . VAL A 1 351 ? -22.475 8.344 15.774 1.00 87.38 351 VAL A CA 1
ATOM 2614 C C . VAL A 1 351 ? -21.198 9.016 16.283 1.00 87.38 351 VAL A C 1
ATOM 2616 O O . VAL A 1 351 ? -20.198 9.043 15.569 1.00 87.38 351 VAL A O 1
ATOM 2619 N N . ASP A 1 352 ? -21.224 9.521 17.516 1.00 89.25 352 ASP A N 1
ATOM 2620 C CA . ASP A 1 352 ? -20.093 10.248 18.099 1.00 89.25 352 ASP A CA 1
ATOM 2621 C C . ASP A 1 352 ? -18.912 9.306 18.378 1.00 89.25 352 ASP A C 1
ATOM 2623 O O . ASP A 1 352 ? -17.760 9.653 18.123 1.00 89.25 352 ASP A O 1
ATOM 2627 N N . GLU A 1 353 ? -19.194 8.079 18.825 1.00 94.50 353 GLU A N 1
ATOM 2628 C CA . GLU A 1 353 ? -18.181 7.033 18.995 1.00 94.50 353 GLU A CA 1
ATOM 2629 C C . GLU A 1 353 ? -17.551 6.642 17.651 1.00 94.50 353 GLU A C 1
ATOM 2631 O O . GLU A 1 353 ? -16.332 6.570 17.545 1.00 94.50 353 GLU A O 1
ATOM 2636 N N . ALA A 1 354 ? -18.340 6.471 16.586 1.00 91.94 354 ALA A N 1
ATOM 2637 C CA . ALA A 1 354 ? -17.798 6.182 15.258 1.00 91.94 354 ALA A CA 1
ATOM 2638 C C . ALA A 1 354 ? -16.939 7.338 14.709 1.00 91.94 354 ALA A C 1
ATOM 2640 O O . ALA A 1 354 ? -15.900 7.100 14.089 1.00 91.94 354 ALA A O 1
ATOM 2641 N N . ALA A 1 355 ? -17.329 8.592 14.962 1.00 90.88 355 ALA A N 1
ATOM 2642 C CA . ALA A 1 355 ? -16.519 9.757 14.610 1.00 90.88 355 ALA A CA 1
ATOM 2643 C C . ALA A 1 355 ? -15.171 9.763 15.355 1.00 90.88 355 ALA A C 1
ATOM 2645 O O . ALA A 1 355 ? -14.137 10.003 14.730 1.00 90.88 355 ALA A O 1
ATOM 2646 N N . MET A 1 356 ? -15.161 9.408 16.644 1.00 93.38 356 MET A N 1
ATOM 2647 C CA . MET A 1 356 ? -13.936 9.233 17.437 1.00 93.38 356 MET A CA 1
ATOM 2648 C C . MET A 1 356 ? -13.046 8.102 16.896 1.00 93.38 356 MET A C 1
ATOM 2650 O O . MET A 1 356 ? -11.821 8.249 16.839 1.00 93.38 356 MET A O 1
ATOM 2654 N N . LEU A 1 357 ? -13.634 6.984 16.453 1.00 95.69 357 LEU A N 1
ATOM 2655 C CA . LEU A 1 357 ? -12.887 5.898 15.809 1.00 95.69 357 LEU A CA 1
ATOM 2656 C C . LEU A 1 357 ? -12.249 6.361 14.486 1.00 95.69 357 LEU A C 1
ATOM 2658 O O . LEU A 1 357 ? -11.078 6.067 14.233 1.00 95.69 357 LEU A O 1
ATOM 2662 N N . ALA A 1 358 ? -12.967 7.136 13.662 1.00 94.56 358 ALA A N 1
ATOM 2663 C CA . ALA A 1 358 ? -12.418 7.727 12.435 1.00 94.56 358 ALA A CA 1
ATOM 2664 C C . ALA A 1 358 ? -11.284 8.716 12.713 1.00 94.56 358 ALA A C 1
ATOM 2666 O O . ALA A 1 358 ? -10.258 8.686 12.028 1.00 94.56 358 ALA A O 1
ATOM 2667 N N . GLU A 1 359 ? -11.444 9.566 13.726 1.00 93.62 359 GLU A N 1
ATOM 2668 C CA . GLU A 1 359 ? -10.384 10.469 14.161 1.00 93.62 359 GLU A CA 1
ATOM 2669 C C . GLU A 1 359 ? -9.151 9.669 14.598 1.00 93.62 359 GLU A C 1
ATOM 2671 O O . GLU A 1 359 ? -8.050 9.910 14.100 1.00 93.62 359 GLU A O 1
ATOM 2676 N N . SER A 1 360 ? -9.337 8.630 15.413 1.00 95.12 360 SER A N 1
ATOM 2677 C CA . SER A 1 360 ? -8.245 7.762 15.859 1.00 95.12 360 SER A CA 1
ATOM 2678 C C . SER A 1 360 ? -7.551 7.048 14.700 1.00 95.12 360 SER A C 1
ATOM 2680 O O . SER A 1 360 ? -6.323 6.974 14.680 1.00 95.12 360 SER A O 1
ATOM 2682 N N . PHE A 1 361 ? -8.295 6.575 13.693 1.00 95.81 361 PHE A N 1
ATOM 2683 C CA . PHE A 1 361 ? -7.719 6.019 12.464 1.00 95.81 361 PHE A CA 1
ATOM 2684 C C . PHE A 1 361 ? -6.780 7.023 11.789 1.00 95.81 361 PHE A C 1
ATOM 2686 O O . PHE A 1 361 ? -5.634 6.682 11.485 1.00 95.81 361 PHE A O 1
ATOM 2693 N N . SER A 1 362 ? -7.215 8.273 11.640 1.00 94.25 362 SER A N 1
ATOM 2694 C CA . SER A 1 362 ? -6.405 9.312 11.002 1.00 94.25 362 SER A CA 1
ATOM 2695 C C . SER A 1 362 ? -5.137 9.698 11.773 1.00 94.25 362 SER A C 1
ATOM 2697 O O . SER A 1 362 ? -4.187 10.226 11.184 1.00 94.25 362 SER A O 1
ATOM 2699 N N . GLN A 1 363 ? -5.115 9.433 13.083 1.00 93.06 363 GLN A N 1
ATOM 2700 C CA . GLN A 1 363 ? -4.015 9.796 13.969 1.00 93.06 363 GLN A CA 1
ATOM 2701 C C . GLN A 1 363 ? -3.045 8.640 14.235 1.00 93.06 363 GLN A C 1
ATOM 2703 O O . GLN A 1 363 ? -1.836 8.861 14.326 1.00 93.06 363 GLN A O 1
ATOM 2708 N N . ARG A 1 364 ? -3.559 7.410 14.341 1.00 94.81 364 ARG A N 1
ATOM 2709 C CA . ARG A 1 364 ? -2.806 6.236 14.808 1.00 94.81 364 ARG A CA 1
ATOM 2710 C C . ARG A 1 364 ? -2.446 5.248 13.706 1.00 94.81 364 ARG A C 1
ATOM 2712 O O . ARG A 1 364 ? -1.558 4.424 13.918 1.00 94.81 364 ARG A O 1
ATOM 2719 N N . CYS A 1 365 ? -3.090 5.298 12.537 1.00 96.44 365 CYS A N 1
ATOM 2720 C CA . CYS A 1 365 ? -2.712 4.398 11.451 1.00 96.44 365 CYS A CA 1
ATOM 2721 C C . CYS A 1 365 ? -1.459 4.915 10.723 1.00 96.44 365 CYS A C 1
ATOM 2723 O O . CYS A 1 365 ? -1.535 5.955 10.065 1.00 96.44 365 CYS A O 1
ATOM 2725 N N . PRO A 1 366 ? -0.333 4.173 10.745 1.00 95.25 366 PRO A N 1
ATOM 2726 C CA . PRO A 1 366 ? 0.901 4.588 10.076 1.00 95.25 366 PRO A CA 1
ATOM 2727 C C . PRO A 1 366 ? 0.736 4.732 8.558 1.00 95.25 366 PRO A C 1
ATOM 2729 O O . PRO A 1 366 ? 1.395 5.558 7.938 1.00 95.25 366 PRO A O 1
ATOM 2732 N N . ILE A 1 367 ? -0.164 3.955 7.948 1.00 96.62 367 ILE A N 1
ATOM 2733 C CA . ILE A 1 367 ? -0.422 4.006 6.502 1.00 96.62 367 ILE A CA 1
ATOM 2734 C C . ILE A 1 367 ? -1.222 5.258 6.141 1.00 96.62 367 ILE A C 1
ATOM 2736 O O . ILE A 1 367 ? -0.840 5.973 5.218 1.00 96.62 367 ILE A O 1
ATOM 2740 N N . TYR A 1 368 ? -2.280 5.567 6.899 1.00 96.44 368 TYR A N 1
ATOM 2741 C CA . TYR A 1 368 ? -3.041 6.807 6.729 1.00 96.44 368 TYR A CA 1
ATOM 2742 C C . TYR A 1 368 ? -2.117 8.016 6.871 1.00 96.44 368 TYR A C 1
ATOM 2744 O O . TYR A 1 368 ? -2.075 8.883 5.999 1.00 96.44 368 TYR A O 1
ATOM 2752 N N . THR A 1 369 ? -1.356 8.080 7.969 1.00 93.69 369 THR A N 1
ATOM 2753 C CA . THR A 1 369 ? -0.537 9.256 8.270 1.00 93.69 369 THR A CA 1
ATOM 2754 C C . THR A 1 369 ? 0.592 9.447 7.266 1.00 93.69 369 THR A C 1
ATOM 2756 O O . THR A 1 369 ? 0.909 10.598 6.971 1.00 93.69 369 THR A O 1
ATOM 2759 N N . THR A 1 370 ? 1.147 8.369 6.697 1.00 94.31 370 THR A N 1
ATOM 2760 C CA . THR A 1 370 ? 2.101 8.438 5.582 1.00 94.31 370 THR A CA 1
ATOM 2761 C C . THR A 1 370 ? 1.445 8.902 4.284 1.00 94.31 370 THR A C 1
ATOM 2763 O O . THR A 1 370 ? 1.931 9.854 3.676 1.00 94.31 370 THR A O 1
ATOM 2766 N N . LEU A 1 371 ? 0.332 8.292 3.862 1.00 94.25 371 LEU A N 1
ATOM 2767 C CA . LEU A 1 371 ? -0.350 8.666 2.616 1.00 94.25 371 LEU A CA 1
ATOM 2768 C C . LEU A 1 371 ? -0.858 10.117 2.643 1.00 94.25 371 LEU A C 1
ATOM 2770 O O . LEU A 1 371 ? -0.822 10.788 1.619 1.00 94.25 371 LEU A O 1
ATOM 2774 N N . ALA A 1 372 ? -1.257 10.630 3.808 1.00 90.56 372 ALA A N 1
ATOM 2775 C CA . ALA A 1 372 ? -1.755 11.998 3.962 1.00 90.56 372 ALA A CA 1
ATOM 2776 C C . ALA A 1 372 ? -0.660 13.072 4.138 1.00 90.56 372 ALA A C 1
ATOM 2778 O O . ALA A 1 372 ? -0.974 14.258 4.078 1.00 90.56 372 ALA A O 1
ATOM 2779 N N . ARG A 1 373 ? 0.607 12.703 4.394 1.00 83.19 373 ARG A N 1
ATOM 2780 C CA . ARG A 1 373 ? 1.693 13.668 4.706 1.00 83.19 373 ARG A CA 1
ATOM 2781 C C . ARG A 1 373 ? 2.960 13.519 3.874 1.00 83.19 373 ARG A C 1
ATOM 2783 O O . ARG A 1 373 ? 3.864 14.327 4.043 1.00 83.19 373 ARG A O 1
ATOM 2790 N N . SER A 1 374 ? 2.991 12.504 3.019 1.00 84.00 374 SER A N 1
ATOM 2791 C CA . SER A 1 374 ? 4.153 12.030 2.282 1.00 84.00 374 SER A CA 1
ATOM 2792 C C . SER A 1 374 ? 5.316 11.539 3.152 1.00 84.00 374 SER A C 1
ATOM 2794 O O . SER A 1 374 ? 5.406 11.777 4.364 1.00 84.00 374 SER A O 1
ATOM 2796 N N . ALA A 1 375 ? 6.207 10.787 2.515 1.00 74.44 375 ALA A N 1
ATOM 2797 C CA . ALA A 1 375 ? 7.467 10.346 3.079 1.00 74.44 375 ALA A CA 1
ATOM 2798 C C . ALA A 1 375 ? 8.542 10.291 1.982 1.00 74.44 375 ALA A C 1
ATOM 2800 O O . ALA A 1 375 ? 8.246 9.888 0.853 1.00 74.44 375 ALA A O 1
ATOM 2801 N N . PRO A 1 376 ? 9.793 10.663 2.300 1.00 85.00 376 PRO A N 1
ATOM 2802 C CA . PRO A 1 376 ? 10.899 10.544 1.362 1.00 85.00 376 PRO A CA 1
ATOM 2803 C C . PRO A 1 376 ? 11.169 9.074 1.021 1.00 85.00 376 PRO A C 1
ATOM 2805 O O . PRO A 1 376 ? 11.112 8.192 1.884 1.00 85.00 376 PRO A O 1
ATOM 2808 N N . ILE A 1 377 ? 11.502 8.816 -0.242 1.00 90.62 377 ILE A N 1
ATOM 2809 C CA . ILE A 1 377 ? 11.860 7.489 -0.748 1.00 90.62 377 ILE A CA 1
ATOM 2810 C C . ILE A 1 377 ? 13.259 7.584 -1.354 1.00 90.62 377 ILE A C 1
ATOM 2812 O O . ILE A 1 377 ? 13.508 8.407 -2.230 1.00 90.62 377 ILE A O 1
ATOM 2816 N N . SER A 1 378 ? 14.171 6.734 -0.892 1.00 88.62 378 SER A N 1
ATOM 2817 C CA . SER A 1 378 ? 15.499 6.561 -1.478 1.00 88.62 378 SER A CA 1
ATOM 2818 C C . SER A 1 378 ? 15.554 5.227 -2.215 1.00 88.62 378 SER A C 1
ATOM 2820 O O . SER A 1 378 ? 15.160 4.202 -1.656 1.00 88.62 378 SER A O 1
ATOM 2822 N N . VAL A 1 379 ? 16.041 5.234 -3.457 1.00 88.44 379 VAL A N 1
ATOM 2823 C CA . VAL A 1 379 ? 16.183 4.039 -4.298 1.00 88.44 379 VAL A CA 1
ATOM 2824 C C . VAL A 1 379 ? 17.649 3.868 -4.674 1.00 88.44 379 VAL A C 1
ATOM 2826 O O . VAL A 1 379 ? 18.262 4.766 -5.238 1.00 88.44 379 VAL A O 1
ATOM 2829 N N . THR A 1 380 ? 18.222 2.710 -4.363 1.00 91.62 380 THR A N 1
ATOM 2830 C CA . THR A 1 380 ? 19.581 2.327 -4.769 1.00 91.62 380 THR A CA 1
ATOM 2831 C C . THR A 1 380 ? 19.516 1.174 -5.757 1.00 91.62 380 THR A C 1
ATOM 2833 O O . THR A 1 380 ? 18.828 0.190 -5.489 1.00 91.62 380 THR A O 1
ATOM 2836 N N . ASN A 1 381 ? 20.260 1.259 -6.860 1.00 86.12 381 ASN A N 1
ATOM 2837 C CA . ASN A 1 381 ? 20.386 0.159 -7.813 1.00 86.12 381 ASN A CA 1
ATOM 2838 C C . ASN A 1 381 ? 21.673 -0.628 -7.563 1.00 86.12 381 ASN A C 1
ATOM 2840 O O . ASN A 1 381 ? 22.757 -0.062 -7.425 1.00 86.12 381 ASN A O 1
ATOM 2844 N N . VAL A 1 382 ? 21.546 -1.948 -7.554 1.00 87.25 382 VAL A N 1
ATOM 2845 C CA . VAL A 1 382 ? 22.642 -2.907 -7.630 1.00 87.25 382 VAL A CA 1
ATOM 2846 C C . VAL A 1 382 ? 22.534 -3.563 -8.997 1.00 87.25 382 VAL A C 1
ATOM 2848 O O . VAL A 1 382 ? 21.630 -4.363 -9.237 1.00 87.25 382 VAL A O 1
ATOM 2851 N N . VAL A 1 383 ? 23.428 -3.168 -9.896 1.00 82.12 383 VAL A N 1
ATOM 2852 C CA . VAL A 1 383 ? 23.461 -3.652 -11.274 1.00 82.12 383 VAL A CA 1
ATOM 2853 C C . VAL A 1 383 ? 24.632 -4.610 -11.405 1.00 82.12 383 VAL A C 1
ATOM 2855 O O . VAL A 1 383 ? 25.780 -4.189 -11.282 1.00 82.12 383 VAL A O 1
ATOM 2858 N N . ASP A 1 384 ? 24.352 -5.884 -11.664 1.00 68.25 384 ASP A N 1
ATOM 2859 C CA . ASP A 1 384 ? 25.393 -6.826 -12.081 1.00 68.25 384 ASP A CA 1
ATOM 2860 C C . ASP A 1 384 ? 25.453 -6.811 -13.611 1.00 68.25 384 ASP A C 1
ATOM 2862 O O . ASP A 1 384 ? 24.882 -7.665 -14.288 1.00 68.25 384 ASP A O 1
ATOM 2866 N N . SER A 1 385 ? 26.129 -5.803 -14.159 1.00 50.78 385 SER A N 1
ATOM 2867 C CA . SER A 1 385 ? 26.647 -5.871 -15.523 1.00 50.78 385 SER A CA 1
ATOM 2868 C C . SER A 1 385 ? 28.030 -6.527 -15.467 1.00 50.78 385 SER A C 1
ATOM 2870 O O . SER A 1 385 ? 28.694 -6.525 -14.424 1.00 50.78 385 SER A O 1
ATOM 2872 N N . GLU A 1 386 ? 28.550 -7.043 -16.578 1.00 42.31 386 GLU A N 1
ATOM 2873 C CA . GLU A 1 386 ? 29.989 -7.326 -16.679 1.00 42.31 386 GLU A CA 1
ATOM 2874 C C . GLU A 1 386 ? 30.842 -6.025 -16.638 1.00 42.31 386 GLU A C 1
ATOM 2876 O O . GLU A 1 386 ? 31.800 -5.899 -17.387 1.00 42.31 386 GLU A O 1
ATOM 2881 N N . ALA A 1 387 ? 30.529 -5.037 -15.786 1.00 42.62 387 ALA A N 1
ATOM 2882 C CA . ALA A 1 387 ? 31.420 -3.978 -15.314 1.00 42.62 387 ALA A CA 1
ATOM 2883 C C . ALA A 1 387 ? 30.792 -3.128 -14.175 1.00 42.62 387 ALA A C 1
ATOM 2885 O O . ALA A 1 387 ? 29.966 -2.255 -14.422 1.00 42.62 387 ALA A O 1
ATOM 2886 N N . GLN A 1 388 ? 31.400 -3.234 -12.983 1.00 39.88 388 GLN A N 1
ATOM 2887 C CA . GLN A 1 388 ? 31.649 -2.135 -12.020 1.00 39.88 388 GLN A CA 1
ATOM 2888 C C . GLN A 1 388 ? 30.701 -1.926 -10.807 1.00 39.88 388 GLN A C 1
ATOM 2890 O O . GLN A 1 388 ? 29.561 -2.363 -10.785 1.00 39.88 388 GLN A O 1
ATOM 2895 N N . GLU A 1 389 ? 31.270 -1.318 -9.748 1.00 35.31 389 GLU A N 1
ATOM 2896 C CA . GLU A 1 389 ? 30.778 -1.188 -8.356 1.00 35.31 389 GLU A CA 1
ATOM 2897 C C . GLU A 1 389 ? 29.482 -0.359 -8.165 1.00 35.31 389 GLU A C 1
ATOM 2899 O O . GLU A 1 389 ? 29.199 0.523 -8.976 1.00 35.31 389 GLU A O 1
ATOM 2904 N N . PRO A 1 390 ? 28.716 -0.595 -7.070 1.00 36.56 390 PRO A N 1
ATOM 2905 C CA . PRO A 1 390 ? 27.397 0.006 -6.831 1.00 36.56 390 PRO A CA 1
ATOM 2906 C C . PRO A 1 390 ? 27.417 1.538 -6.718 1.00 36.56 390 PRO A C 1
ATOM 2908 O O . PRO A 1 390 ? 28.258 2.114 -6.027 1.00 36.56 390 PRO A O 1
ATOM 2911 N N . ILE A 1 391 ? 26.429 2.188 -7.344 1.00 46.69 391 ILE A N 1
ATOM 2912 C CA . ILE A 1 391 ? 26.232 3.644 -7.349 1.00 46.69 391 ILE A CA 1
ATOM 2913 C C . ILE A 1 391 ? 24.899 3.959 -6.660 1.00 46.69 391 ILE A C 1
ATOM 2915 O O . ILE A 1 391 ? 23.841 3.503 -7.089 1.00 46.69 391 ILE A O 1
ATOM 2919 N N . ALA A 1 392 ? 24.939 4.754 -5.591 1.00 33.78 392 ALA A N 1
ATOM 2920 C CA . ALA A 1 392 ? 23.738 5.317 -4.986 1.00 33.78 392 ALA A CA 1
ATOM 2921 C C . ALA A 1 392 ? 23.274 6.531 -5.806 1.00 33.78 392 ALA A C 1
ATOM 2923 O O . ALA A 1 392 ? 23.995 7.522 -5.905 1.00 33.78 392 ALA A O 1
ATOM 2924 N N . THR A 1 393 ? 22.073 6.468 -6.376 1.00 39.78 393 THR A N 1
ATOM 2925 C CA . THR A 1 393 ? 21.392 7.620 -6.978 1.00 39.78 393 THR A CA 1
ATOM 2926 C C . THR A 1 393 ? 20.349 8.128 -5.993 1.00 39.78 393 THR A C 1
ATOM 2928 O O . THR A 1 393 ? 19.323 7.487 -5.783 1.00 39.78 393 THR A O 1
ATOM 2931 N N . ALA A 1 394 ? 20.594 9.276 -5.364 1.00 33.31 394 ALA A N 1
ATOM 2932 C CA . ALA A 1 394 ? 19.504 10.014 -4.744 1.00 33.31 394 ALA A CA 1
ATOM 2933 C C . ALA A 1 394 ? 18.617 10.538 -5.881 1.00 33.31 394 ALA A C 1
ATOM 2935 O O . ALA A 1 394 ? 19.102 11.279 -6.732 1.00 33.31 394 ALA A O 1
ATOM 2936 N N . ALA A 1 395 ? 17.347 10.134 -5.927 1.00 36.38 395 ALA A N 1
ATOM 2937 C CA . ALA A 1 395 ? 16.361 10.928 -6.645 1.00 36.38 395 ALA A CA 1
ATOM 2938 C C . ALA A 1 395 ? 16.356 12.307 -5.974 1.00 36.38 395 ALA A C 1
ATOM 2940 O O . ALA A 1 395 ? 16.249 12.377 -4.744 1.00 36.38 395 ALA A O 1
ATOM 2941 N N . ASP A 1 396 ? 16.559 13.373 -6.750 1.00 28.84 396 ASP A N 1
ATOM 2942 C CA . ASP A 1 396 ? 16.615 14.723 -6.201 1.00 28.84 396 ASP A CA 1
ATOM 2943 C C . ASP A 1 396 ? 15.320 14.992 -5.415 1.00 28.84 396 ASP A C 1
ATOM 2945 O O . ASP A 1 396 ? 14.221 14.860 -5.969 1.00 28.84 396 ASP A O 1
ATOM 2949 N N . PRO A 1 397 ? 15.402 15.347 -4.119 1.00 33.72 397 PRO A N 1
ATOM 2950 C CA . PRO A 1 397 ? 14.231 15.834 -3.420 1.00 33.72 397 PRO A CA 1
ATOM 2951 C C . PRO A 1 397 ? 13.764 17.101 -4.135 1.00 33.72 397 PRO A C 1
ATOM 2953 O O . PRO A 1 397 ? 14.570 17.949 -4.513 1.00 33.72 397 PRO A O 1
ATOM 2956 N N . ILE A 1 398 ? 12.453 17.250 -4.305 1.00 35.59 398 ILE A N 1
ATOM 2957 C CA . ILE A 1 398 ? 11.856 18.538 -4.657 1.00 35.59 398 ILE A CA 1
ATOM 2958 C C . ILE A 1 398 ? 12.252 19.504 -3.526 1.00 35.59 398 ILE A C 1
ATOM 2960 O O . ILE A 1 398 ? 11.718 19.418 -2.423 1.00 35.59 398 ILE A O 1
ATOM 2964 N N . VAL A 1 399 ? 13.271 20.335 -3.765 1.00 31.72 399 VAL A N 1
ATOM 2965 C CA . VAL A 1 399 ? 13.870 21.217 -2.755 1.00 31.72 399 VAL A CA 1
ATOM 2966 C C . VAL A 1 399 ? 12.915 22.369 -2.456 1.00 31.72 399 VAL A C 1
ATOM 2968 O O . VAL A 1 399 ? 12.659 23.202 -3.324 1.00 31.72 399 VAL A O 1
ATOM 2971 N N . ASP A 1 400 ? 12.455 22.444 -1.208 1.00 26.89 400 ASP A N 1
ATOM 2972 C CA . ASP A 1 400 ? 12.143 23.716 -0.558 1.00 26.89 400 ASP A CA 1
ATOM 2973 C C . ASP A 1 400 ? 13.405 24.185 0.189 1.00 26.89 400 ASP A C 1
ATOM 2975 O O . ASP A 1 400 ? 14.099 23.396 0.838 1.00 26.89 400 ASP A O 1
ATOM 2979 N N . HIS A 1 401 ? 13.770 25.450 0.010 1.00 31.69 401 HIS A N 1
ATOM 2980 C CA . HIS A 1 401 ? 15.018 26.024 0.507 1.00 31.69 401 HIS A CA 1
ATOM 2981 C C . HIS A 1 401 ? 14.890 26.395 1.992 1.00 31.69 401 HIS A C 1
ATOM 2983 O O . HIS A 1 401 ? 14.129 27.301 2.300 1.00 31.69 401 HIS A O 1
ATOM 2989 N N . ASP A 1 402 ? 15.663 25.738 2.873 1.00 32.56 402 ASP A N 1
ATOM 2990 C CA . ASP A 1 402 ? 16.407 26.323 4.021 1.00 32.56 402 ASP A CA 1
ATOM 2991 C C . ASP A 1 402 ? 16.524 25.371 5.231 1.00 32.56 402 ASP A C 1
ATOM 2993 O O . ASP A 1 402 ? 15.712 25.472 6.141 1.00 32.56 402 ASP A O 1
ATOM 2997 N N . ILE A 1 403 ? 17.584 24.543 5.326 1.00 28.88 403 ILE A N 1
ATOM 2998 C CA . ILE A 1 403 ? 18.211 24.121 6.610 1.00 28.88 403 ILE A CA 1
ATOM 2999 C C . ILE A 1 403 ? 19.706 23.775 6.365 1.00 28.88 403 ILE A C 1
ATOM 3001 O O . ILE A 1 403 ? 19.993 22.987 5.463 1.00 28.88 403 ILE A O 1
ATOM 3005 N N . PRO A 1 404 ? 20.685 24.314 7.129 1.00 30.30 404 PRO A N 1
ATOM 3006 C CA . PRO A 1 404 ? 22.099 23.947 7.009 1.00 30.30 404 PRO A CA 1
ATOM 3007 C C . PRO A 1 404 ? 22.472 22.736 7.886 1.00 30.30 404 PRO A C 1
ATOM 3009 O O . PRO A 1 404 ? 22.016 22.621 9.021 1.00 30.30 404 PRO A O 1
ATOM 3012 N N . GLY A 1 405 ? 23.323 21.852 7.352 1.00 27.66 405 GLY A N 1
ATOM 3013 C CA . GLY A 1 405 ? 23.747 20.597 7.984 1.00 27.66 405 GLY A CA 1
ATOM 3014 C C . GLY A 1 405 ? 25.034 20.666 8.818 1.00 27.66 405 GLY A C 1
ATOM 3015 O O . GLY A 1 405 ? 25.879 21.539 8.621 1.00 27.66 405 GLY A O 1
ATOM 3016 N N . GLU A 1 406 ? 25.194 19.674 9.699 1.00 27.19 406 GLU A N 1
ATOM 3017 C CA . GLU A 1 406 ? 26.474 19.223 10.257 1.00 27.19 406 GLU A CA 1
ATOM 3018 C C . GLU A 1 406 ? 26.659 17.725 9.956 1.00 27.19 406 GLU A C 1
ATOM 3020 O O . GLU A 1 406 ? 25.741 16.917 10.091 1.00 27.19 406 GLU A O 1
ATOM 3025 N N . GLU A 1 407 ? 27.861 17.383 9.502 1.00 28.23 407 GLU A N 1
ATOM 3026 C CA . GLU A 1 407 ? 28.291 16.076 9.007 1.00 28.23 407 GLU A CA 1
ATOM 3027 C C . GLU A 1 407 ? 28.788 15.213 10.182 1.00 28.23 407 GLU A C 1
ATOM 3029 O O . GLU A 1 407 ? 29.700 15.614 10.908 1.00 28.23 407 GLU A O 1
ATOM 3034 N N . LEU A 1 408 ? 28.188 14.037 10.398 1.00 27.88 408 LEU A N 1
ATOM 3035 C CA . LEU A 1 408 ? 28.556 13.119 11.482 1.00 27.88 408 LEU A CA 1
ATOM 3036 C C . LEU A 1 408 ? 28.965 11.765 10.882 1.00 27.88 408 LEU A C 1
ATOM 3038 O O . LEU A 1 408 ? 28.124 10.955 10.498 1.00 27.88 408 LEU A O 1
ATOM 3042 N N . GLU A 1 409 ? 30.277 11.530 10.768 1.00 28.03 409 GLU A N 1
ATOM 3043 C CA . GLU A 1 409 ? 30.846 10.259 10.303 1.00 28.03 409 GLU A CA 1
ATOM 3044 C C . GLU A 1 409 ? 30.570 9.132 11.318 1.00 28.03 409 GLU A C 1
ATOM 3046 O O . GLU A 1 409 ? 31.248 9.011 12.342 1.00 28.03 409 GLU A O 1
ATOM 3051 N N . LEU A 1 410 ? 29.598 8.263 11.022 1.00 31.05 410 LEU A N 1
ATOM 3052 C CA . LEU A 1 410 ? 29.412 6.980 11.706 1.00 31.05 410 LEU A CA 1
ATOM 3053 C C . LEU A 1 410 ? 29.955 5.839 10.831 1.00 31.05 410 LEU A C 1
ATOM 3055 O O . LEU A 1 410 ? 29.384 5.490 9.799 1.00 31.05 410 LEU A O 1
ATOM 3059 N N . GLY A 1 411 ? 31.054 5.218 11.261 1.00 27.88 411 GLY A N 1
ATOM 3060 C CA . GLY A 1 411 ? 31.587 4.006 10.637 1.00 27.88 411 GLY A CA 1
ATOM 3061 C C . GLY A 1 411 ? 30.637 2.818 10.815 1.00 27.88 411 GLY A C 1
ATOM 3062 O O . GLY A 1 411 ? 30.577 2.222 11.890 1.00 27.88 411 GLY A O 1
ATOM 3063 N N . MET A 1 412 ? 29.909 2.455 9.757 1.00 30.16 412 MET A N 1
ATOM 3064 C CA . MET A 1 412 ? 29.035 1.279 9.733 1.00 30.16 412 MET A CA 1
ATOM 3065 C C . MET A 1 412 ? 29.826 -0.001 9.396 1.00 30.16 412 MET A C 1
ATOM 3067 O O . MET A 1 412 ? 30.674 0.016 8.502 1.00 30.16 412 MET A O 1
ATOM 3071 N N . PRO A 1 413 ? 29.568 -1.140 10.067 1.00 33.34 413 PRO A N 1
ATOM 3072 C CA . PRO A 1 413 ? 30.169 -2.413 9.691 1.00 33.34 413 PRO A CA 1
ATOM 3073 C C . PRO A 1 413 ? 29.527 -2.944 8.402 1.00 33.34 413 PRO A C 1
ATOM 3075 O O . PRO A 1 413 ? 28.344 -3.272 8.379 1.00 33.34 413 PRO A O 1
ATOM 3078 N N . THR A 1 414 ? 30.319 -3.087 7.343 1.00 37.12 414 THR A N 1
ATOM 3079 C CA . THR A 1 414 ? 29.912 -3.744 6.098 1.00 37.12 414 THR A CA 1
ATOM 3080 C C . THR A 1 414 ? 29.866 -5.265 6.274 1.00 37.12 414 THR A C 1
ATOM 3082 O O . THR A 1 414 ? 30.838 -5.898 6.697 1.00 37.12 414 THR A O 1
ATOM 3085 N N . ALA A 1 415 ? 28.722 -5.863 5.945 1.00 33.81 415 ALA A N 1
ATOM 3086 C CA . ALA A 1 415 ? 28.587 -7.290 5.675 1.00 33.81 415 ALA A CA 1
ATOM 3087 C C . ALA A 1 415 ? 28.330 -7.458 4.175 1.00 33.81 415 ALA A C 1
ATOM 3089 O O . ALA A 1 415 ? 27.527 -6.723 3.605 1.00 33.81 415 ALA A O 1
ATOM 3090 N N . SER A 1 416 ? 29.019 -8.400 3.535 1.00 35.12 416 SER A N 1
ATOM 3091 C CA . SER A 1 416 ? 28.835 -8.706 2.116 1.00 35.12 416 SER A CA 1
ATOM 3092 C C . SER A 1 416 ? 28.567 -10.195 1.928 1.00 35.12 416 SER A C 1
ATOM 3094 O O . SER A 1 416 ? 29.158 -11.046 2.597 1.00 35.12 416 SER A O 1
ATOM 3096 N N . GLY A 1 417 ? 27.636 -10.516 1.035 1.00 41.62 417 GLY A N 1
ATOM 3097 C CA . GLY A 1 417 ? 27.303 -11.882 0.651 1.00 41.62 417 GLY A CA 1
ATOM 3098 C C . GLY A 1 417 ? 27.423 -12.032 -0.857 1.00 41.62 417 GLY A C 1
ATOM 3099 O O . GLY A 1 417 ? 27.003 -11.146 -1.593 1.00 41.62 417 GLY A O 1
ATOM 3100 N N . ARG A 1 418 ? 28.000 -13.141 -1.320 1.00 44.84 418 ARG A N 1
ATOM 3101 C CA . ARG A 1 418 ? 28.056 -13.483 -2.746 1.00 44.84 418 ARG A CA 1
ATOM 3102 C C . ARG A 1 418 ? 27.755 -14.964 -2.934 1.00 44.84 418 ARG A C 1
ATOM 3104 O O . ARG A 1 418 ? 28.287 -15.813 -2.216 1.00 44.84 418 ARG A O 1
ATOM 3111 N N . MET A 1 419 ? 26.909 -15.273 -3.911 1.00 39.78 419 MET A N 1
ATOM 3112 C CA . MET A 1 419 ? 26.692 -16.643 -4.368 1.00 39.78 419 MET A CA 1
ATOM 3113 C C . MET A 1 419 ? 27.913 -17.082 -5.182 1.00 39.78 419 MET A C 1
ATOM 3115 O O . MET A 1 419 ? 28.325 -16.376 -6.102 1.00 39.78 419 MET A O 1
ATOM 3119 N N . ILE A 1 420 ? 28.535 -18.200 -4.805 1.00 58.50 420 ILE A N 1
ATOM 3120 C CA . ILE A 1 420 ? 29.728 -18.707 -5.502 1.00 58.50 420 ILE A CA 1
ATOM 3121 C C . ILE A 1 420 ? 29.320 -19.730 -6.563 1.00 58.50 420 ILE A C 1
ATOM 3123 O O . ILE A 1 420 ? 29.860 -19.706 -7.662 1.00 58.50 420 ILE A O 1
ATOM 3127 N N . GLU A 1 421 ? 28.340 -20.583 -6.253 1.00 50.22 421 GLU A N 1
ATOM 3128 C CA . GLU A 1 421 ? 27.751 -21.563 -7.173 1.00 50.22 421 GLU A CA 1
ATOM 3129 C C . GLU A 1 421 ? 26.264 -21.758 -6.834 1.00 50.22 421 GLU A C 1
ATOM 3131 O O . GLU A 1 421 ? 25.819 -21.386 -5.746 1.00 50.22 421 GLU A O 1
ATOM 3136 N N . PHE A 1 422 ? 25.477 -22.336 -7.749 1.00 41.31 422 PHE A N 1
ATOM 3137 C CA . PHE A 1 422 ? 24.051 -22.581 -7.516 1.00 41.31 422 PHE A CA 1
ATOM 3138 C C . PHE A 1 422 ? 23.851 -23.437 -6.260 1.00 41.31 422 PHE A C 1
ATOM 3140 O O . PHE A 1 422 ? 24.336 -24.564 -6.169 1.00 41.31 422 PHE A O 1
ATOM 3147 N N . GLY A 1 423 ? 23.145 -22.878 -5.278 1.00 41.59 423 GLY A N 1
ATOM 3148 C CA . GLY A 1 423 ? 22.946 -23.507 -3.980 1.00 41.59 423 GLY A CA 1
ATOM 3149 C C . GLY A 1 423 ? 24.096 -23.315 -2.985 1.00 41.59 423 GLY A C 1
ATOM 3150 O O . GLY A 1 423 ? 24.043 -23.914 -1.919 1.00 41.59 423 GLY A O 1
ATOM 3151 N N . ARG A 1 424 ? 25.111 -22.489 -3.265 1.00 48.78 424 ARG A N 1
ATOM 3152 C CA . ARG A 1 424 ? 26.251 -22.263 -2.366 1.00 48.78 424 ARG A CA 1
ATOM 3153 C C . ARG A 1 424 ? 26.617 -20.786 -2.241 1.00 48.78 424 ARG A C 1
ATOM 3155 O O . ARG A 1 424 ? 27.104 -20.164 -3.188 1.00 48.78 424 ARG A O 1
ATOM 3162 N N . SER A 1 425 ? 26.448 -20.242 -1.040 1.00 59.34 425 SER A N 1
ATOM 3163 C CA . SER A 1 425 ? 26.653 -18.817 -0.753 1.00 59.34 425 SER A CA 1
ATOM 3164 C C . SER A 1 425 ? 27.738 -18.602 0.291 1.00 59.34 425 SER A C 1
ATOM 3166 O O . SER A 1 425 ? 27.836 -19.360 1.254 1.00 59.34 425 SER A O 1
ATOM 3168 N N . VAL A 1 426 ? 28.529 -17.539 0.128 1.00 52.50 426 VAL A N 1
ATOM 3169 C CA . VAL A 1 426 ? 29.501 -17.102 1.133 1.00 52.50 426 VAL A CA 1
ATOM 3170 C C . VAL A 1 426 ? 29.101 -15.751 1.686 1.00 52.50 426 VAL A C 1
ATOM 3172 O O . VAL A 1 426 ? 28.892 -14.802 0.933 1.00 52.50 426 VAL A O 1
ATOM 3175 N N . MET A 1 427 ? 29.019 -15.669 3.011 1.00 51.88 427 MET A N 1
ATOM 3176 C CA . MET A 1 427 ? 28.841 -14.414 3.734 1.00 51.88 427 MET A CA 1
ATOM 3177 C C . MET A 1 427 ? 30.126 -14.048 4.462 1.00 51.88 427 MET A C 1
ATOM 3179 O O . MET A 1 427 ? 30.775 -14.905 5.067 1.00 51.88 427 MET A O 1
ATOM 3183 N N . SER A 1 428 ? 30.476 -12.768 4.409 1.00 48.09 428 SER A N 1
ATOM 3184 C CA . SER A 1 428 ? 31.609 -12.187 5.112 1.00 48.09 428 SER A CA 1
ATOM 3185 C C . SER A 1 428 ? 31.142 -11.038 5.994 1.00 48.09 428 SER A C 1
ATOM 3187 O O . SER A 1 428 ? 30.508 -10.096 5.520 1.00 48.09 428 SER A O 1
ATOM 3189 N N . ALA A 1 429 ? 31.481 -11.097 7.279 1.00 46.00 429 ALA A N 1
ATOM 3190 C CA . ALA A 1 429 ? 31.298 -9.979 8.197 1.00 46.00 429 ALA A CA 1
ATOM 3191 C C . ALA A 1 429 ? 32.408 -9.984 9.251 1.00 46.00 429 ALA A C 1
ATOM 3193 O O . ALA A 1 429 ? 32.728 -11.024 9.830 1.00 46.00 429 ALA A O 1
ATOM 3194 N N . ARG A 1 430 ? 32.998 -8.810 9.516 1.00 54.59 430 ARG A N 1
ATOM 3195 C CA . ARG A 1 430 ? 34.044 -8.611 10.543 1.00 54.59 430 ARG A CA 1
ATOM 3196 C C . ARG A 1 430 ? 35.226 -9.597 10.437 1.00 54.59 430 ARG A C 1
ATOM 3198 O O . ARG A 1 430 ? 35.740 -10.057 11.451 1.00 54.59 430 ARG A O 1
ATOM 3205 N N . GLY A 1 431 ? 35.644 -9.927 9.213 1.00 47.06 431 GLY A N 1
ATOM 3206 C CA . GLY A 1 431 ? 36.779 -10.827 8.952 1.00 47.06 431 GLY A CA 1
ATOM 3207 C C . GLY A 1 431 ? 36.483 -12.322 9.118 1.00 47.06 431 GLY A C 1
ATOM 3208 O O . GLY A 1 431 ? 37.400 -13.131 8.998 1.00 47.06 431 GLY A O 1
ATOM 3209 N N . ASN A 1 432 ? 35.226 -12.696 9.367 1.00 43.16 432 ASN A N 1
ATOM 3210 C CA . ASN A 1 432 ? 34.779 -14.084 9.405 1.00 43.16 432 ASN A CA 1
ATOM 3211 C C . ASN A 1 432 ? 34.038 -14.441 8.116 1.00 43.16 432 ASN A C 1
ATOM 3213 O O . ASN A 1 432 ? 33.275 -13.625 7.598 1.00 43.16 432 ASN A O 1
ATOM 3217 N N . HIS A 1 433 ? 34.234 -15.673 7.644 1.00 52.28 433 HIS A N 1
ATOM 3218 C CA . HIS A 1 433 ? 33.595 -16.207 6.444 1.00 52.28 433 HIS A CA 1
ATOM 3219 C C . HIS A 1 433 ? 32.748 -17.432 6.789 1.00 52.28 433 HIS A C 1
ATOM 3221 O O . HIS A 1 433 ? 33.237 -18.368 7.425 1.00 52.28 433 HIS A O 1
ATOM 3227 N N . TRP A 1 434 ? 31.501 -17.444 6.324 1.00 61.97 434 TRP A N 1
ATOM 3228 C CA . TRP A 1 434 ? 30.580 -18.572 6.460 1.00 61.97 434 TRP A CA 1
ATOM 3229 C C . TRP A 1 434 ? 30.134 -19.042 5.084 1.00 61.97 434 TRP A C 1
ATOM 3231 O O . TRP A 1 434 ? 29.803 -18.222 4.231 1.00 61.97 434 TRP A O 1
ATOM 3241 N N . ILE A 1 435 ? 30.128 -20.359 4.883 1.00 53.91 435 ILE A N 1
ATOM 3242 C CA . ILE A 1 435 ? 29.648 -21.001 3.659 1.00 53.91 435 ILE A CA 1
ATOM 3243 C C . ILE A 1 435 ? 28.313 -21.666 3.981 1.00 53.91 435 ILE A C 1
ATOM 3245 O O . ILE A 1 435 ? 28.236 -22.466 4.913 1.00 53.91 435 ILE A O 1
ATOM 3249 N N . PHE A 1 436 ? 27.285 -21.335 3.210 1.00 51.53 436 PHE A N 1
ATOM 3250 C CA . PHE A 1 436 ? 25.956 -21.920 3.306 1.00 51.53 436 PHE A CA 1
ATOM 3251 C C . PHE A 1 436 ? 25.703 -22.775 2.070 1.00 51.53 436 PHE A C 1
ATOM 3253 O O . PHE A 1 436 ? 25.670 -22.250 0.956 1.00 51.53 436 PHE A O 1
ATOM 3260 N N . ASP A 1 437 ? 25.519 -24.076 2.281 1.00 53.22 437 ASP A N 1
ATOM 3261 C CA . ASP A 1 437 ? 25.067 -25.007 1.252 1.00 53.22 437 ASP A CA 1
ATOM 3262 C C . ASP A 1 437 ? 23.540 -25.153 1.374 1.00 53.22 437 ASP A C 1
ATOM 3264 O O . ASP A 1 437 ? 22.999 -25.448 2.441 1.00 53.22 437 ASP A O 1
ATOM 3268 N N . SER A 1 438 ? 22.837 -24.914 0.276 1.00 49.84 438 SER A N 1
ATOM 3269 C CA . SER A 1 438 ? 21.392 -25.082 0.151 1.00 49.84 438 SER A CA 1
ATOM 3270 C C . SER A 1 438 ? 21.099 -26.568 0.007 1.00 49.84 438 SER A C 1
ATOM 3272 O O . SER A 1 438 ? 21.750 -27.263 -0.774 1.00 49.84 438 SER A O 1
ATOM 3274 N N . VAL A 1 439 ? 20.099 -27.063 0.730 1.00 38.69 439 VAL A N 1
ATOM 3275 C CA . VAL A 1 439 ? 19.598 -28.427 0.534 1.00 38.69 439 VAL A CA 1
ATOM 3276 C C . VAL A 1 439 ? 19.022 -28.519 -0.890 1.00 38.69 439 VAL A C 1
ATOM 3278 O O . VAL A 1 439 ? 18.236 -27.647 -1.267 1.00 38.69 439 VAL A O 1
ATOM 3281 N N . PRO A 1 440 ? 19.411 -29.513 -1.711 1.00 34.16 440 PRO A N 1
ATOM 3282 C CA . PRO A 1 440 ? 18.919 -29.615 -3.081 1.00 34.16 440 PRO A CA 1
ATOM 3283 C C . PRO A 1 440 ? 17.397 -29.837 -3.108 1.00 34.16 440 PRO A C 1
ATOM 3285 O O . PRO A 1 440 ? 16.853 -30.465 -2.194 1.00 34.16 440 PRO A O 1
ATOM 3288 N N . PRO A 1 441 ? 16.695 -29.371 -4.158 1.00 34.28 441 PRO A N 1
ATOM 3289 C CA . PRO A 1 441 ? 15.273 -29.638 -4.316 1.00 34.28 441 PRO A CA 1
ATOM 3290 C C . PRO A 1 441 ? 15.042 -31.145 -4.472 1.00 34.28 441 PRO A C 1
ATOM 3292 O O . PRO A 1 441 ? 15.723 -31.815 -5.252 1.00 34.28 441 PRO A O 1
ATOM 3295 N N . ILE A 1 442 ? 14.062 -31.680 -3.741 1.00 35.00 442 ILE A N 1
ATOM 3296 C CA . ILE A 1 442 ? 13.599 -33.061 -3.898 1.00 35.00 442 ILE A CA 1
ATOM 3297 C C . ILE A 1 442 ? 12.839 -33.138 -5.227 1.00 35.00 442 ILE A C 1
ATOM 3299 O O . ILE A 1 442 ? 11.633 -32.929 -5.275 1.00 35.00 442 ILE A O 1
ATOM 3303 N N . ASN A 1 443 ? 13.553 -33.414 -6.316 1.00 34.25 443 ASN A N 1
ATOM 3304 C CA . ASN A 1 443 ? 12.969 -33.747 -7.611 1.00 34.25 443 ASN A CA 1
ATOM 3305 C C . ASN A 1 443 ? 13.381 -35.176 -7.990 1.00 34.25 443 ASN A C 1
ATOM 3307 O O . ASN A 1 443 ? 14.477 -35.412 -8.494 1.00 34.25 443 ASN A O 1
ATOM 3311 N N . GLY A 1 444 ? 12.481 -36.130 -7.746 1.00 31.42 444 GLY A N 1
ATOM 3312 C CA . GLY A 1 444 ? 12.560 -37.521 -8.197 1.00 31.42 444 GLY A CA 1
ATOM 3313 C C . GLY A 1 444 ? 11.184 -38.197 -8.077 1.00 31.42 444 GLY A C 1
ATOM 3314 O O . GLY A 1 444 ? 10.428 -37.842 -7.172 1.00 31.42 444 GLY A O 1
ATOM 3315 N N . PRO A 1 445 ? 10.802 -39.107 -8.994 1.00 37.84 445 PRO A N 1
ATOM 3316 C CA . PRO A 1 445 ? 9.436 -39.616 -9.076 1.00 37.84 445 PRO A CA 1
ATOM 3317 C C . PRO A 1 445 ? 9.157 -40.653 -7.978 1.00 37.84 445 PRO A C 1
ATOM 3319 O O . PRO A 1 445 ? 9.983 -41.525 -7.744 1.00 37.84 445 PRO A O 1
ATOM 3322 N N . ASN A 1 446 ? 7.978 -40.549 -7.355 1.00 47.38 446 ASN A N 1
ATOM 3323 C CA . ASN A 1 446 ? 7.286 -41.535 -6.508 1.00 47.38 446 ASN A CA 1
ATOM 3324 C C . ASN A 1 446 ? 8.087 -42.790 -6.090 1.00 47.38 446 ASN A C 1
ATOM 3326 O O . ASN A 1 446 ? 7.976 -43.836 -6.729 1.00 47.38 446 ASN A O 1
ATOM 3330 N N . GLU A 1 447 ? 8.758 -42.724 -4.939 1.00 35.44 447 GLU A N 1
ATOM 3331 C CA . GLU A 1 447 ? 9.008 -43.893 -4.088 1.00 35.44 447 GLU A CA 1
ATOM 3332 C C . GLU A 1 447 ? 8.556 -43.563 -2.657 1.00 35.44 447 GLU A C 1
ATOM 3334 O O . GLU A 1 447 ? 8.930 -42.537 -2.090 1.00 35.44 447 GLU A O 1
ATOM 3339 N N . GLU A 1 448 ? 7.689 -44.409 -2.094 1.00 41.25 448 GLU A N 1
ATOM 3340 C CA . GLU A 1 448 ? 7.198 -44.307 -0.717 1.00 41.25 448 GLU A CA 1
ATOM 3341 C C . GLU A 1 448 ? 8.367 -44.418 0.273 1.00 41.25 448 GLU A C 1
ATOM 3343 O O . GLU A 1 448 ? 8.933 -45.496 0.462 1.00 41.25 448 GLU A O 1
ATOM 3348 N N . VAL A 1 449 ? 8.705 -43.318 0.951 1.00 40.00 449 VAL A N 1
ATOM 3349 C CA . VAL A 1 449 ? 9.644 -43.341 2.080 1.00 40.00 449 VAL A CA 1
ATOM 3350 C C . VAL A 1 449 ? 8.859 -43.344 3.390 1.00 40.00 449 VAL A C 1
ATOM 3352 O O . VAL A 1 449 ? 8.060 -42.454 3.675 1.00 40.00 449 VAL A O 1
ATOM 3355 N N . ASN A 1 450 ? 9.092 -44.385 4.188 1.00 36.62 450 ASN A N 1
ATOM 3356 C CA . ASN A 1 450 ? 8.491 -44.622 5.497 1.00 36.62 450 ASN A CA 1
ATOM 3357 C C . ASN A 1 450 ? 8.914 -43.525 6.507 1.00 36.62 450 ASN A C 1
ATOM 3359 O O . ASN A 1 450 ? 10.115 -43.321 6.702 1.00 36.62 450 ASN A O 1
ATOM 3363 N N . PRO A 1 451 ? 7.978 -42.849 7.203 1.00 35.66 451 PRO A N 1
ATOM 3364 C CA . PRO A 1 451 ? 8.262 -41.686 8.058 1.00 35.66 451 PRO A CA 1
ATOM 3365 C C . PRO A 1 451 ? 9.065 -41.966 9.349 1.00 35.66 451 PRO A C 1
ATOM 3367 O O . PRO A 1 451 ? 9.187 -41.083 10.194 1.00 35.66 451 PRO A O 1
ATOM 3370 N N . LEU A 1 452 ? 9.638 -43.163 9.525 1.00 37.69 452 LEU A N 1
ATOM 3371 C CA . LEU A 1 452 ? 10.454 -43.527 10.694 1.00 37.69 452 LEU A CA 1
ATOM 3372 C C . LEU A 1 452 ? 11.975 -43.472 10.464 1.00 37.69 452 LEU A C 1
ATOM 3374 O O . LEU A 1 452 ? 12.713 -43.407 11.445 1.00 37.69 452 LEU A O 1
ATOM 3378 N N . ASP A 1 453 ? 12.456 -43.411 9.218 1.00 36.31 453 ASP A N 1
ATOM 3379 C CA . ASP A 1 453 ? 13.904 -43.382 8.929 1.00 36.31 453 ASP A CA 1
ATOM 3380 C C . ASP A 1 453 ? 14.502 -41.960 8.868 1.00 36.31 453 ASP A C 1
ATOM 3382 O O . ASP A 1 453 ? 15.720 -41.789 8.895 1.00 36.31 453 ASP A O 1
ATOM 3386 N N . ALA A 1 454 ? 13.666 -40.915 8.876 1.00 38.47 454 ALA A N 1
ATOM 3387 C CA . ALA A 1 454 ? 14.111 -39.518 8.815 1.00 38.47 454 ALA A CA 1
ATOM 3388 C C . ALA A 1 454 ? 14.544 -38.919 10.174 1.00 38.47 454 ALA A C 1
ATOM 3390 O O . ALA A 1 454 ? 14.980 -37.771 10.224 1.00 38.47 454 ALA A O 1
ATOM 3391 N N . LEU A 1 455 ? 14.450 -39.669 11.284 1.00 33.50 455 LEU A N 1
ATOM 3392 C CA . LEU A 1 455 ? 14.616 -39.121 12.643 1.00 33.50 455 LEU A CA 1
ATOM 3393 C C . LEU A 1 455 ? 15.931 -39.484 13.365 1.00 33.50 455 LEU A C 1
ATOM 3395 O O . LEU A 1 455 ? 16.074 -39.186 14.549 1.00 33.50 455 LEU A O 1
ATOM 3399 N N . VAL A 1 456 ? 16.909 -40.103 12.692 1.00 35.06 456 VAL A N 1
ATOM 3400 C CA . VAL A 1 456 ? 18.172 -40.558 13.332 1.00 35.06 456 VAL A CA 1
ATOM 3401 C C . VAL A 1 456 ? 19.411 -39.758 12.877 1.00 35.06 456 VAL A C 1
ATOM 3403 O O . VAL A 1 456 ? 20.528 -40.014 13.317 1.00 35.06 456 VAL A O 1
ATOM 3406 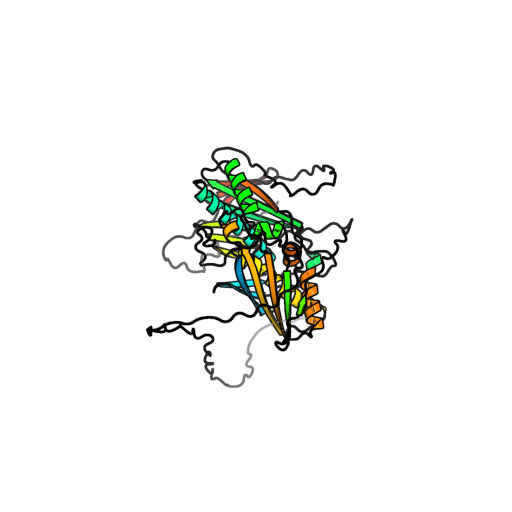N N . GLY A 1 457 ? 19.239 -38.732 12.041 1.00 34.12 457 GLY A N 1
ATOM 3407 C CA . GLY A 1 457 ? 20.343 -38.115 11.299 1.00 34.12 457 GLY A CA 1
ATOM 3408 C C . GLY A 1 457 ? 20.721 -36.667 11.622 1.00 34.12 457 GLY A C 1
ATOM 3409 O O . GLY A 1 457 ? 21.235 -36.027 10.718 1.00 34.12 457 GLY A O 1
ATOM 3410 N N . ALA A 1 458 ? 20.484 -36.107 12.817 1.00 30.70 458 ALA A N 1
ATOM 3411 C CA . ALA A 1 458 ? 21.012 -34.767 13.146 1.00 30.70 458 ALA A CA 1
ATOM 3412 C C . ALA A 1 458 ? 21.033 -34.451 14.656 1.00 30.70 458 ALA A C 1
ATOM 3414 O O . ALA A 1 458 ? 20.099 -33.865 15.195 1.00 30.70 458 ALA A O 1
ATOM 3415 N N . LEU A 1 459 ? 22.131 -34.776 15.342 1.00 28.52 459 LEU A N 1
ATOM 3416 C CA . LEU A 1 459 ? 22.519 -34.141 16.611 1.00 28.52 459 LEU A CA 1
ATOM 3417 C C . LEU A 1 459 ? 24.039 -33.908 16.590 1.00 28.52 459 LEU A C 1
ATOM 3419 O O . LEU A 1 459 ? 24.781 -34.890 16.508 1.00 28.52 459 LEU A O 1
ATOM 3423 N N . PRO A 1 460 ? 24.546 -32.662 16.677 1.00 36.25 460 PRO A N 1
ATOM 3424 C CA . PRO A 1 460 ? 25.967 -32.431 16.877 1.00 36.25 460 PRO A CA 1
ATOM 3425 C C . PRO A 1 460 ? 26.317 -32.575 18.364 1.00 36.25 460 PRO A C 1
ATOM 3427 O O . PRO A 1 460 ? 25.689 -31.989 19.247 1.00 36.25 460 PRO A O 1
ATOM 3430 N N . ALA A 1 461 ? 27.341 -33.382 18.633 1.00 30.75 461 ALA A N 1
ATOM 3431 C CA . ALA A 1 461 ? 27.928 -33.569 19.949 1.00 30.75 461 ALA A CA 1
ATOM 3432 C C . ALA A 1 461 ? 28.585 -32.269 20.443 1.00 30.75 461 ALA A C 1
ATOM 3434 O O . ALA A 1 461 ? 29.520 -31.756 19.833 1.00 30.75 461 ALA A O 1
ATOM 3435 N N . CYS A 1 462 ? 28.113 -31.771 21.585 1.00 26.41 462 CYS A N 1
ATOM 3436 C CA . CYS A 1 462 ? 28.770 -30.728 22.360 1.00 26.41 462 CYS A CA 1
ATOM 3437 C C . CYS A 1 462 ? 29.931 -31.375 23.139 1.00 26.41 462 CYS A C 1
ATOM 3439 O O . CYS A 1 462 ? 29.704 -32.223 24.006 1.00 26.41 462 CYS A O 1
ATOM 3441 N N . GLY A 1 463 ? 31.170 -31.036 22.778 1.00 27.75 463 GLY A N 1
ATOM 3442 C CA . GLY A 1 463 ? 32.398 -31.539 23.392 1.00 27.75 463 GLY A CA 1
ATOM 3443 C C . GLY A 1 463 ? 33.105 -30.454 24.201 1.00 27.75 463 GLY A C 1
ATOM 3444 O O . GLY A 1 463 ? 33.389 -29.377 23.693 1.00 27.75 463 GLY A O 1
ATOM 3445 N N . VAL A 1 464 ? 33.369 -30.779 25.461 1.00 31.78 464 VAL A N 1
ATOM 3446 C CA . VAL A 1 464 ? 34.036 -29.987 26.500 1.00 31.78 464 VAL A CA 1
ATOM 3447 C C . VAL A 1 464 ? 35.539 -29.841 26.226 1.00 31.78 464 VAL A C 1
ATOM 3449 O O . VAL A 1 464 ? 36.228 -30.860 26.169 1.00 31.78 464 VAL A O 1
ATOM 3452 N N . MET A 1 465 ? 36.047 -28.605 26.148 1.00 30.75 465 MET A N 1
ATOM 3453 C CA . MET A 1 465 ? 37.159 -28.066 26.961 1.00 30.75 465 MET A CA 1
ATOM 3454 C C . MET A 1 465 ? 37.420 -26.595 26.650 1.00 30.75 465 MET A C 1
ATOM 3456 O O . MET A 1 465 ? 37.476 -26.255 25.449 1.00 30.75 465 MET A O 1
#